Protein AF-A0A1H8AVQ8-F1 (afdb_monomer)

pLDDT: mean 81.11, std 14.1, range [36.28, 97.19]

Foldseek 3Di:
DAAAQEEEQEDPVCVVVVVLLVVLQVVDPSYDYDYDPVDDDPDDDPVVRLVVSLLRHQEYEYAADPRCLVDPVSLVSVVVNVVLVHQYEYEHEPPHDCVSPDPVNVVHHYQYDYPVCSVVSSNVVNVVSVVVCPDPCSVVSVVSSVVVVVVVVCVPPPVVVVCVVVVVVVVVVVVVVVCQLPDQDKDKDWPPDCVVVLVVVLVVQLQFQEKEWEAECVFPVLLQDPVNLVSLLVSLQSQQVDLHEYEYEYEAAALLSCLQCLQVLVSNCNSQVPPLSYFYKYFYLVLVVVVLVVLDPDPVSVVVSQKIKMWTWHQDPVRDIWIWIWIGHNTMIMIHTDDCPDPVRVSVVSSVVVSVVCSVPADAQRADQNSRMHTHDPVCLVPLVSVLVSSCSRCVVVVQFQKKKKKKWFFPQPDPLLVVLVVVVQVVVVVCDPPQAPWPDKDKDAWDPDFDADPVPRHTDDPPTTTGMIIIIIHRDPVRVVSCVPDPVNVVSVLVSLCSRPVVLVVLVVVLVPQDPPDPCNVVSNVVSVVVSCVVCVVTIDMDIDGPDPNSSVSSPDRHRDNPHPPD

Radius of gyration: 38.29 Å; Cα contacts (8 Å, |Δi|>4): 819; chains: 1; bounding box: 83×85×100 Å

Mean predicted aligned error: 18.32 Å

Structure (mmCIF, N/CA/C/O backbone):
data_AF-A0A1H8AVQ8-F1
#
_entry.id   AF-A0A1H8AVQ8-F1
#
loop_
_atom_site.group_PDB
_atom_site.id
_atom_site.type_symbol
_atom_site.label_atom_id
_atom_site.label_alt_id
_atom_site.label_comp_id
_atom_site.label_asym_id
_atom_site.label_entity_id
_atom_site.label_seq_id
_atom_site.pdbx_PDB_ins_code
_atom_site.Cartn_x
_atom_site.Cartn_y
_atom_site.Cartn_z
_atom_site.occupancy
_atom_site.B_iso_or_equiv
_atom_site.auth_seq_id
_atom_site.auth_comp_id
_atom_site.auth_asym_id
_atom_site.auth_atom_id
_atom_site.pdbx_PDB_model_num
ATOM 1 N N . MET A 1 1 ? -10.605 -33.153 35.661 1.00 60.59 1 MET A N 1
ATOM 2 C CA . MET A 1 1 ? -11.319 -32.951 34.382 1.00 60.59 1 MET A CA 1
ATOM 3 C C . MET A 1 1 ? -12.686 -32.389 34.714 1.00 60.59 1 MET A C 1
ATOM 5 O O . MET A 1 1 ? -13.225 -32.768 35.746 1.00 60.59 1 MET A O 1
ATOM 9 N N . GLU A 1 2 ? -13.198 -31.457 33.913 1.00 75.38 2 GLU A N 1
ATOM 10 C CA . GLU A 1 2 ? -14.565 -30.947 34.087 1.00 75.38 2 GLU A CA 1
ATOM 11 C C . GLU A 1 2 ? -15.567 -32.093 33.867 1.00 75.38 2 GLU A C 1
ATOM 13 O O . GLU A 1 2 ? -15.387 -32.893 32.946 1.00 75.38 2 GLU A O 1
ATOM 18 N N . LYS A 1 3 ? -16.579 -32.213 34.737 1.00 89.25 3 LYS A N 1
ATOM 19 C CA . LYS A 1 3 ? -17.610 -33.251 34.609 1.00 89.25 3 LYS A CA 1
ATOM 20 C C . LYS A 1 3 ? -18.518 -32.962 33.415 1.00 89.25 3 LYS A C 1
ATOM 22 O O . LYS A 1 3 ? -18.821 -31.813 33.097 1.00 89.25 3 LYS A O 1
ATOM 27 N N . VAL A 1 4 ? -19.011 -34.013 32.769 1.00 90.44 4 VAL A N 1
ATOM 28 C CA . VAL A 1 4 ? -20.008 -33.911 31.705 1.00 90.44 4 VAL A CA 1
ATOM 29 C C . VAL A 1 4 ? -21.377 -33.667 32.335 1.00 90.44 4 VAL A C 1
ATOM 31 O O . VAL A 1 4 ? -22.051 -34.594 32.771 1.00 90.44 4 VAL A O 1
ATOM 34 N N . GLY A 1 5 ? -21.795 -32.405 32.362 1.00 92.31 5 GLY A N 1
ATOM 35 C CA . GLY A 1 5 ? -23.162 -32.014 32.697 1.00 92.31 5 GLY A CA 1
ATOM 36 C C . GLY A 1 5 ? -24.214 -32.591 31.737 1.00 92.31 5 GLY A C 1
ATOM 37 O O . GLY A 1 5 ? -24.118 -32.400 30.521 1.00 92.31 5 GLY A O 1
ATOM 38 N N . VAL A 1 6 ? -25.238 -33.248 32.277 1.00 94.19 6 VAL A N 1
ATOM 39 C CA . VAL A 1 6 ? -26.345 -33.888 31.555 1.00 94.19 6 VAL A CA 1
ATOM 40 C C . VAL A 1 6 ? -27.672 -33.408 32.135 1.00 94.19 6 VAL A C 1
ATOM 42 O O . VAL A 1 6 ? -27.946 -33.625 33.311 1.00 94.19 6 VAL A O 1
ATOM 45 N N . PHE A 1 7 ? -28.513 -32.780 31.317 1.00 94.00 7 PHE A N 1
ATOM 46 C CA . PHE A 1 7 ? -29.867 -32.385 31.713 1.00 94.00 7 PHE A CA 1
ATOM 47 C C . PHE A 1 7 ? -30.898 -33.419 31.247 1.00 94.00 7 PHE A C 1
ATOM 49 O O . PHE A 1 7 ? -30.869 -33.850 30.092 1.00 94.00 7 PHE A O 1
ATOM 56 N N . LEU A 1 8 ? -31.806 -33.818 32.139 1.00 93.69 8 LEU A N 1
ATOM 57 C CA . LEU A 1 8 ? -32.904 -34.736 31.830 1.00 93.69 8 LEU A CA 1
ATOM 58 C C . LEU A 1 8 ? -34.196 -33.948 31.590 1.00 93.69 8 LEU A C 1
ATOM 60 O O . LEU A 1 8 ? -34.751 -33.380 32.528 1.00 93.69 8 LEU A O 1
ATOM 64 N N . SER A 1 9 ? -34.695 -33.973 30.352 1.00 91.06 9 SER A N 1
ATOM 65 C CA . SER A 1 9 ? -36.022 -33.461 29.996 1.00 91.06 9 SER A CA 1
ATOM 66 C C . SER A 1 9 ? -37.028 -34.612 30.003 1.00 91.06 9 SER A C 1
ATOM 68 O O . SER A 1 9 ? -36.887 -35.584 29.254 1.00 91.06 9 SER A O 1
ATOM 70 N N . TYR A 1 10 ? -38.031 -34.529 30.876 1.00 90.81 10 TYR A N 1
ATOM 71 C CA . TYR A 1 10 ? -38.985 -35.607 31.139 1.00 90.81 10 TYR A CA 1
ATOM 72 C C . TYR A 1 10 ? -40.355 -35.044 31.539 1.00 90.81 10 TYR A C 1
ATOM 74 O O . TYR A 1 10 ? -40.446 -33.950 32.086 1.00 90.81 10 TYR A O 1
ATOM 82 N N . SER A 1 11 ? -41.425 -35.805 31.294 1.00 87.25 11 SER A N 1
ATOM 83 C CA . SER A 1 11 ? -42.739 -35.513 31.881 1.00 87.25 11 SER A CA 1
ATOM 84 C C . SER A 1 11 ? -42.797 -36.057 33.308 1.00 87.25 11 SER A C 1
ATOM 86 O O . SER A 1 11 ? -42.296 -37.153 33.561 1.00 87.25 11 SER A O 1
ATOM 88 N N . HIS A 1 12 ? -43.459 -35.359 34.239 1.00 84.94 12 HIS A N 1
ATOM 89 C CA . HIS A 1 12 ? -43.639 -35.842 35.617 1.00 84.94 12 HIS A CA 1
ATOM 90 C C . HIS A 1 12 ? -44.288 -37.233 35.693 1.00 84.94 12 HIS A C 1
ATOM 92 O O . HIS A 1 12 ? -43.999 -37.990 36.618 1.00 84.94 12 HIS A O 1
ATOM 98 N N . ALA A 1 13 ? -45.099 -37.609 34.698 1.00 85.94 13 ALA A N 1
ATOM 99 C CA . ALA A 1 13 ? -45.673 -38.951 34.588 1.00 85.94 13 ALA A CA 1
ATOM 100 C C . ALA A 1 13 ? -44.613 -40.060 34.409 1.00 85.94 13 ALA A C 1
ATOM 102 O O . ALA A 1 13 ? -44.893 -41.228 34.654 1.00 85.94 13 ALA A O 1
ATOM 103 N N . ASN A 1 14 ? -43.386 -39.711 34.012 1.00 89.19 14 ASN A N 1
ATOM 104 C CA . ASN A 1 14 ? -42.272 -40.634 33.789 1.00 89.19 14 ASN A CA 1
ATOM 105 C C . ASN A 1 14 ? -41.179 -40.512 34.865 1.00 89.19 14 ASN A C 1
ATOM 107 O O . ASN A 1 14 ? -40.010 -40.800 34.604 1.00 89.19 14 ASN A O 1
ATOM 111 N N . LYS A 1 15 ? -41.557 -40.095 36.080 1.00 89.31 15 LYS A N 1
ATOM 112 C CA . LYS A 1 15 ? -40.662 -39.953 37.236 1.00 89.31 15 LYS A CA 1
ATOM 113 C C . LYS A 1 15 ? -39.837 -41.215 37.523 1.00 89.31 15 LYS A C 1
ATOM 115 O O . LYS A 1 15 ? -38.628 -41.125 37.702 1.00 89.31 15 LYS A O 1
ATOM 120 N N . GLU A 1 16 ? -40.473 -42.383 37.499 1.00 91.62 16 GLU A N 1
ATOM 121 C CA . GLU A 1 16 ? -39.798 -43.666 37.745 1.00 91.62 16 GLU A CA 1
ATOM 122 C C . GLU A 1 16 ? -38.699 -43.939 36.710 1.00 91.62 16 GLU A C 1
ATOM 124 O O . GLU A 1 16 ? -37.575 -44.293 37.058 1.00 91.62 16 GLU A O 1
ATOM 129 N N . LEU A 1 17 ? -38.988 -43.690 35.428 1.00 92.56 17 LEU A N 1
ATOM 130 C CA . LEU A 1 17 ? -38.021 -43.879 34.348 1.00 92.56 17 LEU A CA 1
ATOM 131 C C . LEU A 1 17 ? -36.854 -42.888 34.442 1.00 92.56 17 LEU A C 1
ATOM 133 O O . LEU A 1 17 ? -35.708 -43.247 34.179 1.00 92.56 17 LEU A O 1
ATOM 137 N N . ARG A 1 18 ? -37.129 -41.646 34.848 1.00 93.69 18 ARG A N 1
ATOM 138 C CA . ARG A 1 18 ? -36.085 -40.667 35.163 1.00 93.69 18 ARG A CA 1
ATOM 139 C C . ARG A 1 18 ? -35.172 -41.185 36.276 1.00 93.69 18 ARG A C 1
ATOM 141 O O . ARG A 1 18 ? -33.957 -41.103 36.122 1.00 93.69 18 ARG A O 1
ATOM 148 N N . ASP A 1 19 ? -35.725 -41.715 37.363 1.00 93.81 19 ASP A N 1
ATOM 149 C CA . ASP A 1 19 ? -34.934 -42.212 38.499 1.00 93.81 19 ASP A CA 1
ATOM 150 C C . ASP A 1 19 ? -34.056 -43.406 38.109 1.00 93.81 19 ASP A C 1
ATOM 152 O O . ASP A 1 19 ? -32.886 -43.476 38.491 1.00 93.81 19 ASP A O 1
ATOM 156 N N . GLU A 1 20 ? -34.563 -44.298 37.257 1.00 95.50 20 GLU A N 1
ATOM 157 C CA . GLU A 1 20 ? -33.768 -45.377 36.664 1.00 95.50 20 GLU A CA 1
ATOM 158 C C . GLU A 1 20 ? -32.594 -44.846 35.825 1.00 95.50 20 GLU A C 1
ATOM 160 O O . GLU A 1 20 ? -31.466 -45.329 35.960 1.00 95.50 20 GLU A O 1
ATOM 165 N N . ILE A 1 21 ? -32.826 -43.821 34.996 1.00 95.69 21 ILE A N 1
ATOM 166 C CA . ILE A 1 21 ? -31.764 -43.161 34.223 1.00 95.69 21 ILE A CA 1
ATOM 167 C C . ILE A 1 21 ? -30.743 -42.508 35.158 1.00 95.69 21 ILE A C 1
ATOM 169 O O . ILE A 1 21 ? -29.543 -42.686 34.956 1.00 95.69 21 ILE A O 1
ATOM 173 N N . ILE A 1 22 ? -31.188 -41.794 36.196 1.00 94.69 22 ILE A N 1
ATOM 174 C CA . ILE A 1 22 ? -30.301 -41.152 37.176 1.00 94.69 22 ILE A CA 1
ATOM 175 C C . ILE A 1 22 ? -29.390 -42.188 37.830 1.00 94.69 22 ILE A C 1
ATOM 177 O O . ILE A 1 22 ? -28.183 -41.965 37.898 1.00 94.69 22 ILE A O 1
ATOM 181 N N . ASN A 1 23 ? -29.943 -43.316 38.275 1.00 94.50 23 ASN A N 1
ATOM 182 C CA . ASN A 1 23 ? -29.181 -44.386 38.918 1.00 94.50 23 ASN A CA 1
ATOM 183 C C . ASN A 1 23 ? -28.095 -44.946 37.994 1.00 94.50 23 ASN A C 1
ATOM 185 O O . ASN A 1 23 ? -26.960 -45.153 38.419 1.00 94.50 23 ASN A O 1
ATOM 189 N N . ILE A 1 24 ? -28.419 -45.141 36.715 1.00 94.94 24 ILE A N 1
ATOM 190 C CA . ILE A 1 24 ? -27.461 -45.635 35.723 1.00 94.94 24 ILE A CA 1
ATOM 191 C C . ILE A 1 24 ? -26.384 -44.593 35.420 1.00 94.94 24 ILE A C 1
ATOM 193 O O . ILE A 1 24 ? -25.202 -44.928 35.404 1.00 94.94 24 ILE A O 1
ATOM 197 N N . LEU A 1 25 ? -26.755 -43.331 35.208 1.00 94.44 25 LEU A N 1
ATOM 198 C CA . LEU A 1 25 ? -25.794 -42.268 34.902 1.00 94.44 25 LEU A CA 1
ATOM 199 C C . LEU A 1 25 ? -24.881 -41.944 36.086 1.00 94.44 25 LEU A C 1
ATOM 201 O O . LEU A 1 25 ? -23.714 -41.630 35.883 1.00 94.44 25 LEU A O 1
ATOM 205 N N . SER A 1 26 ? -25.392 -42.085 37.309 1.00 92.69 26 SER A N 1
ATOM 206 C CA . SER A 1 26 ? -24.645 -41.845 38.547 1.00 92.69 26 SER A CA 1
ATOM 207 C C . SER A 1 26 ? -23.600 -42.928 38.840 1.00 92.69 26 SER A C 1
ATOM 209 O O . SER A 1 26 ? -22.787 -42.748 39.737 1.00 92.69 26 SER A O 1
ATOM 211 N N . SER A 1 27 ? -23.591 -44.040 38.090 1.00 91.56 27 SER A N 1
ATOM 212 C CA . SER A 1 27 ? -22.503 -45.030 38.142 1.00 91.56 27 SER A CA 1
ATOM 213 C C . SER A 1 27 ? -21.194 -44.534 37.506 1.00 91.56 27 SER A C 1
ATOM 215 O O . SER A 1 27 ? -20.165 -45.196 37.631 1.00 91.56 27 SER A O 1
ATOM 217 N N . ASP A 1 28 ? -21.219 -43.382 36.825 1.00 90.88 28 ASP A N 1
ATOM 218 C CA . ASP A 1 28 ? -20.053 -42.731 36.231 1.00 90.88 28 ASP A CA 1
ATOM 219 C C . ASP A 1 28 ? -19.735 -41.409 36.947 1.00 90.88 28 ASP A C 1
ATOM 221 O O . ASP A 1 28 ? -20.437 -40.412 36.776 1.00 90.88 28 ASP A O 1
ATOM 225 N N . ASP A 1 29 ? -18.631 -41.375 37.700 1.00 90.06 29 ASP A N 1
ATOM 226 C CA . ASP A 1 29 ? -18.204 -40.203 38.483 1.00 90.06 29 ASP A CA 1
ATOM 227 C C . ASP A 1 29 ? -17.941 -38.943 37.636 1.00 90.06 29 ASP A C 1
ATOM 229 O O . ASP A 1 29 ? -17.930 -37.822 38.168 1.00 90.06 29 ASP A O 1
ATOM 233 N N . ASN A 1 30 ? -17.743 -39.110 36.321 1.00 91.19 30 ASN A N 1
ATOM 234 C CA . ASN A 1 30 ? -17.516 -38.016 35.379 1.00 91.19 30 ASN A CA 1
ATOM 235 C C . ASN A 1 30 ? -18.806 -37.392 34.837 1.00 91.19 30 ASN A C 1
ATOM 237 O O . ASN A 1 30 ? -18.713 -36.438 34.066 1.00 91.19 30 ASN A O 1
ATOM 241 N N . ILE A 1 31 ? -19.988 -37.897 35.199 1.00 93.25 31 ILE A N 1
ATOM 242 C CA . ILE A 1 31 ? -21.275 -37.342 34.769 1.00 93.25 31 ILE A CA 1
ATOM 243 C C . ILE A 1 31 ? -21.902 -36.558 35.925 1.00 93.25 31 ILE A C 1
ATOM 245 O O . ILE A 1 31 ? -21.998 -37.034 37.054 1.00 93.25 31 ILE A O 1
ATOM 249 N N . GLU A 1 32 ? -22.347 -35.339 35.638 1.00 93.19 32 GLU A N 1
ATOM 250 C CA . GLU A 1 32 ? -23.130 -34.522 36.565 1.00 93.19 32 GLU A CA 1
ATOM 251 C C . GLU A 1 32 ? -24.549 -34.372 36.019 1.00 93.19 32 GLU A C 1
ATOM 253 O O . GLU A 1 32 ? -24.724 -34.055 34.846 1.00 93.19 32 GLU A O 1
ATOM 258 N N . ILE A 1 33 ? -25.569 -34.638 36.836 1.00 92.88 33 ILE A N 1
ATOM 259 C CA . ILE A 1 33 ? -26.952 -34.777 36.359 1.00 92.88 33 ILE A CA 1
ATOM 260 C C . ILE A 1 33 ? -27.817 -33.638 36.897 1.00 92.88 33 ILE A C 1
ATOM 262 O O . ILE A 1 33 ? -27.906 -33.439 38.110 1.00 92.88 33 ILE A O 1
ATOM 266 N N . TYR A 1 34 ? -28.518 -32.957 35.993 1.00 91.44 34 TYR A N 1
ATOM 267 C CA . TYR A 1 34 ? -29.458 -31.877 36.283 1.00 91.44 34 TYR A CA 1
ATOM 268 C C . TYR A 1 34 ? -30.891 -32.304 35.940 1.00 91.44 34 TYR A C 1
ATOM 270 O O . TYR A 1 34 ? -31.150 -32.833 34.858 1.00 91.44 34 TYR A O 1
ATOM 278 N N . TYR A 1 35 ? -31.825 -32.076 36.863 1.00 88.88 35 TYR A N 1
ATOM 279 C CA . TYR A 1 35 ? -33.261 -32.312 36.690 1.00 88.88 35 TYR A CA 1
ATOM 280 C C . TYR A 1 35 ? -34.056 -31.505 37.725 1.00 88.88 35 TYR A C 1
ATOM 282 O O . TYR A 1 35 ? -33.521 -31.114 38.764 1.00 88.88 35 TYR A O 1
ATOM 290 N N . ASP A 1 36 ? -35.342 -31.291 37.445 1.00 76.50 36 ASP A N 1
ATOM 291 C CA . ASP A 1 36 ? -36.184 -30.316 38.148 1.00 76.50 36 ASP A CA 1
ATOM 292 C C . ASP A 1 36 ? -36.292 -30.544 39.675 1.00 76.50 36 ASP A C 1
ATOM 294 O O . ASP A 1 36 ? -36.119 -29.611 40.448 1.00 76.50 36 ASP A O 1
ATOM 298 N N . GLU A 1 37 ? -36.443 -31.783 40.161 1.00 68.62 37 GLU A N 1
ATOM 299 C CA . GLU A 1 37 ? -36.724 -32.054 41.589 1.00 68.62 37 GLU A CA 1
ATOM 300 C C . GLU A 1 37 ? -35.600 -31.712 42.585 1.00 68.62 37 GLU A C 1
ATOM 302 O O . GLU A 1 37 ? -35.887 -31.522 43.767 1.00 68.62 37 GLU A O 1
ATOM 307 N N . LYS A 1 38 ? -34.333 -31.609 42.163 1.00 53.53 38 LYS A N 1
ATOM 308 C CA . LYS A 1 38 ? -33.217 -31.384 43.103 1.00 53.53 38 LYS A CA 1
ATOM 309 C C . LYS A 1 38 ? -33.086 -29.933 43.596 1.00 53.53 38 LYS A C 1
ATOM 311 O O . LYS A 1 38 ? -32.315 -29.708 44.520 1.00 53.53 38 LYS A O 1
ATOM 316 N N . ASN A 1 39 ? -33.819 -28.966 43.022 1.00 47.44 39 ASN A N 1
ATOM 317 C CA . ASN A 1 39 ? -33.591 -27.524 43.244 1.00 47.44 39 ASN A CA 1
ATOM 318 C C . ASN A 1 39 ? -34.872 -26.655 43.32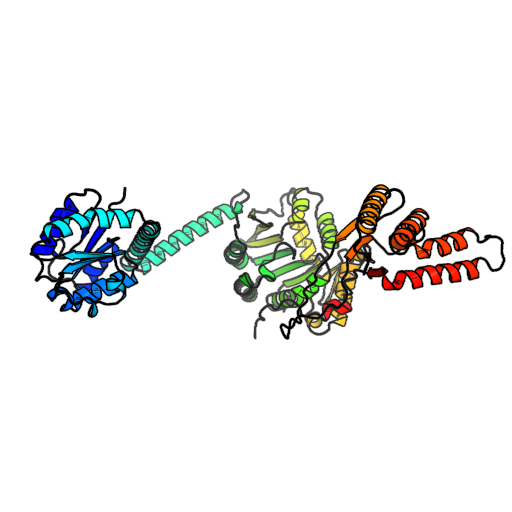2 1.00 47.44 39 ASN A C 1
ATOM 320 O O . ASN A 1 39 ? -34.836 -25.452 43.042 1.00 47.44 39 ASN A O 1
ATOM 324 N N . ILE A 1 40 ? -36.021 -27.218 43.714 1.00 42.97 40 ILE A N 1
ATOM 325 C CA . ILE A 1 40 ? -37.283 -26.458 43.793 1.00 42.97 40 ILE A CA 1
ATOM 326 C C . ILE A 1 40 ? -37.495 -25.871 45.195 1.00 42.97 40 ILE A C 1
ATOM 328 O O . ILE A 1 40 ? -38.074 -26.507 46.068 1.00 42.97 40 ILE A O 1
ATOM 332 N N . LEU A 1 41 ? -37.114 -24.606 45.391 1.00 41.97 41 LEU A N 1
ATOM 333 C CA . LEU A 1 41 ? -37.765 -23.753 46.397 1.00 41.97 41 LEU A CA 1
ATOM 334 C C . LEU A 1 41 ? -39.104 -23.244 45.830 1.00 41.97 41 LEU A C 1
ATOM 336 O O . LEU A 1 41 ? -39.182 -22.876 44.654 1.00 41.97 41 LEU A O 1
ATOM 340 N N . ILE A 1 42 ? -40.164 -23.239 46.635 1.00 41.75 42 ILE A N 1
ATOM 341 C CA . ILE A 1 42 ? -41.512 -22.797 46.238 1.00 41.75 42 ILE A CA 1
ATOM 342 C C . ILE A 1 42 ? -41.471 -21.292 45.890 1.00 41.75 42 ILE A C 1
ATOM 344 O O . ILE A 1 42 ? -41.030 -20.501 46.717 1.00 41.75 42 ILE A O 1
ATOM 348 N N . GLY A 1 43 ? -41.913 -20.898 44.681 1.00 43.41 43 GLY A N 1
ATOM 349 C CA . GLY A 1 43 ? -42.139 -19.483 44.310 1.00 43.41 43 GLY A CA 1
ATOM 350 C C . GLY A 1 43 ? -41.402 -18.901 43.085 1.00 43.41 43 GLY A C 1
ATOM 351 O O . GLY A 1 43 ? -41.601 -17.725 42.803 1.00 43.41 43 GLY A O 1
ATOM 352 N N . TYR A 1 44 ? -40.588 -19.662 42.337 1.00 43.25 44 TYR A N 1
ATOM 353 C CA . TYR A 1 44 ? -39.860 -19.145 41.153 1.00 43.25 44 TYR A CA 1
ATOM 354 C C . TYR A 1 44 ? -40.442 -19.613 39.800 1.00 43.25 44 TYR A C 1
ATOM 356 O O . TYR A 1 44 ? -40.950 -20.733 39.722 1.00 43.25 44 TYR A O 1
ATOM 364 N N . PRO A 1 45 ? -40.298 -18.822 38.712 1.00 56.84 45 PRO A N 1
ATOM 365 C CA . PRO A 1 45 ? -40.739 -19.199 37.365 1.00 56.84 45 PRO A CA 1
ATOM 366 C C . PRO A 1 45 ? -39.969 -20.407 36.802 1.00 56.84 45 PRO A C 1
ATOM 368 O O . PRO A 1 45 ? -38.738 -20.390 36.726 1.00 56.84 45 PRO A O 1
ATOM 371 N N . ILE A 1 46 ? -40.700 -21.426 36.336 1.00 55.50 46 ILE A N 1
ATOM 372 C CA . ILE A 1 46 ? -40.177 -22.691 35.776 1.00 55.50 46 ILE A CA 1
ATOM 373 C C . ILE A 1 46 ? -39.161 -22.451 34.635 1.00 55.50 46 ILE A C 1
ATOM 375 O O . ILE A 1 46 ? -38.108 -23.089 34.584 1.00 55.50 46 ILE A O 1
ATOM 379 N N . HIS A 1 47 ? -39.398 -21.453 33.775 1.00 61.00 47 HIS A N 1
ATOM 380 C CA . HIS A 1 47 ? -38.544 -21.159 32.615 1.00 61.00 47 HIS A CA 1
ATOM 381 C C . HIS A 1 47 ? -37.115 -20.710 32.958 1.00 61.00 47 HIS A C 1
ATOM 383 O O . HIS A 1 47 ? -36.190 -21.018 32.203 1.00 61.00 47 HIS A O 1
ATOM 389 N N . ILE A 1 48 ? -36.911 -19.994 34.071 1.00 65.69 48 ILE A N 1
ATOM 390 C CA . ILE A 1 48 ? -35.573 -19.518 34.468 1.00 65.69 48 ILE A CA 1
ATOM 391 C C . ILE A 1 48 ? -34.715 -20.712 34.903 1.00 65.69 48 ILE A C 1
ATOM 393 O O . ILE A 1 48 ? -33.557 -20.822 34.515 1.00 65.69 48 ILE A O 1
ATOM 397 N N . ARG A 1 49 ? -35.309 -21.669 35.622 1.00 70.44 49 ARG A N 1
ATOM 398 C CA . ARG A 1 49 ? -34.612 -22.845 36.167 1.00 70.44 49 ARG A CA 1
ATOM 399 C C . ARG A 1 49 ? -34.182 -23.833 35.098 1.00 70.44 49 ARG A C 1
ATOM 401 O O . ARG A 1 49 ? -33.043 -24.291 35.100 1.00 70.44 49 ARG A O 1
ATOM 408 N N . ILE A 1 50 ? -35.079 -24.119 34.159 1.00 75.38 50 ILE A N 1
ATOM 409 C CA . ILE A 1 50 ? -34.765 -24.920 32.973 1.00 75.38 50 ILE A CA 1
ATOM 410 C C . ILE A 1 50 ? -33.633 -24.251 32.191 1.00 75.38 50 ILE A C 1
ATOM 412 O O . ILE A 1 50 ? -32.715 -24.928 31.741 1.00 75.38 50 ILE A O 1
ATOM 416 N N . SER A 1 51 ? -33.651 -22.919 32.069 1.00 77.62 51 SER A N 1
ATOM 417 C CA . SER A 1 51 ? -32.564 -22.181 31.425 1.00 77.62 51 SER A CA 1
ATOM 418 C C . SER A 1 51 ? -31.229 -22.380 32.148 1.00 77.62 51 SER A C 1
ATOM 420 O O . SER A 1 51 ? -30.248 -22.721 31.493 1.00 77.62 51 SER A O 1
ATOM 422 N N . THR A 1 52 ? -31.196 -22.272 33.481 1.00 79.69 52 THR A N 1
ATOM 423 C CA . THR A 1 52 ? -29.991 -22.532 34.288 1.00 79.69 52 THR A CA 1
ATOM 424 C C . THR A 1 52 ? -29.475 -23.964 34.108 1.00 79.69 52 THR A C 1
ATOM 426 O O . THR A 1 52 ? -28.286 -24.167 33.872 1.00 79.69 52 THR A O 1
ATOM 429 N N . MET A 1 53 ? -30.357 -24.968 34.147 1.00 85.69 53 MET A N 1
ATOM 430 C CA . MET A 1 53 ? -29.979 -26.377 33.954 1.00 85.69 53 MET A CA 1
ATOM 431 C C . MET A 1 53 ? -29.496 -26.666 32.522 1.00 85.69 53 MET A C 1
ATOM 433 O O . MET A 1 53 ? -28.551 -27.431 32.313 1.00 85.69 53 MET A O 1
ATOM 437 N N . LEU A 1 54 ? -30.094 -26.021 31.517 1.00 85.00 54 LEU A N 1
ATOM 438 C CA . LEU A 1 54 ? -29.627 -26.077 30.131 1.00 85.00 54 LEU A CA 1
ATOM 439 C C . LEU A 1 54 ? -28.272 -25.381 29.952 1.00 85.00 54 LEU A C 1
ATOM 441 O O . LEU A 1 54 ? -27.461 -25.843 29.152 1.00 85.00 54 LEU A O 1
ATOM 445 N N . ASN A 1 55 ? -28.001 -24.301 30.684 1.00 82.00 55 ASN A N 1
ATOM 446 C CA . ASN A 1 55 ? -26.711 -23.616 30.640 1.00 82.00 55 ASN A CA 1
ATOM 447 C C . ASN A 1 55 ? -25.607 -24.486 31.264 1.00 82.00 55 ASN A C 1
ATOM 449 O O . ASN A 1 55 ? -24.579 -24.687 30.619 1.00 82.00 55 ASN A O 1
ATOM 453 N N . ALA A 1 56 ? -25.869 -25.104 32.421 1.00 83.69 56 ALA A N 1
ATOM 454 C CA . ALA A 1 56 ? -24.919 -25.970 33.127 1.00 83.69 56 ALA A CA 1
ATOM 455 C C . ALA A 1 56 ? -24.622 -27.310 32.418 1.00 83.69 56 ALA A C 1
ATOM 457 O O . ALA A 1 56 ? -23.570 -27.919 32.630 1.00 83.69 56 ALA A O 1
ATOM 458 N N . SER A 1 57 ? -25.533 -27.785 31.564 1.00 90.25 57 SER A N 1
ATOM 459 C CA . SER A 1 57 ? -25.397 -29.062 30.855 1.00 90.25 57 SER A CA 1
ATOM 460 C C . SER A 1 57 ? -24.692 -28.936 29.501 1.00 90.25 57 SER A C 1
ATOM 462 O O . SER A 1 57 ? -24.791 -27.931 28.801 1.00 90.25 57 SER A O 1
ATOM 464 N N . HIS A 1 58 ? -23.998 -29.995 29.091 1.00 90.25 58 HIS A N 1
ATOM 465 C CA . HIS A 1 58 ? -23.419 -30.148 27.751 1.00 90.25 58 HIS A CA 1
ATOM 466 C C . HIS A 1 58 ? -24.315 -31.003 26.846 1.00 90.25 58 HIS A C 1
ATOM 468 O O . HIS A 1 58 ? -24.366 -30.808 25.629 1.00 90.25 58 HIS A O 1
ATOM 474 N N . ILE A 1 59 ? -25.014 -31.964 27.455 1.00 92.81 59 ILE A N 1
ATOM 475 C CA . ILE A 1 59 ? -25.884 -32.931 26.790 1.00 92.81 59 ILE A CA 1
ATOM 476 C C . ILE A 1 59 ? -27.277 -32.844 27.412 1.00 92.81 59 ILE A C 1
ATOM 478 O O . ILE A 1 59 ? -27.411 -32.717 28.628 1.00 92.81 59 ILE A O 1
ATOM 482 N N . VAL A 1 60 ? -28.309 -32.959 26.582 1.00 93.44 60 VAL A N 1
ATOM 483 C CA . VAL A 1 60 ? -29.701 -33.062 27.022 1.00 93.44 60 VAL A CA 1
ATOM 484 C C . VAL A 1 60 ? -30.273 -34.404 26.587 1.00 93.44 60 VAL A C 1
ATOM 486 O O . VAL A 1 60 ? -30.183 -34.781 25.415 1.00 93.44 60 VAL A O 1
ATOM 489 N N . ILE A 1 61 ? -30.868 -35.124 27.536 1.00 94.62 61 ILE A N 1
ATOM 490 C CA . ILE A 1 61 ? -31.556 -36.391 27.295 1.00 94.62 61 ILE A CA 1
ATOM 491 C C . ILE A 1 61 ? -33.060 -36.136 27.338 1.00 94.62 61 ILE A C 1
ATOM 493 O O . ILE A 1 61 ? -33.585 -35.744 28.378 1.00 94.62 61 ILE A O 1
ATOM 497 N N . ALA A 1 62 ? -33.752 -36.380 26.225 1.00 91.75 62 ALA A N 1
ATOM 498 C CA . ALA A 1 62 ? -35.213 -36.423 26.194 1.00 91.75 62 ALA A CA 1
ATOM 499 C C . ALA A 1 62 ? -35.697 -37.834 26.517 1.00 91.75 62 ALA A C 1
ATOM 501 O O . ALA A 1 62 ? -35.355 -38.780 25.803 1.00 91.75 62 ALA A O 1
ATOM 502 N N . ILE A 1 63 ? -36.532 -37.965 27.547 1.00 92.69 63 ILE A N 1
ATOM 503 C CA . ILE A 1 63 ? -37.277 -39.194 27.834 1.00 92.69 63 ILE A CA 1
ATOM 504 C C . ILE A 1 63 ? -38.565 -39.161 27.002 1.00 92.69 63 ILE A C 1
ATOM 506 O O . ILE A 1 63 ? -39.620 -38.743 27.472 1.00 92.69 63 ILE A O 1
ATOM 510 N N . ALA A 1 64 ? -38.459 -39.541 25.728 1.00 89.56 64 ALA A N 1
ATOM 511 C CA . ALA A 1 64 ? -39.513 -39.366 24.732 1.00 89.56 64 ALA A CA 1
ATOM 512 C C . ALA A 1 64 ? -40.582 -40.473 24.817 1.00 89.56 64 ALA A C 1
ATOM 514 O O . ALA A 1 64 ? -40.540 -41.484 24.106 1.00 89.56 64 ALA A O 1
ATOM 515 N N . THR A 1 65 ? -41.561 -40.254 25.690 1.00 90.75 65 THR A N 1
ATOM 516 C CA . THR A 1 65 ? -42.791 -41.047 25.852 1.00 90.75 65 THR A CA 1
ATOM 517 C C . THR A 1 65 ? -43.991 -40.338 25.216 1.00 90.75 65 THR A C 1
ATOM 519 O O . THR A 1 65 ? -43.889 -39.202 24.738 1.00 90.75 65 THR A O 1
ATOM 522 N N . LYS A 1 66 ? -45.166 -40.979 25.232 1.00 88.44 66 LYS A N 1
ATOM 523 C CA . LYS A 1 66 ? -46.422 -40.344 24.807 1.00 88.44 66 LYS A CA 1
ATOM 524 C C . LYS A 1 66 ? -46.762 -39.127 25.677 1.00 88.44 66 LYS A C 1
ATOM 526 O O . LYS A 1 66 ? -47.240 -38.120 25.158 1.00 88.44 66 LYS A O 1
ATOM 531 N N . GLU A 1 67 ? -46.487 -39.204 26.975 1.00 87.19 67 GLU A N 1
ATOM 532 C CA . GLU A 1 67 ? -46.737 -38.135 27.943 1.00 87.19 67 GLU A CA 1
ATOM 533 C C . GLU A 1 67 ? -45.767 -36.967 27.750 1.00 87.19 67 GLU A C 1
ATOM 535 O O . GLU A 1 67 ? -46.184 -35.814 27.823 1.00 87.19 67 GLU A O 1
ATOM 540 N N . TRP A 1 68 ? -44.495 -37.252 27.449 1.00 87.25 68 TRP A N 1
ATOM 541 C CA . TRP A 1 68 ? -43.514 -36.227 27.083 1.00 87.25 68 TRP A CA 1
ATOM 542 C C . TRP A 1 68 ? -43.926 -35.510 25.801 1.00 87.25 68 TRP A C 1
ATOM 544 O O . TRP A 1 68 ? -44.006 -34.287 25.771 1.00 87.25 68 TRP A O 1
ATOM 554 N N . LEU A 1 69 ? -44.306 -36.266 24.763 1.00 81.56 69 LEU A N 1
ATOM 555 C CA . LEU A 1 69 ? -44.835 -35.676 23.538 1.00 81.56 69 LEU A CA 1
ATOM 556 C C . LEU A 1 69 ? -46.043 -34.781 23.815 1.00 81.56 69 LEU A C 1
ATOM 558 O O . LEU A 1 69 ? -46.191 -33.784 23.127 1.00 81.56 69 LEU A O 1
ATOM 562 N N . GLY A 1 70 ? -46.905 -35.113 24.774 1.00 75.56 70 GLY A N 1
ATOM 563 C CA . GLY A 1 70 ? -48.084 -34.316 25.122 1.00 75.56 70 GLY A CA 1
ATOM 564 C C . GLY A 1 70 ? -47.797 -33.020 25.889 1.00 75.56 70 GLY A C 1
ATOM 565 O O . GLY A 1 70 ? -48.683 -32.171 25.944 1.00 75.56 70 GLY A O 1
ATOM 566 N N . SER A 1 71 ? -46.599 -32.847 26.457 1.00 78.75 71 SER A N 1
ATOM 567 C CA . SER A 1 71 ? -46.246 -31.673 27.266 1.00 78.75 71 SER A CA 1
ATOM 568 C C . SER A 1 71 ? -45.662 -30.551 26.410 1.00 78.75 71 SER A C 1
ATOM 570 O O . SER A 1 71 ? -44.683 -30.726 25.685 1.00 78.75 71 SER A O 1
ATOM 572 N N . THR A 1 72 ? -46.258 -29.366 26.511 1.00 70.81 72 THR A N 1
ATOM 573 C CA . THR A 1 72 ? -45.783 -28.157 25.823 1.00 70.81 72 THR A CA 1
ATOM 574 C C . THR A 1 72 ? -44.449 -27.693 26.402 1.00 70.81 72 THR A C 1
ATOM 576 O O . THR A 1 72 ? -43.550 -27.302 25.664 1.00 70.81 72 THR A O 1
ATOM 579 N N . GLU A 1 73 ? -44.302 -27.817 27.719 1.00 70.94 73 GLU A N 1
ATOM 580 C CA . GLU A 1 73 ? -43.139 -27.401 28.492 1.00 70.94 73 GLU A CA 1
ATOM 581 C C . GLU A 1 73 ? -41.901 -28.154 28.016 1.00 70.94 73 GLU A C 1
ATOM 583 O O . GLU A 1 73 ? -40.953 -27.533 27.549 1.00 70.94 73 GLU A O 1
ATOM 588 N N . THR A 1 74 ? -41.946 -29.488 28.019 1.00 76.38 74 THR A N 1
ATOM 589 C CA . THR A 1 74 ? -40.815 -30.335 27.603 1.00 76.38 74 THR A CA 1
ATOM 590 C C . THR A 1 74 ? -40.374 -30.099 26.151 1.00 76.38 74 THR A C 1
ATOM 592 O O . THR A 1 74 ? -39.178 -30.123 25.844 1.00 76.38 74 THR A O 1
ATOM 595 N N . ARG A 1 75 ? -41.313 -29.785 25.247 1.00 69.62 75 ARG A N 1
ATOM 596 C CA . ARG A 1 75 ? -41.005 -29.392 23.860 1.00 69.62 75 ARG A CA 1
ATOM 597 C C . ARG A 1 75 ? -40.274 -28.049 23.788 1.00 69.62 75 ARG A C 1
ATOM 599 O O . ARG A 1 75 ? -39.355 -27.902 22.975 1.00 69.62 75 ARG A O 1
ATOM 606 N N . GLU A 1 76 ? -40.654 -27.078 24.616 1.00 71.31 76 GLU A N 1
ATOM 607 C CA . GLU A 1 76 ? -39.951 -25.795 24.710 1.00 71.31 76 GLU A CA 1
ATOM 608 C C . GLU A 1 76 ? -38.529 -25.966 25.254 1.00 71.31 76 GLU A C 1
ATOM 610 O O . GLU A 1 76 ? -37.598 -25.379 24.698 1.00 71.31 76 GLU A O 1
ATOM 615 N N . GLU A 1 77 ? -38.325 -26.803 26.281 1.00 78.88 77 GLU A N 1
ATOM 616 C CA . GLU A 1 77 ? -36.983 -27.084 26.823 1.00 78.88 77 GLU A CA 1
ATOM 617 C C . GLU A 1 77 ? -36.046 -27.590 25.728 1.00 78.88 77 GLU A C 1
ATOM 619 O O . GLU A 1 77 ? -34.902 -27.146 25.604 1.00 78.88 77 GLU A O 1
ATOM 624 N N . PHE A 1 78 ? -36.549 -28.507 24.905 1.00 77.50 78 PHE A N 1
ATOM 625 C CA . PHE A 1 78 ? -35.758 -29.177 23.888 1.00 77.50 78 PHE A CA 1
ATOM 626 C C . PHE A 1 78 ? -35.499 -28.295 22.665 1.00 77.50 78 PHE A C 1
ATOM 628 O O . PHE A 1 78 ? -34.410 -28.327 22.091 1.00 77.50 78 PHE A O 1
ATOM 635 N N . THR A 1 79 ? -36.465 -27.448 22.305 1.00 76.19 79 THR A N 1
ATOM 636 C CA . THR A 1 79 ? -36.270 -26.408 21.284 1.00 76.19 79 THR A CA 1
ATOM 637 C C . THR A 1 79 ? -35.162 -25.450 21.715 1.00 76.19 79 THR A C 1
ATOM 639 O O . THR A 1 79 ? -34.203 -25.242 20.973 1.00 76.19 79 THR A O 1
ATOM 642 N N . ARG A 1 80 ? -35.197 -24.983 22.969 1.00 78.06 80 ARG A N 1
ATOM 643 C CA . ARG A 1 80 ? -34.143 -24.128 23.535 1.00 78.06 80 ARG A CA 1
ATOM 644 C C . ARG A 1 80 ? -32.796 -24.845 23.645 1.00 78.06 80 ARG A C 1
ATOM 646 O O . ARG A 1 80 ? -31.752 -24.227 23.445 1.00 78.06 80 ARG A O 1
ATOM 653 N N . ALA A 1 81 ? -32.784 -26.142 23.955 1.00 83.56 81 ALA A N 1
ATOM 654 C CA . ALA A 1 81 ? -31.562 -26.949 23.950 1.00 83.56 81 ALA A CA 1
ATOM 655 C C . ALA A 1 81 ? -30.928 -27.005 22.549 1.00 83.56 81 ALA A C 1
ATOM 657 O O . ALA A 1 81 ? -29.713 -26.848 22.409 1.00 83.56 81 ALA A O 1
ATOM 658 N N . HIS A 1 82 ? -31.750 -27.168 21.510 1.00 81.69 82 HIS A N 1
ATOM 659 C CA . HIS A 1 82 ? -31.303 -27.175 20.121 1.00 81.69 82 HIS A CA 1
ATOM 660 C C . HIS A 1 82 ? -30.812 -25.804 19.638 1.00 81.69 82 HIS A C 1
ATOM 662 O O . HIS A 1 82 ? -29.763 -25.721 18.995 1.00 81.69 82 HIS A O 1
ATOM 668 N N . GLU A 1 83 ? -31.514 -24.721 19.977 1.00 77.19 83 GLU A N 1
ATOM 669 C CA . GLU A 1 83 ? -31.072 -23.344 19.707 1.00 77.19 83 GLU A CA 1
ATOM 670 C C . GLU A 1 83 ? -29.702 -23.068 20.336 1.00 77.19 83 GLU A C 1
ATOM 672 O O . GLU A 1 83 ? -28.820 -22.491 19.700 1.00 77.19 83 GLU A O 1
ATOM 677 N N . ARG A 1 84 ? -29.483 -23.590 21.549 1.00 77.81 84 ARG A N 1
ATOM 678 C CA . ARG A 1 84 ? -28.202 -23.563 22.273 1.00 77.81 84 ARG A CA 1
ATOM 679 C C . ARG A 1 84 ? -27.166 -24.559 21.759 1.00 77.81 84 ARG A C 1
ATOM 681 O O . ARG A 1 84 ? -26.103 -24.687 22.359 1.00 77.81 84 ARG A O 1
ATOM 688 N N . LYS A 1 85 ? -27.471 -25.265 20.669 1.00 83.00 85 LYS A N 1
ATOM 689 C CA . LYS A 1 85 ? -26.611 -26.260 20.020 1.00 83.00 85 LYS A CA 1
ATOM 690 C C . LYS A 1 85 ? -26.161 -27.387 20.949 1.00 83.00 85 LYS A C 1
ATOM 692 O O . LYS A 1 85 ? -25.146 -28.007 20.657 1.00 83.00 85 LYS A O 1
ATOM 697 N N . LYS A 1 86 ? -26.898 -27.682 22.025 1.00 86.62 86 LYS A N 1
ATOM 698 C CA . LYS A 1 86 ? -26.563 -28.774 22.949 1.00 86.62 86 LYS A CA 1
ATOM 699 C C . LYS A 1 86 ? -26.595 -30.112 22.215 1.00 86.62 86 LYS A C 1
ATOM 701 O O . LYS A 1 86 ? -27.359 -30.291 21.265 1.00 86.62 86 LYS A O 1
ATOM 706 N N . HIS A 1 87 ? -25.792 -31.069 22.669 1.00 90.12 87 HIS A N 1
ATOM 707 C CA . HIS A 1 87 ? -25.897 -32.430 22.155 1.00 90.12 87 HIS A CA 1
ATOM 708 C C . HIS A 1 87 ? -27.169 -33.087 22.682 1.00 90.12 87 HIS A C 1
ATOM 710 O O . HIS A 1 87 ? -27.447 -33.051 23.879 1.00 90.12 87 HIS A O 1
ATOM 716 N N . LEU A 1 88 ? -27.932 -33.698 21.782 1.00 90.75 88 LEU A N 1
ATOM 717 C CA . LEU A 1 88 ? -29.232 -34.273 22.094 1.00 90.75 88 LEU A CA 1
ATOM 718 C C . LEU A 1 88 ? -29.151 -35.798 22.045 1.00 90.75 88 LEU A C 1
ATOM 720 O O . LEU A 1 88 ? -28.607 -36.379 21.101 1.00 90.75 88 LEU A O 1
ATOM 724 N N . VAL A 1 89 ? -29.713 -36.441 23.064 1.00 93.75 89 VAL A N 1
ATOM 725 C CA . VAL A 1 89 ? -29.935 -37.887 23.105 1.00 93.75 89 VAL A CA 1
ATOM 726 C C . VAL A 1 89 ? -31.422 -38.122 23.326 1.00 93.75 89 VAL A C 1
ATOM 728 O O . VAL A 1 89 ? -32.001 -37.644 24.296 1.00 93.75 89 VAL A O 1
ATOM 731 N N . CYS A 1 90 ? -32.053 -38.858 22.422 1.00 92.62 90 CYS A N 1
ATOM 732 C CA . CYS A 1 90 ? -33.463 -39.202 22.526 1.00 92.62 90 CYS A CA 1
ATOM 733 C C . CYS A 1 90 ? -33.590 -40.625 23.079 1.00 92.62 90 CYS A C 1
ATOM 735 O O . CYS A 1 90 ? -33.299 -41.591 22.373 1.00 92.62 90 CYS A O 1
ATOM 737 N N . PHE A 1 91 ? -34.020 -40.757 24.332 1.00 94.69 91 PHE A N 1
ATOM 738 C CA . PHE A 1 91 ? -34.341 -42.034 24.964 1.00 94.69 91 PHE A CA 1
ATOM 739 C C . PHE A 1 91 ? -35.843 -42.299 24.808 1.00 94.69 91 PHE A C 1
ATOM 741 O O . PHE A 1 91 ? -36.654 -41.784 25.575 1.00 94.69 91 PHE A O 1
ATOM 748 N N . ALA A 1 92 ? -36.220 -43.018 23.750 1.00 92.69 92 ALA A N 1
ATOM 749 C CA . ALA A 1 92 ? -37.601 -43.095 23.273 1.00 92.69 92 ALA A CA 1
ATOM 750 C C . ALA A 1 92 ? -38.248 -44.461 23.518 1.00 92.69 92 ALA A C 1
ATOM 752 O O . ALA A 1 92 ? -37.651 -45.498 23.221 1.00 92.69 92 ALA A O 1
ATOM 753 N N . ASP A 1 93 ? -39.498 -44.447 23.975 1.00 91.69 93 ASP A N 1
ATOM 754 C CA . ASP A 1 93 ? -40.343 -45.643 23.998 1.00 91.69 93 ASP A CA 1
ATOM 755 C C . ASP A 1 93 ? -40.654 -46.075 22.552 1.00 91.69 93 ASP A C 1
ATOM 757 O O . ASP A 1 93 ? -40.932 -45.240 21.688 1.00 91.69 93 ASP A O 1
ATOM 761 N N . GLU A 1 94 ? -40.588 -47.372 22.256 1.00 91.25 94 GLU A N 1
ATOM 762 C CA . GLU A 1 94 ? -40.903 -47.919 20.929 1.00 91.25 94 GLU A CA 1
ATOM 763 C C . GLU A 1 94 ? -42.339 -47.610 20.472 1.00 91.25 94 GLU A C 1
ATOM 765 O O . GLU A 1 94 ? -42.586 -47.513 19.269 1.00 91.25 94 GLU A O 1
ATOM 770 N N . SER A 1 95 ? -43.268 -47.412 21.411 1.00 87.56 95 SER A N 1
ATOM 771 C CA . SER A 1 95 ? -44.653 -47.005 21.144 1.00 87.56 95 SER A CA 1
ATOM 772 C C . SER A 1 95 ? -44.802 -45.514 20.794 1.00 87.56 95 SER A C 1
ATOM 774 O O . SER A 1 95 ? -45.859 -45.093 20.314 1.00 87.56 95 SER A O 1
ATOM 776 N N . THR A 1 96 ? -43.755 -44.702 20.979 1.00 85.25 96 THR A N 1
ATOM 777 C CA . THR A 1 96 ? -43.757 -43.270 20.659 1.00 85.25 96 THR A CA 1
ATOM 778 C C . THR A 1 96 ? -43.690 -43.050 19.144 1.00 85.25 96 THR A C 1
ATOM 780 O O . THR A 1 96 ? -42.735 -43.445 18.470 1.00 85.25 96 THR A O 1
ATOM 783 N N . ASN A 1 97 ? -44.679 -42.342 18.584 1.00 83.38 97 ASN A N 1
ATOM 784 C CA . ASN A 1 97 ? -44.674 -41.964 17.168 1.00 83.38 97 ASN A CA 1
ATOM 785 C C . ASN A 1 97 ? -43.599 -40.900 16.886 1.00 83.38 97 ASN A C 1
ATOM 787 O O . ASN A 1 97 ? -43.837 -39.703 17.046 1.00 83.38 97 ASN A O 1
ATOM 791 N N . LEU A 1 98 ? -42.431 -41.322 16.398 1.00 73.19 98 LEU A N 1
ATOM 792 C CA . LEU A 1 98 ? -41.339 -40.400 16.072 1.00 73.19 98 LEU A CA 1
ATOM 793 C C . LEU A 1 98 ? -41.664 -39.415 14.947 1.00 73.19 98 LEU A C 1
ATOM 795 O O . LEU A 1 98 ? -41.012 -38.380 14.850 1.00 73.19 98 LEU A O 1
ATOM 799 N N . GLY A 1 99 ? -42.654 -39.706 14.098 1.00 74.31 99 GLY A N 1
ATOM 800 C CA . GLY A 1 99 ? -43.115 -38.759 13.083 1.00 74.31 99 GLY A CA 1
ATOM 801 C C . GLY A 1 99 ? -43.629 -37.455 13.697 1.00 74.31 99 GLY A C 1
ATOM 802 O O . GLY A 1 99 ? -43.522 -36.410 13.061 1.00 74.31 99 GLY A O 1
ATOM 803 N N . ALA A 1 100 ? -44.107 -37.513 14.945 1.00 75.94 100 ALA A N 1
ATOM 804 C CA . ALA A 1 100 ? -44.574 -36.366 15.717 1.00 75.94 100 ALA A CA 1
ATOM 805 C C . ALA A 1 100 ? -43.449 -35.593 16.434 1.00 75.94 100 ALA A C 1
ATOM 807 O O . ALA A 1 100 ? -43.717 -34.544 17.017 1.00 75.94 100 ALA A O 1
ATOM 808 N N . LEU A 1 101 ? -42.202 -36.081 16.407 1.00 75.94 101 LEU A N 1
ATOM 809 C CA . LEU A 1 101 ? -41.066 -35.352 16.968 1.00 75.94 101 LEU A CA 1
ATOM 810 C C . LEU A 1 101 ? -40.566 -34.273 15.993 1.00 75.94 101 LEU A C 1
ATOM 812 O O . LEU A 1 101 ? -40.476 -34.533 14.786 1.00 75.94 101 LEU A O 1
ATOM 816 N N . PRO A 1 102 ? -40.155 -33.095 16.499 1.00 73.31 102 PRO A N 1
ATOM 817 C CA . PRO A 1 102 ? -39.416 -32.116 15.714 1.00 73.31 102 PRO A CA 1
ATOM 818 C C . PRO A 1 102 ? -38.193 -32.738 15.032 1.00 73.31 102 PRO A C 1
ATOM 820 O O . PRO A 1 102 ? -37.518 -33.603 15.596 1.00 73.31 102 PRO A O 1
ATOM 823 N N . GLN A 1 103 ? -37.889 -32.278 13.815 1.00 77.69 103 GLN A N 1
ATOM 824 C CA . GLN A 1 103 ? -36.870 -32.890 12.957 1.00 77.69 103 GLN A CA 1
ATOM 825 C C . GLN A 1 103 ? -35.506 -33.030 13.645 1.00 77.69 103 GLN A C 1
ATOM 827 O O . GLN A 1 103 ? -34.928 -34.109 13.624 1.00 77.69 103 GLN A O 1
ATOM 832 N N . PHE A 1 104 ? -35.057 -31.998 14.356 1.00 75.75 104 PHE A N 1
ATOM 833 C CA . PHE A 1 104 ? -33.772 -32.007 15.055 1.00 75.75 104 PHE A CA 1
ATOM 834 C C . PHE A 1 104 ? -33.673 -33.043 16.194 1.00 75.75 104 PHE A C 1
ATOM 836 O O . PHE A 1 104 ? -32.569 -33.427 16.569 1.00 75.75 104 PHE A O 1
ATOM 843 N N . ILE A 1 105 ? -34.802 -33.510 16.745 1.00 77.19 105 ILE A N 1
ATOM 844 C CA . ILE A 1 105 ? -34.833 -34.617 17.718 1.00 77.19 105 ILE A CA 1
ATOM 845 C C . ILE A 1 105 ? -34.723 -35.956 16.996 1.00 77.19 105 ILE A C 1
ATOM 847 O O . ILE A 1 105 ? -34.064 -36.875 17.477 1.00 77.19 105 ILE A O 1
ATOM 851 N N . ARG A 1 106 ? -35.357 -36.075 15.824 1.00 79.75 106 ARG A N 1
ATOM 852 C CA . ARG A 1 106 ? -35.273 -37.288 14.999 1.00 79.75 106 ARG A CA 1
ATOM 853 C C . ARG A 1 106 ? -33.844 -37.526 14.520 1.00 79.75 106 ARG A C 1
ATOM 855 O O . ARG A 1 106 ? -33.409 -38.673 14.512 1.00 79.75 106 ARG A O 1
ATOM 862 N N . ASP A 1 107 ? -33.135 -36.447 14.206 1.00 80.81 107 ASP A N 1
ATOM 863 C CA . ASP A 1 107 ? -31.742 -36.469 13.754 1.00 80.81 107 ASP A CA 1
ATOM 864 C C . ASP A 1 107 ? -30.743 -36.671 14.914 1.00 80.81 107 ASP A C 1
ATOM 866 O O . ASP A 1 107 ? -29.567 -36.962 14.690 1.00 80.81 107 ASP A O 1
ATOM 870 N N . ALA A 1 108 ? -31.197 -36.535 16.166 1.00 84.81 108 ALA A N 1
ATOM 871 C CA . ALA A 1 108 ? -30.384 -36.770 17.353 1.00 84.81 108 ALA A CA 1
ATOM 872 C C . ALA A 1 108 ? -30.102 -38.266 17.575 1.00 84.81 108 ALA A C 1
ATOM 874 O O . ALA A 1 108 ? -30.772 -39.149 17.035 1.00 84.81 108 ALA A O 1
ATOM 875 N N . ARG A 1 109 ? -29.122 -38.582 18.432 1.00 89.12 109 ARG A N 1
ATOM 876 C CA . ARG A 1 109 ? -28.799 -39.978 18.757 1.00 89.12 109 ARG A CA 1
ATOM 877 C C . ARG A 1 109 ? -29.974 -40.626 19.490 1.00 89.12 109 ARG A C 1
ATOM 879 O O . ARG A 1 109 ? -30.305 -40.220 20.602 1.00 89.12 109 ARG A O 1
ATOM 886 N N . GLN A 1 110 ? -30.568 -41.655 18.891 1.00 92.19 110 GLN A N 1
ATOM 887 C CA . GLN A 1 110 ? -31.720 -42.353 19.460 1.00 92.19 110 GLN A CA 1
ATOM 888 C C . GLN A 1 110 ? -31.305 -43.625 20.200 1.00 92.19 110 GLN A C 1
ATOM 890 O O . GLN A 1 110 ? -30.543 -44.445 19.686 1.00 92.19 110 GLN A O 1
ATOM 895 N N . ILE A 1 111 ? -31.861 -43.818 21.390 1.00 93.94 111 ILE A N 1
ATOM 896 C CA . ILE A 1 111 ? -31.823 -45.072 22.136 1.00 93.94 111 ILE A CA 1
ATOM 897 C C . ILE A 1 111 ? -33.275 -45.457 22.378 1.00 93.94 111 ILE A C 1
ATOM 899 O O . ILE A 1 111 ? -33.992 -44.758 23.088 1.00 93.94 111 ILE A O 1
ATOM 903 N N . ARG A 1 112 ? -33.721 -46.543 21.746 1.00 93.31 112 ARG A N 1
ATOM 904 C CA . ARG A 1 112 ? -35.100 -47.012 21.882 1.00 93.31 112 ARG A CA 1
ATOM 905 C C . ARG A 1 112 ? -35.226 -48.103 22.926 1.00 93.31 112 ARG A C 1
ATOM 907 O O . ARG A 1 112 ? -34.297 -48.900 23.089 1.00 93.31 112 ARG A O 1
ATOM 914 N N . PHE A 1 113 ? -36.371 -48.138 23.594 1.00 94.12 113 PHE A N 1
ATOM 915 C CA . PHE A 1 113 ? -36.699 -49.179 24.554 1.00 94.12 113 PHE A CA 1
ATOM 916 C C . PHE A 1 113 ? -38.144 -49.664 24.408 1.00 94.12 113 PHE A C 1
ATOM 918 O O . PHE A 1 113 ? -39.062 -48.885 24.171 1.00 94.12 113 PHE A O 1
ATOM 925 N N . SER A 1 114 ? -38.335 -50.963 24.615 1.00 92.75 114 SER A N 1
ATOM 926 C CA . SER A 1 114 ? -39.622 -51.587 24.931 1.00 92.75 114 SER A CA 1
ATOM 927 C C . SER A 1 114 ? -39.627 -52.021 26.400 1.00 92.75 114 SER A C 1
ATOM 929 O O . SER A 1 114 ? -38.549 -52.226 26.970 1.00 92.75 114 SER A O 1
ATOM 931 N N . PRO A 1 115 ? -40.801 -52.235 27.025 1.00 88.31 115 PRO A N 1
ATOM 932 C CA . PRO A 1 115 ? -40.886 -52.680 28.419 1.00 88.31 115 PRO A CA 1
ATOM 933 C C . PRO A 1 115 ? -40.007 -53.904 28.736 1.00 88.31 115 PRO A C 1
ATOM 935 O O . PRO A 1 115 ? -39.337 -53.929 29.766 1.00 88.31 115 PRO A O 1
ATOM 938 N N . ASN A 1 116 ? -39.914 -54.863 27.807 1.00 90.44 116 ASN A N 1
ATOM 939 C CA . ASN A 1 116 ? -39.122 -56.092 27.966 1.00 90.44 116 ASN A CA 1
ATOM 940 C C . ASN A 1 116 ? -37.603 -55.890 27.803 1.00 90.44 116 ASN A C 1
ATOM 942 O O . ASN A 1 116 ? -36.821 -56.710 28.276 1.00 90.44 116 ASN A O 1
ATOM 946 N N . HIS A 1 117 ? -37.169 -54.808 27.148 1.00 91.81 117 HIS A N 1
ATOM 947 C CA . HIS A 1 117 ? -35.755 -54.533 26.848 1.00 91.81 117 HIS A CA 1
ATOM 948 C C . HIS A 1 117 ? -35.241 -53.238 27.494 1.00 91.81 117 HIS A C 1
ATOM 950 O O . HIS A 1 117 ? -34.133 -52.786 27.194 1.00 91.81 117 HIS A O 1
ATOM 956 N N . LYS A 1 118 ? -36.017 -52.649 28.413 1.00 92.94 118 LYS A N 1
ATOM 957 C CA . LYS A 1 118 ? -35.711 -51.378 29.081 1.00 92.94 118 LYS A CA 1
ATOM 958 C C . LYS A 1 118 ? -34.318 -51.360 29.713 1.00 92.94 118 LYS A C 1
ATOM 960 O O . LYS A 1 118 ? -33.548 -50.434 29.474 1.00 92.94 118 LYS A O 1
ATOM 965 N N . GLN A 1 119 ? -33.944 -52.424 30.426 1.00 92.81 119 GLN A N 1
ATOM 966 C CA . GLN A 1 119 ? -32.647 -52.506 31.104 1.00 92.81 119 GLN A CA 1
ATOM 967 C C . GLN A 1 119 ? -31.458 -52.487 30.131 1.00 92.81 119 GLN A C 1
ATOM 969 O O . GLN A 1 119 ? -30.451 -51.829 30.386 1.00 92.81 119 GLN A O 1
ATOM 974 N N . GLN A 1 120 ? -31.583 -53.167 28.987 1.00 91.94 120 GLN A N 1
ATOM 975 C CA . GLN A 1 120 ? -30.543 -53.164 27.954 1.00 91.94 120 GLN A CA 1
ATOM 976 C C . GLN A 1 120 ? -30.405 -51.784 27.304 1.00 91.94 120 GLN A C 1
ATOM 978 O O . GLN A 1 120 ? -29.300 -51.364 26.968 1.00 91.94 120 GLN A O 1
ATOM 983 N N . ALA A 1 121 ? -31.517 -51.069 27.117 1.00 93.06 121 ALA A N 1
ATOM 984 C CA . ALA A 1 121 ? -31.501 -49.709 26.592 1.00 93.06 121 ALA A CA 1
ATOM 985 C C . ALA A 1 121 ? -30.858 -48.726 27.582 1.00 93.06 121 ALA A C 1
ATOM 987 O O . ALA A 1 121 ? -30.016 -47.925 27.177 1.00 93.06 121 ALA A O 1
ATOM 988 N N . LEU A 1 122 ? -31.181 -48.831 28.875 1.00 93.19 122 LEU A N 1
ATOM 989 C CA . LEU A 1 122 ? -30.578 -48.015 29.932 1.00 93.19 122 LEU A CA 1
ATOM 990 C C . LEU A 1 122 ? -29.049 -48.157 29.964 1.00 93.19 122 LEU A C 1
ATOM 992 O O . LEU A 1 122 ? -28.333 -47.158 29.987 1.00 93.19 122 LEU A O 1
ATOM 996 N N . GLN A 1 123 ? -28.529 -49.383 29.855 1.00 92.50 123 GLN A N 1
ATOM 997 C CA . GLN A 1 123 ? -27.082 -49.643 29.820 1.00 92.50 123 GLN A CA 1
ATOM 998 C C . GLN A 1 123 ? -26.358 -48.979 28.632 1.00 92.50 123 GLN A C 1
ATOM 1000 O O . GLN A 1 123 ? -25.148 -48.762 28.693 1.00 92.50 123 GLN A O 1
ATOM 1005 N N . LYS A 1 124 ? -27.071 -48.608 27.558 1.00 94.81 124 LYS A N 1
ATOM 1006 C CA . LYS A 1 124 ? -26.491 -47.909 26.396 1.00 94.81 124 LYS A CA 1
ATOM 1007 C C . LYS A 1 124 ? -26.299 -46.406 26.620 1.00 94.81 124 LYS A C 1
ATOM 1009 O O . LYS A 1 124 ? -25.583 -45.784 25.834 1.00 94.81 124 LYS A O 1
ATOM 1014 N N . LEU A 1 125 ? -26.890 -45.817 27.664 1.00 93.31 125 LEU A N 1
ATOM 1015 C CA . LEU A 1 125 ? -26.840 -44.370 27.911 1.00 93.31 125 LEU A CA 1
ATOM 1016 C C . LEU A 1 125 ? -25.433 -43.873 28.261 1.00 93.31 125 LEU A C 1
ATOM 1018 O O . LEU A 1 125 ? -24.954 -42.927 27.637 1.00 93.31 125 LEU A O 1
ATOM 1022 N N . VAL A 1 126 ? -24.739 -44.533 29.193 1.00 93.06 126 VAL A N 1
ATOM 1023 C CA . VAL A 1 126 ? -23.383 -44.126 29.613 1.00 93.06 126 VAL A CA 1
ATOM 1024 C C . VAL A 1 126 ? -22.386 -44.179 28.440 1.00 93.06 126 VAL A C 1
ATOM 1026 O O . VAL A 1 126 ? -21.735 -43.164 28.170 1.00 93.06 126 VAL A O 1
ATOM 1029 N N . PRO A 1 127 ? -22.299 -45.274 27.651 1.00 91.12 127 PRO A N 1
ATOM 1030 C CA . PRO A 1 127 ? -21.472 -45.292 26.443 1.00 91.12 127 PRO A CA 1
ATOM 1031 C C . PRO A 1 127 ? -21.870 -44.226 25.416 1.00 91.12 127 PRO A C 1
ATOM 1033 O O . PRO A 1 127 ? -21.010 -43.684 24.719 1.00 91.12 127 PRO A O 1
ATOM 1036 N N . ALA A 1 128 ? -23.166 -43.914 25.299 1.00 90.75 128 ALA A N 1
ATOM 1037 C CA . ALA A 1 128 ? -23.631 -42.908 24.357 1.00 90.75 128 ALA A CA 1
ATOM 1038 C C . ALA A 1 128 ? -23.163 -41.495 24.725 1.00 90.75 128 ALA A C 1
ATOM 1040 O O . ALA A 1 128 ? -22.701 -40.766 23.846 1.00 90.75 128 ALA A O 1
ATOM 1041 N N . ILE A 1 129 ? -23.223 -41.150 26.012 1.00 91.75 129 ILE A N 1
ATOM 1042 C CA . ILE A 1 129 ? -22.750 -39.876 26.565 1.00 91.75 129 ILE A CA 1
ATOM 1043 C C . ILE A 1 129 ? -21.234 -39.745 26.410 1.00 91.75 129 ILE A C 1
ATOM 1045 O O . ILE A 1 129 ? -20.763 -38.746 25.870 1.00 91.75 129 ILE A O 1
ATOM 1049 N N . ARG A 1 130 ? -20.472 -40.786 26.776 1.00 87.12 130 ARG A N 1
ATOM 1050 C CA . ARG A 1 130 ? -19.008 -40.807 26.607 1.00 87.12 130 ARG A CA 1
ATOM 1051 C C . ARG A 1 130 ? -18.586 -40.660 25.146 1.00 87.12 130 ARG A C 1
ATOM 1053 O O . ARG A 1 130 ? -17.630 -39.958 24.835 1.00 87.12 130 ARG A O 1
ATOM 1060 N N . GLY A 1 131 ? -19.311 -41.303 24.231 1.00 84.75 131 GLY A N 1
ATOM 1061 C CA . GLY A 1 131 ? -19.053 -41.165 22.798 1.00 84.75 131 GLY A CA 1
ATOM 1062 C C . GLY A 1 131 ? -19.227 -39.726 22.306 1.00 84.75 131 GLY A C 1
ATOM 1063 O O . GLY A 1 131 ? -18.448 -39.271 21.477 1.00 84.75 131 GLY A O 1
ATOM 1064 N N . LEU A 1 132 ? -20.209 -38.994 22.844 1.00 83.94 132 LEU A N 1
ATOM 1065 C CA . LEU A 1 132 ? -20.431 -37.585 22.509 1.00 83.94 132 LEU A CA 1
ATOM 1066 C C . LEU A 1 132 ? -19.360 -36.672 23.118 1.00 83.94 132 LEU A C 1
ATOM 1068 O O . LEU A 1 132 ? -18.908 -35.752 22.437 1.00 83.94 132 LEU A O 1
ATOM 1072 N N . SER A 1 133 ? -18.888 -36.958 24.337 1.00 77.25 133 SER A N 1
ATOM 1073 C CA . SER A 1 133 ? -17.841 -36.161 24.998 1.00 77.25 133 SER A CA 1
ATOM 1074 C C . SER A 1 133 ? -16.463 -36.241 24.332 1.00 77.25 133 SER A C 1
ATOM 1076 O O . SER A 1 133 ? -15.600 -35.413 24.602 1.00 77.25 133 SER A O 1
ATOM 1078 N N . LEU A 1 134 ? -16.242 -37.228 23.460 1.00 74.31 134 LEU A N 1
ATOM 1079 C CA . LEU A 1 134 ? -14.989 -37.414 22.717 1.00 74.31 134 LEU A CA 1
ATOM 1080 C C . LEU A 1 134 ? -15.000 -36.753 21.328 1.00 74.31 134 LEU A C 1
ATOM 1082 O O . LEU A 1 134 ? -14.008 -36.818 20.602 1.00 74.31 134 LEU A O 1
ATOM 1086 N N . THR A 1 135 ? -16.111 -36.131 20.926 1.00 72.31 135 THR A N 1
ATOM 1087 C CA . THR A 1 135 ? -16.217 -35.467 19.620 1.00 72.31 135 THR A CA 1
ATOM 1088 C C . THR A 1 135 ? -15.531 -34.097 19.628 1.00 72.31 135 THR A C 1
ATOM 1090 O O . THR A 1 135 ? -15.505 -33.407 20.646 1.00 72.31 135 THR A O 1
ATOM 1093 N N . LYS A 1 136 ? -15.007 -33.653 18.474 1.00 63.66 136 LYS A N 1
ATOM 1094 C CA . LYS A 1 136 ? -14.443 -32.293 18.324 1.00 63.66 136 LYS A CA 1
ATOM 1095 C C . LYS A 1 136 ? -15.469 -31.197 18.648 1.00 63.66 136 LYS A C 1
ATOM 1097 O O . LYS A 1 136 ? -15.097 -30.138 19.147 1.00 63.66 136 LYS A O 1
ATOM 1102 N N . ASP A 1 137 ? -16.751 -31.477 18.425 1.00 65.06 137 ASP A N 1
ATOM 1103 C CA . ASP A 1 137 ? -17.855 -30.566 18.733 1.00 65.06 137 ASP A CA 1
ATOM 1104 C C . ASP A 1 137 ? -18.083 -30.384 20.241 1.00 65.06 137 ASP A C 1
ATOM 1106 O O . ASP A 1 137 ? -18.603 -29.349 20.660 1.00 65.06 137 ASP A O 1
ATOM 1110 N N . PHE A 1 138 ? -17.615 -31.313 21.081 1.00 66.56 138 PHE A N 1
ATOM 1111 C CA . PHE A 1 138 ? -17.741 -31.203 22.533 1.00 66.56 138 PHE A CA 1
ATOM 1112 C C . PHE A 1 138 ? -16.886 -30.068 23.119 1.00 66.56 138 PHE A C 1
ATOM 1114 O O . PHE A 1 138 ? -17.351 -29.325 23.981 1.00 66.56 138 PHE A O 1
ATOM 1121 N N . ALA A 1 139 ? -15.675 -29.846 22.595 1.00 61.50 139 ALA A N 1
ATOM 1122 C CA . ALA A 1 139 ? -14.846 -28.701 22.991 1.00 61.50 139 ALA A CA 1
ATOM 1123 C C . ALA A 1 139 ? -15.546 -27.363 22.690 1.00 61.50 139 ALA A C 1
ATOM 1125 O O . ALA A 1 139 ? -15.476 -26.414 23.473 1.00 61.50 139 ALA A O 1
ATOM 1126 N N . LYS A 1 140 ? -16.299 -27.311 21.584 1.00 63.09 140 LYS A N 1
ATOM 1127 C CA . LYS A 1 140 ? -17.130 -26.162 21.214 1.00 63.09 140 LYS A CA 1
ATOM 1128 C C . LYS A 1 140 ? -18.275 -25.943 22.213 1.00 63.09 140 LYS A C 1
ATOM 1130 O O . LYS A 1 140 ? -18.573 -24.799 22.538 1.00 63.09 140 LYS A O 1
ATOM 1135 N N . GLN A 1 141 ? -18.876 -27.012 22.745 1.00 64.81 141 GLN A N 1
ATOM 1136 C CA . GLN A 1 141 ? -19.914 -26.921 23.785 1.00 64.81 141 GLN A CA 1
ATOM 1137 C C . GLN A 1 141 ? -19.390 -26.358 25.105 1.00 64.81 141 GLN A C 1
ATOM 1139 O O . GLN A 1 141 ? -20.070 -25.539 25.717 1.00 64.81 141 GLN A O 1
ATOM 1144 N N . ILE A 1 142 ? -18.185 -26.754 25.521 1.00 65.94 142 ILE A N 1
ATOM 1145 C CA . ILE A 1 142 ? -17.540 -26.204 26.724 1.00 65.94 142 ILE A CA 1
ATOM 1146 C C . ILE A 1 142 ? -17.313 -24.695 26.551 1.00 65.94 142 ILE A C 1
ATOM 1148 O O . ILE A 1 142 ? -17.624 -23.910 27.443 1.00 65.94 142 ILE A O 1
ATOM 1152 N N . MET A 1 143 ? -16.847 -24.268 25.373 1.00 59.16 143 MET A N 1
ATOM 1153 C CA . MET A 1 143 ? -16.676 -22.846 25.057 1.00 59.16 143 MET A CA 1
ATOM 1154 C C . MET A 1 143 ? -18.010 -22.086 25.057 1.00 59.16 143 MET A C 1
ATOM 1156 O O . MET A 1 143 ? -18.085 -20.999 25.624 1.00 59.16 143 MET A O 1
ATOM 1160 N N . TYR A 1 144 ? -19.076 -22.656 24.481 1.00 63.75 144 TYR A N 1
ATOM 1161 C CA . TYR A 1 144 ? -20.411 -22.043 24.506 1.00 63.75 144 TYR A CA 1
ATOM 1162 C C . TYR A 1 144 ? -20.998 -21.946 25.914 1.00 63.75 144 TYR A C 1
ATOM 1164 O O . TYR A 1 144 ? -21.640 -20.946 26.226 1.00 63.75 144 TYR A O 1
ATOM 1172 N N . LYS A 1 145 ? -20.775 -22.957 26.760 1.00 63.97 145 LYS A N 1
ATOM 1173 C CA . LYS A 1 145 ? -21.154 -22.924 28.174 1.00 63.97 145 LYS A CA 1
ATOM 1174 C C . LYS A 1 145 ? -20.448 -21.773 28.893 1.00 63.97 145 LYS A C 1
ATOM 1176 O O . LYS A 1 145 ? -21.131 -20.954 29.487 1.00 63.97 145 LYS A O 1
ATOM 1181 N N . ARG A 1 146 ? -19.127 -21.637 28.743 1.00 62.66 146 ARG A N 1
ATOM 1182 C CA . ARG A 1 146 ? -18.368 -20.533 29.360 1.00 62.66 146 ARG A CA 1
ATOM 1183 C C . ARG A 1 146 ? -18.814 -19.154 28.880 1.00 62.66 146 ARG A C 1
ATOM 1185 O O . ARG A 1 146 ? -18.956 -18.246 29.684 1.00 62.66 146 ARG A O 1
ATOM 1192 N N . LEU A 1 147 ? -19.061 -18.993 27.580 1.00 57.34 147 LEU A N 1
ATOM 1193 C CA . LEU A 1 147 ? -19.589 -17.744 27.015 1.00 57.34 147 LEU A CA 1
ATOM 1194 C C . LEU A 1 147 ? -20.954 -17.375 27.609 1.00 57.34 147 LEU A C 1
ATOM 1196 O O . LEU A 1 147 ? -21.187 -16.212 27.912 1.00 57.34 147 LEU A O 1
ATOM 1200 N N . ARG A 1 148 ? -21.826 -18.369 27.805 1.00 62.78 148 ARG A N 1
ATOM 1201 C CA . ARG A 1 148 ? -23.135 -18.206 28.450 1.00 62.78 148 ARG A CA 1
ATOM 1202 C C . ARG A 1 148 ? -23.028 -17.922 29.943 1.00 62.78 148 ARG A C 1
ATOM 1204 O O . ARG A 1 148 ? -23.798 -17.123 30.438 1.00 62.78 148 ARG A O 1
ATOM 1211 N N . GLU A 1 149 ? -22.105 -18.560 30.656 1.00 59.41 149 GLU A N 1
ATOM 1212 C CA . GLU A 1 149 ? -21.851 -18.269 32.074 1.00 59.41 149 GLU A CA 1
ATOM 1213 C C . GLU A 1 149 ? -21.374 -16.825 32.248 1.00 59.41 149 GLU A C 1
ATOM 1215 O O . GLU A 1 149 ? -21.858 -16.131 33.132 1.00 59.41 149 GLU A O 1
ATOM 1220 N N . ILE A 1 150 ? -20.515 -16.342 31.344 1.00 56.53 150 ILE A N 1
ATOM 1221 C CA . ILE A 1 150 ? -20.123 -14.931 31.288 1.00 56.53 150 ILE A CA 1
ATOM 1222 C C . ILE A 1 150 ? -21.345 -14.049 30.995 1.00 56.53 150 ILE A C 1
ATOM 1224 O O . ILE A 1 150 ? -21.545 -13.060 31.686 1.00 56.53 150 ILE A O 1
ATOM 1228 N N . GLU A 1 151 ? -22.177 -14.398 30.009 1.00 54.50 151 GLU A N 1
ATOM 1229 C CA . GLU A 1 151 ? -23.401 -13.657 29.653 1.00 54.50 151 GLU A CA 1
ATOM 1230 C C . GLU A 1 151 ? -24.417 -13.598 30.812 1.00 54.50 151 GLU A C 1
ATOM 1232 O O . GLU A 1 151 ? -24.933 -12.528 31.124 1.00 54.50 151 GLU A O 1
ATOM 1237 N N . ASP A 1 152 ? -24.651 -14.711 31.506 1.00 55.59 152 ASP A N 1
ATOM 1238 C CA . ASP A 1 152 ? -25.530 -14.785 32.675 1.00 55.59 152 ASP A CA 1
ATOM 1239 C C . ASP A 1 152 ? -24.930 -14.003 33.864 1.00 55.59 152 ASP A C 1
ATOM 1241 O O . ASP A 1 152 ? -25.662 -13.334 34.594 1.00 55.59 152 ASP A O 1
ATOM 1245 N N . GLU A 1 153 ? -23.605 -14.033 34.064 1.00 52.09 153 GLU A N 1
ATOM 1246 C CA . GLU A 1 153 ? -22.915 -13.191 35.055 1.00 52.09 153 GLU A CA 1
ATOM 1247 C C . GLU A 1 153 ? -23.033 -11.695 34.720 1.00 52.09 153 GLU A C 1
ATOM 1249 O O . GLU A 1 153 ? -23.199 -10.877 35.631 1.00 52.09 153 GLU A O 1
ATOM 1254 N N . VAL A 1 154 ? -22.990 -11.341 33.431 1.00 48.81 154 VAL A N 1
ATOM 1255 C CA . VAL A 1 154 ? -23.216 -9.981 32.910 1.00 48.81 154 VAL A CA 1
ATOM 1256 C C . VAL A 1 154 ? -24.661 -9.533 33.148 1.00 48.81 154 VAL A C 1
ATOM 1258 O O . VAL A 1 154 ? -24.891 -8.368 33.463 1.00 48.81 154 VAL A O 1
ATOM 1261 N N . GLU A 1 155 ? -25.634 -10.434 33.000 1.00 51.22 155 GLU A N 1
ATOM 1262 C CA . GLU A 1 155 ? -27.062 -10.130 33.140 1.00 51.22 155 GLU A CA 1
ATOM 1263 C C . GLU A 1 155 ? -27.510 -10.082 34.616 1.00 51.22 155 GLU A C 1
ATOM 1265 O O . GLU A 1 155 ? -28.364 -9.273 34.983 1.00 51.22 155 GLU A O 1
ATOM 1270 N N . GLN A 1 156 ? -26.909 -10.903 35.487 1.00 54.97 156 GLN A N 1
ATOM 1271 C CA . GLN A 1 156 ? -27.239 -10.976 36.918 1.00 54.97 156 GLN A CA 1
ATOM 1272 C C . GLN A 1 156 ? -26.513 -9.935 37.780 1.00 54.97 156 GLN A C 1
ATOM 1274 O O . GLN A 1 156 ? -27.038 -9.524 38.819 1.00 54.97 156 GLN A O 1
ATOM 1279 N N . ARG A 1 157 ? -25.314 -9.484 37.389 1.00 47.78 157 ARG A N 1
ATOM 1280 C CA . ARG A 1 157 ? -24.658 -8.346 38.046 1.00 47.78 157 ARG A CA 1
ATOM 1281 C C . ARG A 1 157 ? -25.218 -7.073 37.439 1.00 47.78 157 ARG A C 1
ATOM 1283 O O . ARG A 1 157 ? -25.123 -6.893 36.236 1.00 47.78 157 ARG A O 1
ATOM 1290 N N . ASN A 1 158 ? -25.784 -6.207 38.287 1.00 51.41 158 ASN A N 1
ATOM 1291 C CA . ASN A 1 158 ? -26.337 -4.896 37.933 1.00 51.41 158 ASN A CA 1
ATOM 1292 C C . ASN A 1 158 ? -25.619 -4.323 36.687 1.00 51.41 158 ASN A C 1
ATOM 1294 O O . ASN A 1 158 ? -24.427 -4.021 36.799 1.00 51.41 158 ASN A O 1
ATOM 1298 N N . PRO A 1 159 ? -26.272 -4.238 35.509 1.00 55.41 159 PRO A N 1
ATOM 1299 C CA . PRO A 1 159 ? -25.606 -3.928 34.242 1.00 55.41 159 PRO A CA 1
ATOM 1300 C C . PRO A 1 159 ? -24.802 -2.629 34.290 1.00 55.41 159 PRO A C 1
ATOM 1302 O O . PRO A 1 159 ? -23.830 -2.471 33.559 1.00 55.41 159 PRO A O 1
ATOM 1305 N N . GLU A 1 160 ? -25.175 -1.709 35.180 1.00 51.59 160 GLU A N 1
ATOM 1306 C CA . GLU A 1 160 ? -24.415 -0.499 35.479 1.00 51.59 160 GLU A CA 1
ATOM 1307 C C . GLU A 1 160 ? -23.101 -0.780 36.208 1.00 51.59 160 GLU A C 1
ATOM 1309 O O . GLU A 1 160 ? -22.097 -0.201 35.828 1.00 51.59 160 GLU A O 1
ATOM 1314 N N . PHE A 1 161 ? -23.070 -1.690 37.186 1.00 50.91 161 PHE A N 1
ATOM 1315 C CA . PHE A 1 161 ? -21.858 -2.103 37.903 1.00 50.91 161 PHE A CA 1
ATOM 1316 C C . PHE A 1 161 ? -20.920 -2.924 37.017 1.00 50.91 161 PHE A C 1
ATOM 1318 O O . PHE A 1 161 ? -19.712 -2.755 37.102 1.00 50.91 161 PHE A O 1
ATOM 1325 N N . TYR A 1 162 ? -21.447 -3.777 36.131 1.00 46.12 162 TYR A N 1
ATOM 1326 C CA . TYR A 1 162 ? -20.614 -4.478 35.152 1.00 46.12 162 TYR A CA 1
ATOM 1327 C C . TYR A 1 162 ? -20.134 -3.543 34.042 1.00 46.12 162 TYR A C 1
ATOM 1329 O O . TYR A 1 162 ? -18.974 -3.625 33.680 1.00 46.12 162 TYR A O 1
ATOM 1337 N N . ARG A 1 163 ? -20.947 -2.597 33.548 1.00 50.12 163 ARG A N 1
ATOM 1338 C CA . ARG A 1 163 ? -20.458 -1.532 32.651 1.00 50.12 163 ARG A CA 1
ATOM 1339 C C . ARG A 1 163 ? -19.447 -0.630 33.341 1.00 50.12 163 ARG A C 1
ATOM 1341 O O . ARG A 1 163 ? -18.503 -0.235 32.682 1.00 50.12 163 ARG A O 1
ATOM 1348 N N . LEU A 1 164 ? -19.620 -0.330 34.629 1.00 48.38 164 LEU A N 1
ATOM 1349 C CA . LEU A 1 164 ? -18.640 0.387 35.442 1.00 48.38 164 LEU A CA 1
ATOM 1350 C C . LEU A 1 164 ? -17.379 -0.439 35.636 1.00 48.38 164 LEU A C 1
ATOM 1352 O O . LEU A 1 164 ? -16.320 0.138 35.532 1.00 48.38 164 LEU A O 1
ATOM 1356 N N . ASN A 1 165 ? -17.459 -1.751 35.854 1.00 49.31 165 ASN A N 1
ATOM 1357 C CA . ASN A 1 165 ? -16.278 -2.600 36.007 1.00 49.31 165 ASN A CA 1
ATOM 1358 C C . ASN A 1 165 ? -15.589 -2.881 34.678 1.00 49.31 165 ASN A C 1
ATOM 1360 O O . ASN A 1 165 ? -14.387 -2.775 34.630 1.00 49.31 165 ASN A O 1
ATOM 1364 N N . LEU A 1 166 ? -16.303 -3.132 33.582 1.00 48.06 166 LEU A N 1
ATOM 1365 C CA . LEU A 1 166 ? -15.717 -3.173 32.241 1.00 48.06 166 LEU A CA 1
ATOM 1366 C C . LEU A 1 166 ? -15.134 -1.818 31.873 1.00 48.06 166 LEU A C 1
ATOM 1368 O O . LEU A 1 166 ? -14.054 -1.770 31.311 1.00 48.06 166 LEU A O 1
ATOM 1372 N N . ALA A 1 167 ? -15.827 -0.717 32.173 1.00 47.22 167 ALA A N 1
ATOM 1373 C CA . ALA A 1 167 ? -15.278 0.613 31.973 1.00 47.22 167 ALA A CA 1
ATOM 1374 C C . ALA A 1 167 ? -14.072 0.833 32.879 1.00 47.22 167 ALA A C 1
ATOM 1376 O O . ALA A 1 167 ? -13.119 1.400 32.392 1.00 47.22 167 ALA A O 1
ATOM 1377 N N . ASN A 1 168 ? -14.068 0.367 34.127 1.00 48.28 168 ASN A N 1
ATOM 1378 C CA . ASN A 1 168 ? -12.952 0.501 35.060 1.00 48.28 168 ASN A CA 1
ATOM 1379 C C . ASN A 1 168 ? -11.781 -0.382 34.646 1.00 48.28 168 ASN A C 1
ATOM 1381 O O . ASN A 1 168 ? -10.689 0.135 34.603 1.00 48.28 168 ASN A O 1
ATOM 1385 N N . ASP A 1 169 ? -11.988 -1.636 34.255 1.00 49.72 169 ASP A N 1
ATOM 1386 C CA . ASP A 1 169 ? -10.973 -2.551 33.727 1.00 49.72 169 ASP A CA 1
ATOM 1387 C C . ASP A 1 169 ? -10.423 -2.015 32.403 1.00 49.72 169 ASP A C 1
ATOM 1389 O O . ASP A 1 169 ? -9.225 -2.063 32.151 1.00 49.72 169 ASP A O 1
ATOM 1393 N N . HIS A 1 170 ? -11.282 -1.455 31.546 1.00 48.81 170 HIS A N 1
ATOM 1394 C CA . HIS A 1 170 ? -10.860 -0.813 30.306 1.00 48.81 170 HIS A CA 1
ATOM 1395 C C . HIS A 1 170 ? -10.148 0.512 30.581 1.00 48.81 170 HIS A C 1
ATOM 1397 O O . HIS A 1 170 ? -9.166 0.808 29.920 1.00 48.81 170 HIS A O 1
ATOM 1403 N N . ILE A 1 171 ? -10.585 1.291 31.570 1.00 50.03 171 ILE A N 1
ATOM 1404 C CA . ILE A 1 171 ? -9.919 2.506 32.044 1.00 50.03 171 ILE A CA 1
ATOM 1405 C C . ILE A 1 171 ? -8.584 2.133 32.683 1.00 50.03 171 ILE A C 1
ATOM 1407 O O . ILE A 1 171 ? -7.609 2.801 32.400 1.00 50.03 171 ILE A O 1
ATOM 1411 N N . GLU A 1 172 ? -8.491 1.076 33.483 1.00 50.19 172 GLU A N 1
ATOM 1412 C CA . GLU A 1 172 ? -7.274 0.589 34.130 1.00 50.19 172 GLU A CA 1
ATOM 1413 C C . GLU A 1 172 ? -6.297 0.058 33.089 1.00 50.19 172 GLU A C 1
ATOM 1415 O O . GLU A 1 172 ? -5.143 0.471 33.103 1.00 50.19 172 GLU A O 1
ATOM 1420 N N . HIS A 1 173 ? -6.757 -0.740 32.123 1.00 54.06 173 HIS A N 1
ATOM 1421 C CA . HIS A 1 173 ? -5.947 -1.162 30.983 1.00 54.06 173 HIS A CA 1
ATOM 1422 C C . HIS A 1 173 ? -5.500 0.019 30.124 1.00 54.06 173 HIS A C 1
ATOM 1424 O O . HIS A 1 173 ? -4.333 0.083 29.754 1.00 54.06 173 HIS A O 1
ATOM 1430 N N . VAL A 1 174 ? -6.382 0.979 29.834 1.00 55.22 174 VAL A N 1
ATOM 1431 C CA . VAL A 1 174 ? -6.024 2.201 29.101 1.00 55.22 174 VAL A CA 1
ATOM 1432 C C . VAL A 1 174 ? -5.058 3.051 29.922 1.00 55.22 174 VAL A C 1
ATOM 1434 O O . VAL A 1 174 ? -4.137 3.617 29.351 1.00 55.22 174 VAL A O 1
ATOM 1437 N N . LEU A 1 175 ? -5.209 3.136 31.244 1.00 54.72 175 LEU A N 1
ATOM 1438 C CA . LEU A 1 175 ? -4.314 3.865 32.143 1.00 54.72 175 LEU A CA 1
ATOM 1439 C C . LEU A 1 175 ? -2.956 3.174 32.251 1.00 54.72 175 LEU A C 1
ATOM 1441 O O . LEU A 1 175 ? -1.943 3.861 32.305 1.00 54.72 175 LEU A O 1
ATOM 1445 N N . GLU A 1 176 ? -2.912 1.846 32.275 1.00 58.03 176 GLU A N 1
ATOM 1446 C CA . GLU A 1 176 ? -1.685 1.052 32.268 1.00 58.03 176 GLU A CA 1
ATOM 1447 C C . GLU A 1 176 ? -0.977 1.154 30.914 1.00 58.03 176 GLU A C 1
ATOM 1449 O O . GLU A 1 176 ? 0.210 1.458 30.868 1.00 58.03 176 GLU A O 1
ATOM 1454 N N . GLU A 1 177 ? -1.704 1.016 29.804 1.00 61.06 177 GLU A N 1
ATOM 1455 C CA . GLU A 1 177 ? -1.188 1.233 28.448 1.00 61.06 177 GLU A CA 1
ATOM 1456 C C . GLU A 1 177 ? -0.699 2.680 28.278 1.00 61.06 177 GLU A C 1
ATOM 1458 O O . GLU A 1 177 ? 0.406 2.898 27.794 1.00 61.06 177 GLU A O 1
ATOM 1463 N N . THR A 1 178 ? -1.441 3.671 28.780 1.00 59.97 178 THR A N 1
ATOM 1464 C CA . THR A 1 178 ? -1.034 5.086 28.782 1.00 59.97 178 THR A CA 1
ATOM 1465 C C . THR A 1 178 ? 0.204 5.310 29.647 1.00 59.97 178 THR A C 1
ATOM 1467 O O . THR A 1 178 ? 1.116 6.008 29.219 1.00 59.97 178 THR A O 1
ATOM 1470 N N . LYS A 1 179 ? 0.292 4.703 30.836 1.00 61.78 179 LYS A N 1
ATOM 1471 C CA . LYS A 1 179 ? 1.502 4.751 31.676 1.00 61.78 179 LYS A CA 1
ATOM 1472 C C . LYS A 1 179 ? 2.699 4.116 30.977 1.00 61.78 179 LYS A C 1
ATOM 1474 O O . LYS A 1 179 ? 3.793 4.653 31.080 1.00 61.78 179 LYS A O 1
ATOM 1479 N N . ASN A 1 180 ? 2.495 3.019 30.255 1.00 63.62 180 ASN A N 1
ATOM 1480 C CA . ASN A 1 180 ? 3.549 2.354 29.494 1.00 63.62 180 ASN A CA 1
ATOM 1481 C C . ASN A 1 180 ? 3.993 3.193 28.284 1.00 63.62 180 ASN A C 1
ATOM 1483 O O . ASN A 1 180 ? 5.184 3.261 28.008 1.00 63.62 180 ASN A O 1
ATOM 1487 N N . ILE A 1 181 ? 3.063 3.878 27.609 1.00 61.44 181 ILE A N 1
ATOM 1488 C CA . ILE A 1 181 ? 3.347 4.817 26.510 1.00 61.44 181 ILE A CA 1
ATOM 1489 C C . ILE A 1 181 ? 4.080 6.072 27.008 1.00 61.44 181 ILE A C 1
ATOM 1491 O O . ILE A 1 181 ? 4.964 6.577 26.319 1.00 61.44 181 ILE A O 1
ATOM 1495 N N . LEU A 1 182 ? 3.694 6.597 28.175 1.00 59.19 182 LEU A N 1
ATOM 1496 C CA . LEU A 1 182 ? 4.249 7.821 28.765 1.00 59.19 182 LEU A CA 1
ATOM 1497 C C . LEU A 1 182 ? 5.490 7.583 29.641 1.00 59.19 182 LEU A C 1
ATOM 1499 O O . LEU A 1 182 ? 6.113 8.552 30.069 1.00 59.19 182 LEU A O 1
ATOM 1503 N N . GLY A 1 183 ? 5.827 6.330 29.951 1.00 59.47 183 GLY A N 1
ATOM 1504 C CA . GLY A 1 183 ? 7.005 5.982 30.744 1.00 59.47 183 GLY A CA 1
ATOM 1505 C C . GLY A 1 183 ? 8.312 6.238 29.990 1.00 59.47 183 GLY A C 1
ATOM 1506 O O . GLY A 1 183 ? 8.329 6.313 28.768 1.00 59.47 183 GLY A O 1
ATOM 1507 N N . ASP A 1 184 ? 9.436 6.315 30.707 1.00 52.31 184 ASP A N 1
ATOM 1508 C CA . ASP A 1 184 ? 10.752 6.682 30.143 1.00 52.31 184 ASP A CA 1
ATOM 1509 C C . ASP A 1 184 ? 11.349 5.654 29.144 1.00 52.31 184 ASP A C 1
ATOM 1511 O O . ASP A 1 184 ? 12.481 5.813 28.684 1.00 52.31 184 ASP A O 1
ATOM 1515 N N . GLY A 1 185 ? 10.621 4.583 28.804 1.00 54.53 185 GLY A N 1
ATOM 1516 C CA . GLY A 1 185 ? 11.069 3.497 27.926 1.00 54.53 185 GLY A CA 1
ATOM 1517 C C . GLY A 1 185 ? 10.261 3.377 26.623 1.00 54.53 185 GLY A C 1
ATOM 1518 O O . GLY A 1 185 ? 9.126 3.838 26.551 1.00 54.53 185 GLY A O 1
ATOM 1519 N N . PRO A 1 186 ? 10.819 2.741 25.574 1.00 61.06 186 PRO A N 1
ATOM 1520 C CA . PRO A 1 186 ? 10.079 2.451 24.350 1.00 61.06 186 PRO A CA 1
ATOM 1521 C C . PRO A 1 186 ? 8.986 1.407 24.613 1.00 61.06 186 PRO A C 1
ATOM 1523 O O . PRO A 1 186 ? 9.254 0.336 25.158 1.00 61.06 186 PRO A O 1
ATOM 1526 N N . TYR A 1 187 ? 7.766 1.703 24.175 1.00 68.81 187 TYR A N 1
ATOM 1527 C CA . TYR A 1 187 ? 6.623 0.800 24.249 1.00 68.81 187 TYR A CA 1
ATOM 1528 C C . TYR A 1 187 ? 6.330 0.215 22.866 1.00 68.81 187 TYR A C 1
ATOM 1530 O O . TYR A 1 187 ? 6.233 0.957 21.890 1.00 68.81 187 TYR A O 1
ATOM 1538 N N . SER A 1 188 ? 6.191 -1.108 22.761 1.00 64.94 188 SER A N 1
ATOM 1539 C CA . SER A 1 188 ? 5.921 -1.801 21.496 1.00 64.94 188 SER A CA 1
ATOM 1540 C C . SER A 1 188 ? 4.743 -2.758 21.620 1.00 64.94 188 SER A C 1
ATOM 1542 O O . SER A 1 188 ? 4.648 -3.503 22.595 1.00 64.94 188 SER A O 1
ATOM 1544 N N . ILE A 1 189 ? 3.892 -2.784 20.599 1.00 63.50 189 ILE A N 1
ATOM 1545 C CA . ILE A 1 189 ? 2.760 -3.701 20.472 1.00 63.50 189 ILE A CA 1
ATOM 1546 C C . ILE A 1 189 ? 2.911 -4.475 19.165 1.00 63.50 189 ILE A C 1
ATOM 1548 O O . ILE A 1 189 ? 2.986 -3.859 18.102 1.00 63.50 189 ILE A O 1
ATOM 1552 N N . ASP A 1 190 ? 2.873 -5.807 19.236 1.00 56.56 190 ASP A N 1
ATOM 1553 C CA . ASP A 1 190 ? 2.710 -6.646 18.045 1.00 56.56 190 ASP A CA 1
ATOM 1554 C C . ASP A 1 190 ? 1.338 -6.383 17.422 1.00 56.56 190 ASP A C 1
ATOM 1556 O O . ASP A 1 190 ? 0.289 -6.701 17.998 1.00 56.56 190 ASP A O 1
ATOM 1560 N N . ILE A 1 191 ? 1.336 -5.793 16.229 1.00 55.31 191 ILE A N 1
ATOM 1561 C CA . ILE A 1 191 ? 0.124 -5.609 15.448 1.00 55.31 191 ILE A CA 1
ATOM 1562 C C . ILE A 1 191 ? 0.022 -6.798 14.497 1.00 55.31 191 ILE A C 1
ATOM 1564 O O . ILE A 1 191 ? 0.356 -6.715 13.324 1.00 55.31 191 ILE A O 1
ATOM 1568 N N . GLY A 1 192 ? -0.513 -7.920 14.976 1.00 43.34 192 GLY A N 1
ATOM 1569 C CA . GLY A 1 192 ? -0.763 -9.087 14.120 1.00 43.34 192 GLY A CA 1
ATOM 1570 C C . GLY A 1 192 ? -1.798 -8.869 12.997 1.00 43.34 192 GLY A C 1
ATOM 1571 O O . GLY A 1 192 ? -2.160 -9.837 12.341 1.00 43.34 192 GLY A O 1
ATOM 1572 N N . ASN A 1 193 ? -2.332 -7.649 12.816 1.00 52.69 193 ASN A N 1
ATOM 1573 C CA . ASN A 1 193 ? -3.250 -7.217 11.751 1.00 52.69 193 ASN A CA 1
ATOM 1574 C C . ASN A 1 193 ? -3.378 -5.679 11.759 1.00 52.69 193 ASN A C 1
ATOM 1576 O O . ASN A 1 193 ? -3.739 -5.142 12.804 1.00 52.69 193 ASN A O 1
ATOM 1580 N N . GLU A 1 194 ? -3.235 -4.977 10.626 1.00 55.22 194 GLU A N 1
ATOM 1581 C CA . GLU A 1 194 ? -3.408 -3.505 10.485 1.00 55.22 194 GLU A CA 1
ATOM 1582 C C . GLU A 1 194 ? -4.686 -2.936 11.150 1.00 55.22 194 GLU A C 1
ATOM 1584 O O . GLU A 1 194 ? -4.728 -1.804 11.629 1.00 55.22 194 GLU A O 1
ATOM 1589 N N . ASN A 1 195 ? -5.721 -3.768 11.295 1.00 57.00 195 ASN A N 1
ATOM 1590 C CA . ASN A 1 195 ? -6.916 -3.507 12.102 1.00 57.00 195 ASN A CA 1
ATOM 1591 C C . ASN A 1 195 ? -6.640 -3.038 13.544 1.00 57.00 195 ASN A C 1
ATOM 1593 O O . ASN A 1 195 ? -7.437 -2.273 14.095 1.00 57.00 195 ASN A O 1
ATOM 1597 N N . GLY A 1 196 ? -5.577 -3.545 14.170 1.00 61.34 196 GLY A N 1
ATOM 1598 C CA . GLY A 1 196 ? -5.152 -3.182 15.520 1.00 61.34 196 GLY A CA 1
ATOM 1599 C C . GLY A 1 196 ? -4.506 -1.800 15.578 1.00 61.34 196 GLY A C 1
ATOM 1600 O O . GLY A 1 196 ? -4.687 -1.102 16.574 1.00 61.34 196 GLY A O 1
ATOM 1601 N N . TYR A 1 197 ? -3.838 -1.372 14.499 1.00 70.44 197 TYR A N 1
ATOM 1602 C CA . TYR A 1 197 ? -3.242 -0.039 14.406 1.00 70.44 197 TYR A CA 1
ATOM 1603 C C . TYR A 1 197 ? -4.320 1.039 14.464 1.00 70.44 197 TYR A C 1
ATOM 1605 O O . TYR A 1 197 ? -4.312 1.838 15.393 1.00 70.44 197 TYR A O 1
ATOM 1613 N N . LEU A 1 198 ? -5.286 1.035 13.534 1.00 72.88 198 LEU A N 1
ATOM 1614 C CA . LEU A 1 198 ? -6.299 2.096 13.468 1.00 72.88 198 LEU A CA 1
ATOM 1615 C C . LEU A 1 198 ? -7.091 2.208 14.776 1.00 72.88 198 LEU A C 1
ATOM 1617 O O . LEU A 1 198 ? -7.299 3.311 15.267 1.00 72.88 198 LEU A O 1
ATOM 1621 N N . LEU A 1 199 ? -7.470 1.085 15.393 1.00 70.19 199 LEU A N 1
ATOM 1622 C CA . LEU A 1 199 ? -8.206 1.099 16.664 1.00 70.19 199 LEU A CA 1
ATOM 1623 C C . LEU A 1 199 ? -7.417 1.758 17.804 1.00 70.19 199 LEU A C 1
ATOM 1625 O O . LEU A 1 199 ? -7.996 2.512 18.584 1.00 70.19 199 LEU A O 1
ATOM 1629 N N . LYS A 1 200 ? -6.108 1.505 17.892 1.00 70.19 200 LYS A N 1
ATOM 1630 C CA . LYS A 1 200 ? -5.250 2.065 18.946 1.00 70.19 200 LYS A CA 1
ATOM 1631 C C . LYS A 1 200 ? -4.796 3.492 18.637 1.00 70.19 200 LYS A C 1
ATOM 1633 O O . LYS A 1 200 ? -4.797 4.355 19.513 1.00 70.19 200 LYS A O 1
ATOM 1638 N N . ALA A 1 201 ? -4.449 3.756 17.380 1.00 72.88 201 ALA A N 1
ATOM 1639 C CA . ALA A 1 201 ? -4.008 5.059 16.909 1.00 72.88 201 ALA A CA 1
ATOM 1640 C C . ALA A 1 201 ? -5.118 6.110 17.022 1.00 72.88 201 ALA A C 1
ATOM 1642 O O . ALA A 1 201 ? -4.806 7.245 17.371 1.00 72.88 201 ALA A O 1
ATOM 1643 N N . ILE A 1 202 ? -6.396 5.755 16.793 1.00 73.88 202 ILE A N 1
ATOM 1644 C CA . ILE A 1 202 ? -7.527 6.692 16.939 1.00 73.88 202 ILE A CA 1
ATOM 1645 C C . ILE A 1 202 ? -7.469 7.390 18.299 1.00 73.88 202 ILE A C 1
ATOM 1647 O O . ILE A 1 202 ? -7.381 8.612 18.329 1.00 73.88 202 ILE A O 1
ATOM 1651 N N . SER A 1 203 ? -7.461 6.642 19.405 1.00 70.50 203 SER A N 1
ATOM 1652 C CA . SER A 1 203 ? -7.572 7.207 20.759 1.00 70.50 203 SER A CA 1
ATOM 1653 C C . SER A 1 203 ? -6.405 8.126 21.127 1.00 70.50 203 SER A C 1
ATOM 1655 O O . SER A 1 203 ? -6.608 9.170 21.744 1.00 70.50 203 SER A O 1
ATOM 1657 N N . ILE A 1 204 ? -5.188 7.755 20.724 1.00 72.56 204 ILE A N 1
ATOM 1658 C CA . ILE A 1 204 ? -3.964 8.497 21.051 1.00 72.56 204 ILE A CA 1
ATOM 1659 C C . ILE A 1 204 ? -3.847 9.753 20.181 1.00 72.56 204 ILE A C 1
ATOM 1661 O O . ILE A 1 204 ? -3.516 10.830 20.673 1.00 72.56 204 ILE A O 1
ATOM 1665 N N . PHE A 1 205 ? -4.166 9.650 18.891 1.00 79.69 205 PHE A N 1
ATOM 1666 C CA . PHE A 1 205 ? -4.079 10.776 17.964 1.00 79.69 205 PHE A CA 1
ATOM 1667 C C . PHE A 1 205 ? -5.238 11.762 18.182 1.00 79.69 205 PHE A C 1
ATOM 1669 O O . PHE A 1 205 ? -5.077 12.951 17.922 1.00 79.69 205 PHE A O 1
ATOM 1676 N N . GLU A 1 206 ? -6.393 11.309 18.694 1.00 75.75 206 GLU A N 1
ATOM 1677 C CA . GLU A 1 206 ? -7.552 12.173 18.967 1.00 75.75 206 GLU A CA 1
ATOM 1678 C C . GLU A 1 206 ? -7.279 13.252 20.019 1.00 75.75 206 GLU A C 1
ATOM 1680 O O . GLU A 1 206 ? -7.989 14.259 20.051 1.00 75.75 206 GLU A O 1
ATOM 1685 N N . SER A 1 207 ? -6.347 13.009 20.938 1.00 76.00 207 SER A N 1
ATOM 1686 C CA . SER A 1 207 ? -6.055 13.881 22.081 1.00 76.00 207 SER A CA 1
ATOM 1687 C C . SER A 1 207 ? -4.843 14.787 21.855 1.00 76.00 207 SER A C 1
ATOM 1689 O O . SER A 1 207 ? -4.573 15.647 22.692 1.00 76.00 207 SER A O 1
ATOM 1691 N N . ALA A 1 208 ? -4.134 14.631 20.734 1.00 83.75 208 ALA A N 1
ATOM 1692 C CA . ALA A 1 208 ? -2.997 15.472 20.388 1.00 83.75 208 ALA A CA 1
ATOM 1693 C C . ALA A 1 208 ? -3.448 16.894 20.015 1.00 83.75 208 ALA A C 1
ATOM 1695 O O . ALA A 1 208 ? -4.458 17.084 19.343 1.00 83.75 208 ALA A O 1
ATOM 1696 N N . SER A 1 209 ? -2.665 17.897 20.405 1.00 86.50 209 SER A N 1
ATOM 1697 C CA . SER A 1 209 ? -2.820 19.291 19.976 1.00 86.50 209 SER A CA 1
ATOM 1698 C C . SER A 1 209 ? -2.313 19.495 18.548 1.00 86.50 209 SER A C 1
ATOM 1700 O O . SER A 1 209 ? -2.927 20.217 17.759 1.00 86.50 209 SER A O 1
ATOM 1702 N N . ASN A 1 210 ? -1.194 18.849 18.206 1.00 90.44 210 ASN A N 1
ATOM 1703 C CA . ASN A 1 210 ? -0.597 18.895 16.875 1.00 90.44 210 ASN A CA 1
ATOM 1704 C C . ASN A 1 210 ? -0.118 17.505 16.447 1.00 90.44 210 ASN A C 1
ATOM 1706 O O . ASN A 1 210 ? 0.360 16.729 17.275 1.00 90.44 210 ASN A O 1
ATOM 1710 N N . ILE A 1 211 ? -0.193 17.224 15.147 1.00 91.94 211 ILE A N 1
ATOM 1711 C CA . ILE A 1 211 ? 0.256 15.966 14.545 1.00 91.94 211 ILE A CA 1
ATOM 1712 C C . ILE A 1 211 ? 1.150 16.286 13.346 1.00 91.94 211 ILE A C 1
ATOM 1714 O O . ILE A 1 211 ? 0.698 16.907 12.384 1.00 91.94 211 ILE A O 1
ATOM 1718 N N . TYR A 1 212 ? 2.399 15.823 13.386 1.00 93.19 212 TYR A N 1
ATOM 1719 C CA . TYR A 1 212 ? 3.343 15.888 12.266 1.00 93.19 212 TYR A CA 1
ATOM 1720 C C . TYR A 1 212 ? 3.621 14.464 11.801 1.00 93.19 212 TYR A C 1
ATOM 1722 O O . TYR A 1 212 ? 4.286 13.716 12.512 1.00 93.19 212 TYR A O 1
ATOM 1730 N N . ALA A 1 213 ? 3.070 14.060 10.661 1.00 92.81 213 ALA A N 1
ATOM 1731 C CA . ALA A 1 213 ? 3.060 12.662 10.237 1.00 92.81 213 ALA A CA 1
ATOM 1732 C C . ALA A 1 213 ? 3.697 12.449 8.863 1.00 92.81 213 ALA A C 1
ATOM 1734 O O . ALA A 1 213 ? 3.635 13.317 7.994 1.00 92.81 213 ALA A O 1
ATOM 1735 N N . VAL A 1 214 ? 4.245 11.256 8.664 1.00 93.31 214 VAL A N 1
ATOM 1736 C CA . VAL A 1 214 ? 4.641 10.710 7.368 1.00 93.31 214 VAL A CA 1
ATOM 1737 C C . VAL A 1 214 ? 3.777 9.488 7.069 1.00 93.31 214 VAL A C 1
ATOM 1739 O O . VAL A 1 214 ? 3.409 8.739 7.973 1.00 93.31 214 VAL A O 1
ATOM 1742 N N . SER A 1 215 ? 3.395 9.317 5.808 1.00 93.44 215 SER A N 1
ATOM 1743 C CA . SER A 1 215 ? 2.688 8.130 5.325 1.00 93.44 215 SER A CA 1
ATOM 1744 C C . SER A 1 215 ? 3.334 7.626 4.038 1.00 93.44 215 SER A C 1
ATOM 1746 O O . SER A 1 215 ? 3.174 8.218 2.971 1.00 93.44 215 SER A O 1
ATOM 1748 N N . LEU A 1 216 ? 4.078 6.538 4.165 1.00 90.06 216 LEU A N 1
ATOM 1749 C CA . LEU A 1 216 ? 4.662 5.724 3.117 1.00 90.06 216 LEU A CA 1
ATOM 1750 C C . LEU A 1 216 ? 3.571 4.797 2.581 1.00 90.06 216 LEU A C 1
ATOM 1752 O O . LEU A 1 216 ? 3.022 3.955 3.291 1.00 90.06 216 LEU A O 1
ATOM 1756 N N . THR A 1 217 ? 3.264 4.936 1.296 1.00 85.31 217 THR A N 1
ATOM 1757 C CA . THR A 1 217 ? 2.221 4.137 0.623 1.00 85.31 217 THR A CA 1
ATOM 1758 C C . THR A 1 217 ? 2.442 2.625 0.688 1.00 85.31 217 THR A C 1
ATOM 1760 O O . THR A 1 217 ? 1.481 1.871 0.651 1.00 85.31 217 THR A O 1
ATOM 1763 N N . GLY A 1 218 ? 3.689 2.165 0.830 1.00 76.75 218 GLY A N 1
ATOM 1764 C CA . GLY A 1 218 ? 4.007 0.740 0.981 1.00 76.75 218 GLY A CA 1
ATOM 1765 C C . GLY A 1 218 ? 3.804 0.163 2.388 1.00 76.75 218 GLY A C 1
ATOM 1766 O O . GLY A 1 218 ? 4.009 -1.034 2.553 1.00 76.75 218 GLY A O 1
ATOM 1767 N N . ILE A 1 219 ? 3.457 0.991 3.381 1.00 79.81 219 ILE A N 1
ATOM 1768 C CA . ILE A 1 219 ? 3.317 0.595 4.794 1.00 79.81 219 ILE A CA 1
ATOM 1769 C C . ILE A 1 219 ? 1.914 0.921 5.300 1.00 79.81 219 ILE A C 1
ATOM 1771 O O . ILE A 1 219 ? 1.241 0.056 5.851 1.00 79.81 219 ILE A O 1
ATOM 1775 N N . SER A 1 220 ? 1.423 2.140 5.056 1.00 78.75 220 SER A N 1
ATOM 1776 C CA . SER A 1 220 ? 0.047 2.527 5.386 1.00 78.75 220 SER A CA 1
ATOM 1777 C C . SER A 1 220 ? -0.959 1.952 4.372 1.00 78.75 220 SER A C 1
ATOM 1779 O O . SER A 1 220 ? -1.720 2.704 3.752 1.00 78.75 220 SER A O 1
ATOM 1781 N N . THR A 1 221 ? -0.982 0.627 4.197 1.00 81.31 221 THR A N 1
ATOM 1782 C CA . THR A 1 221 ? -1.883 -0.043 3.235 1.00 81.31 221 THR A CA 1
ATOM 1783 C C . THR A 1 221 ? -3.339 -0.082 3.716 1.00 81.31 221 THR A C 1
ATOM 1785 O O . THR A 1 221 ? -4.288 -0.307 2.973 1.00 81.31 221 THR A O 1
ATOM 1788 N N . PHE A 1 222 ? -3.575 0.298 4.972 1.00 83.62 222 PHE A N 1
ATOM 1789 C CA . PHE A 1 222 ? -4.925 0.509 5.484 1.00 83.62 222 PHE A CA 1
ATOM 1790 C C . PHE A 1 222 ? -5.665 1.698 4.843 1.00 83.62 222 PHE A C 1
ATOM 1792 O O . PHE A 1 222 ? -6.869 1.841 5.064 1.00 83.62 222 PHE A O 1
ATOM 1799 N N . TRP A 1 223 ? -4.979 2.573 4.093 1.00 86.56 223 TRP A N 1
ATOM 1800 C CA . TRP A 1 223 ? -5.642 3.641 3.337 1.00 86.56 223 TRP A CA 1
ATOM 1801 C C . TRP A 1 223 ? -6.298 3.139 2.052 1.00 86.56 223 TRP A C 1
ATOM 1803 O O . TRP A 1 223 ? -7.320 3.696 1.652 1.00 86.56 223 TRP A O 1
ATOM 1813 N N . ASP A 1 224 ? -5.719 2.129 1.407 1.00 84.12 224 ASP A N 1
ATOM 1814 C CA . ASP A 1 224 ? -6.151 1.624 0.107 1.00 84.12 224 ASP A CA 1
ATOM 1815 C C . ASP A 1 224 ? -6.751 0.205 0.147 1.00 84.12 224 ASP A C 1
ATOM 1817 O O . ASP A 1 224 ? -7.425 -0.204 -0.805 1.00 84.12 224 ASP A O 1
ATOM 1821 N N . ASP A 1 225 ? -6.626 -0.517 1.265 1.00 83.31 225 ASP A N 1
ATOM 1822 C CA . ASP A 1 225 ? -7.348 -1.768 1.502 1.00 83.31 225 ASP A CA 1
ATOM 1823 C C . ASP A 1 225 ? -8.821 -1.517 1.893 1.00 83.31 225 ASP A C 1
ATOM 1825 O O . ASP A 1 225 ? -9.159 -1.013 2.972 1.00 83.31 225 ASP A O 1
ATOM 1829 N N . ARG A 1 226 ? -9.735 -1.979 1.029 1.00 81.00 226 ARG A N 1
ATOM 1830 C CA . ARG A 1 226 ? -11.196 -1.935 1.237 1.00 81.00 226 ARG A CA 1
ATOM 1831 C C . ARG A 1 226 ? -11.654 -2.578 2.543 1.00 81.00 226 ARG A C 1
ATOM 1833 O O . ARG A 1 226 ? -12.700 -2.210 3.069 1.00 81.00 226 ARG A O 1
ATOM 1840 N N . LYS A 1 227 ? -10.904 -3.541 3.082 1.00 80.88 227 LYS A N 1
ATOM 1841 C CA . LYS A 1 227 ? -11.209 -4.173 4.371 1.00 80.88 227 LYS A CA 1
ATOM 1842 C C . LYS A 1 227 ? -11.174 -3.171 5.531 1.00 80.88 227 LYS A C 1
ATOM 1844 O O . LYS A 1 227 ? -11.858 -3.390 6.534 1.00 80.88 227 LYS A O 1
ATOM 1849 N N . TYR A 1 228 ? -10.385 -2.103 5.413 1.00 82.88 228 TYR A N 1
ATOM 1850 C CA . TYR A 1 228 ? -10.163 -1.117 6.472 1.00 82.88 228 TYR A CA 1
ATOM 1851 C C . TYR A 1 228 ? -10.768 0.259 6.173 1.00 82.88 228 TYR A C 1
ATOM 1853 O O . TYR A 1 228 ? -10.727 1.128 7.046 1.00 82.88 228 TYR A O 1
ATOM 1861 N N . GLU A 1 229 ? -11.395 0.436 5.007 1.00 84.94 229 GLU A N 1
ATOM 1862 C CA . GLU A 1 229 ? -11.976 1.700 4.535 1.00 84.94 229 GLU A CA 1
ATOM 1863 C C . GLU A 1 229 ? -12.862 2.382 5.594 1.00 84.94 229 GLU A C 1
ATOM 1865 O O . GLU A 1 229 ? -12.622 3.535 5.955 1.00 84.94 229 GLU A O 1
ATOM 1870 N N . ASP A 1 230 ? -13.815 1.658 6.193 1.00 84.00 230 ASP A N 1
ATOM 1871 C CA . ASP A 1 230 ? -14.704 2.204 7.231 1.00 84.00 230 ASP A CA 1
ATOM 1872 C C . ASP A 1 230 ? -13.935 2.773 8.432 1.00 84.00 230 ASP A C 1
ATOM 1874 O O . ASP A 1 230 ? -14.283 3.825 8.978 1.00 84.00 230 ASP A O 1
ATOM 1878 N N . LYS A 1 231 ? -12.866 2.090 8.854 1.00 83.56 231 LYS A N 1
ATOM 1879 C CA . LYS A 1 231 ? -12.040 2.512 9.992 1.00 83.56 231 LYS A CA 1
ATOM 1880 C C . LYS A 1 231 ? -11.143 3.686 9.627 1.00 83.56 231 LYS A C 1
ATOM 1882 O O . LYS A 1 231 ? -11.001 4.599 10.438 1.00 83.56 231 LYS A O 1
ATOM 1887 N N . ALA A 1 232 ? -10.578 3.692 8.422 1.00 87.94 232 ALA A N 1
ATOM 1888 C CA . ALA A 1 232 ? -9.795 4.808 7.905 1.00 87.94 232 ALA A CA 1
ATOM 1889 C C . ALA A 1 232 ? -10.654 6.084 7.816 1.00 87.94 232 ALA A C 1
ATOM 1891 O O . ALA A 1 232 ? -10.236 7.160 8.252 1.00 87.94 232 ALA A O 1
ATOM 1892 N N . ILE A 1 233 ? -11.904 5.955 7.361 1.00 87.06 233 ILE A N 1
ATOM 1893 C CA . ILE A 1 233 ? -12.883 7.049 7.330 1.00 87.06 233 ILE A CA 1
ATOM 1894 C C . ILE A 1 233 ? -13.245 7.512 8.742 1.00 87.06 233 ILE A C 1
ATOM 1896 O O . ILE A 1 233 ? -13.310 8.716 8.995 1.00 87.06 233 ILE A O 1
ATOM 1900 N N . GLN A 1 234 ? -13.479 6.592 9.682 1.00 85.44 234 GLN A N 1
ATOM 1901 C CA . GLN A 1 234 ? -13.736 6.957 11.079 1.00 85.44 234 GLN A CA 1
ATOM 1902 C C . GLN A 1 234 ? -12.552 7.709 11.695 1.00 85.44 234 GLN A C 1
ATOM 1904 O O . GLN A 1 234 ? -12.760 8.745 12.327 1.00 85.44 234 GLN A O 1
ATOM 1909 N N . TYR A 1 235 ? -11.322 7.244 11.464 1.00 86.50 235 TYR A N 1
ATOM 1910 C CA . TYR A 1 235 ? -10.104 7.929 11.893 1.00 86.50 235 TYR A CA 1
ATOM 1911 C C . TYR A 1 235 ? -10.032 9.353 11.321 1.00 86.50 235 TYR A C 1
ATOM 1913 O O . TYR A 1 235 ? -9.821 10.309 12.068 1.00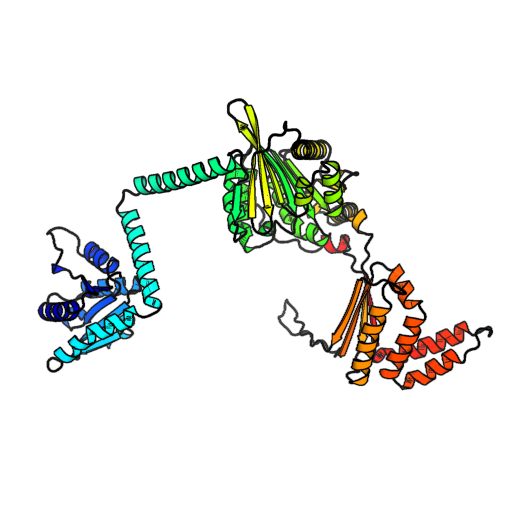 86.50 235 TYR A O 1
ATOM 1921 N N . LEU A 1 236 ? -10.315 9.530 10.028 1.00 88.38 236 LEU A N 1
ATOM 1922 C CA . LEU A 1 236 ? -10.348 10.850 9.393 1.00 88.38 236 LEU A CA 1
ATOM 1923 C C . LEU A 1 236 ? -11.448 11.766 9.944 1.00 88.38 236 LEU A C 1
ATOM 1925 O O . LEU A 1 236 ? -11.196 12.940 10.210 1.00 88.38 236 LEU A O 1
ATOM 1929 N N . LYS A 1 237 ? -12.655 11.238 10.176 1.00 86.50 237 LYS A N 1
ATOM 1930 C CA . LYS A 1 237 ? -13.774 11.984 10.788 1.00 86.50 237 LYS A CA 1
ATOM 1931 C C . LYS A 1 237 ? -13.426 12.493 12.185 1.00 86.50 237 LYS A C 1
ATOM 1933 O O . LYS A 1 237 ? -13.849 13.572 12.595 1.00 86.50 237 LYS A O 1
ATOM 1938 N N . LYS A 1 238 ? -12.656 11.717 12.945 1.00 82.62 238 LYS A N 1
ATOM 1939 C CA . LYS A 1 238 ? -12.188 12.135 14.269 1.00 82.62 238 LYS A CA 1
ATOM 1940 C C . LYS A 1 238 ? -11.176 13.276 14.191 1.00 82.62 238 LYS A C 1
ATOM 1942 O O . LYS A 1 238 ? -11.198 14.152 15.052 1.00 82.62 238 LYS A O 1
ATOM 1947 N N . GLN A 1 239 ? -10.361 13.304 13.141 1.00 83.56 239 GLN A N 1
ATOM 1948 C CA . GLN A 1 239 ? -9.420 14.393 12.881 1.00 83.56 239 GLN A CA 1
ATOM 1949 C C . GLN A 1 239 ? -10.114 15.680 12.416 1.00 83.56 239 GLN A C 1
ATOM 1951 O O . GLN A 1 239 ? -9.684 16.762 12.805 1.00 83.56 239 GLN A O 1
ATOM 1956 N N . SER A 1 240 ? -11.216 15.586 11.664 1.00 80.94 240 SER A N 1
ATOM 1957 C CA . SER A 1 240 ? -11.934 16.769 11.161 1.00 80.94 240 SER A CA 1
ATOM 1958 C C . SER A 1 240 ? -12.704 17.549 12.228 1.00 80.94 240 SER A C 1
ATOM 1960 O O . SER A 1 240 ? -12.916 18.752 12.097 1.00 80.94 240 SER A O 1
ATOM 1962 N N . ASN A 1 241 ? -13.143 16.879 13.295 1.00 67.56 241 ASN A N 1
ATOM 1963 C CA . ASN A 1 241 ? -14.051 17.463 14.288 1.00 67.56 241 ASN A CA 1
ATOM 1964 C C . ASN A 1 241 ? -13.352 18.288 15.383 1.00 67.56 241 ASN A C 1
ATOM 1966 O O . ASN A 1 241 ? -14.024 18.797 16.282 1.00 67.56 241 ASN A O 1
ATOM 1970 N N . LYS A 1 242 ? -12.021 18.421 15.353 1.00 66.31 242 LYS A N 1
ATOM 1971 C CA . LYS A 1 242 ? -11.246 19.038 16.438 1.00 66.31 242 LYS A CA 1
ATOM 1972 C C . LYS A 1 242 ? -10.346 20.173 15.947 1.00 66.31 242 LYS A C 1
ATOM 1974 O O . LYS A 1 242 ? -9.961 20.234 14.787 1.00 66.31 242 LYS A O 1
ATOM 1979 N N . LYS A 1 243 ? -9.972 21.073 16.865 1.00 75.12 243 LYS A N 1
ATOM 1980 C CA . LYS A 1 243 ? -8.978 22.144 16.645 1.00 75.12 243 LYS A CA 1
ATOM 1981 C C . LYS A 1 243 ? -7.537 21.601 16.695 1.00 75.12 243 LYS A C 1
ATOM 1983 O O . LYS A 1 243 ? -6.708 22.152 17.410 1.00 75.12 243 LYS A O 1
ATOM 1988 N N . ILE A 1 244 ? -7.265 20.494 16.008 1.00 85.38 244 ILE A N 1
ATOM 1989 C CA . ILE A 1 244 ? -5.935 19.868 15.957 1.00 85.38 244 ILE A CA 1
ATOM 1990 C C . ILE A 1 244 ? -5.241 20.353 14.691 1.00 85.38 244 ILE A C 1
ATOM 1992 O O . ILE A 1 244 ? -5.848 20.304 13.620 1.00 85.38 244 ILE A O 1
ATOM 1996 N N . LYS A 1 245 ? -3.981 20.795 14.793 1.00 90.75 245 LYS A N 1
ATOM 1997 C CA . LYS A 1 245 ? -3.184 21.114 13.601 1.00 90.75 245 LYS A CA 1
ATOM 1998 C C . LYS A 1 245 ? -2.492 19.860 13.080 1.00 90.75 245 LYS A C 1
ATOM 2000 O O . LYS A 1 245 ? -1.708 19.249 13.805 1.00 90.75 245 LYS A O 1
ATOM 2005 N N . ILE A 1 246 ? -2.766 19.475 11.833 1.00 93.44 246 ILE A N 1
ATOM 2006 C CA . ILE A 1 246 ? -2.217 18.249 11.231 1.00 93.44 246 ILE A CA 1
ATOM 2007 C C . ILE A 1 246 ? -1.410 18.591 9.981 1.00 93.44 246 ILE A C 1
ATOM 2009 O O . ILE A 1 246 ? -1.948 19.120 9.013 1.00 93.44 246 ILE A O 1
ATOM 2013 N N . ILE A 1 247 ? -0.123 18.251 9.978 1.00 95.50 247 ILE A N 1
ATOM 2014 C CA . ILE A 1 247 ? 0.741 18.325 8.797 1.00 95.50 247 ILE A CA 1
ATOM 2015 C C . ILE A 1 247 ? 1.160 16.899 8.458 1.00 95.50 247 ILE A C 1
ATOM 2017 O O . ILE A 1 247 ? 1.846 16.254 9.252 1.00 95.50 247 ILE A O 1
ATOM 2021 N N . ARG A 1 248 ? 0.734 16.393 7.299 1.00 95.62 248 ARG A N 1
ATOM 2022 C CA . ARG A 1 248 ? 1.049 15.031 6.857 1.00 95.62 248 ARG A CA 1
ATOM 2023 C C . ARG A 1 248 ? 1.766 15.042 5.516 1.00 95.62 248 ARG A C 1
ATOM 2025 O O . ARG A 1 248 ? 1.244 15.598 4.555 1.00 95.62 248 ARG A O 1
ATOM 2032 N N . LEU A 1 249 ? 2.927 14.398 5.464 1.00 96.31 249 LEU A N 1
ATOM 2033 C CA . LEU A 1 249 ? 3.698 14.158 4.250 1.00 96.31 249 LEU A CA 1
ATOM 2034 C C . LEU A 1 249 ? 3.442 12.740 3.733 1.00 96.31 249 LEU A C 1
ATOM 2036 O O . LEU A 1 249 ? 3.793 11.763 4.389 1.00 96.31 249 LEU A O 1
ATOM 2040 N N . PHE A 1 250 ? 2.841 12.628 2.556 1.00 96.88 250 PHE A N 1
ATOM 2041 C CA . PHE A 1 250 ? 2.680 11.371 1.837 1.00 96.88 250 PHE A CA 1
ATOM 2042 C C . PHE A 1 250 ? 3.882 11.118 0.936 1.00 96.88 250 PHE A C 1
ATOM 2044 O O . PHE A 1 250 ? 4.320 12.008 0.206 1.00 96.88 250 PHE A O 1
ATOM 2051 N N . VAL A 1 251 ? 4.404 9.898 0.977 1.00 94.75 251 VAL A N 1
ATOM 2052 C CA . VAL A 1 251 ? 5.619 9.518 0.259 1.00 94.75 251 VAL A CA 1
ATOM 2053 C C . VAL A 1 251 ? 5.299 8.386 -0.712 1.00 94.75 251 VAL A C 1
ATOM 2055 O O . VAL A 1 251 ? 4.787 7.326 -0.331 1.00 94.75 251 VAL A O 1
ATOM 2058 N N . PHE A 1 252 ? 5.604 8.629 -1.984 1.00 93.19 252 PHE A N 1
ATOM 2059 C CA . PHE A 1 252 ? 5.230 7.767 -3.101 1.00 93.19 252 PHE A CA 1
ATOM 2060 C C . PHE A 1 252 ? 6.456 7.186 -3.796 1.00 93.19 252 PHE A C 1
ATOM 2062 O O . PHE A 1 252 ? 7.448 7.879 -4.013 1.00 93.19 252 PHE A O 1
ATOM 2069 N N . SER A 1 253 ? 6.389 5.913 -4.180 1.00 88.12 253 SER A N 1
ATOM 2070 C CA . SER A 1 253 ? 7.488 5.246 -4.890 1.00 88.12 253 SER A CA 1
ATOM 2071 C C . SER A 1 253 ? 7.426 5.448 -6.405 1.00 88.12 253 SER A C 1
ATOM 2073 O O . SER A 1 253 ? 8.442 5.281 -7.072 1.00 88.12 253 SER A O 1
ATOM 2075 N N . ASN A 1 254 ? 6.251 5.771 -6.956 1.00 87.31 254 ASN A N 1
ATOM 2076 C CA . ASN A 1 254 ? 6.035 5.971 -8.391 1.00 87.31 254 ASN A CA 1
ATOM 2077 C C . ASN A 1 254 ? 4.787 6.836 -8.671 1.00 87.31 254 ASN A C 1
ATOM 2079 O O . ASN A 1 254 ? 4.010 7.128 -7.756 1.00 87.31 254 ASN A O 1
ATOM 2083 N N . CYS A 1 255 ? 4.603 7.252 -9.927 1.00 88.56 255 CYS A N 1
ATOM 2084 C CA . CYS A 1 255 ? 3.511 8.120 -10.372 1.00 88.56 255 CYS A CA 1
ATOM 2085 C C . CYS A 1 255 ? 2.144 7.442 -10.222 1.00 88.56 255 CYS A C 1
ATOM 2087 O O . CYS A 1 255 ? 1.168 8.105 -9.858 1.00 88.56 255 CYS A O 1
ATOM 2089 N N . THR A 1 256 ? 2.073 6.134 -10.489 1.00 86.44 256 THR A N 1
ATOM 2090 C CA . THR A 1 256 ? 0.838 5.342 -10.375 1.00 86.44 256 THR A CA 1
ATOM 2091 C C . THR A 1 256 ? 0.255 5.430 -8.967 1.00 86.44 256 THR A C 1
ATOM 2093 O O . THR A 1 256 ? -0.904 5.813 -8.814 1.00 86.44 256 THR A O 1
ATOM 2096 N N . GLN A 1 257 ? 1.078 5.219 -7.935 1.00 90.00 257 GLN A N 1
ATOM 2097 C CA . GLN A 1 257 ? 0.651 5.293 -6.535 1.00 90.00 257 GLN A CA 1
ATOM 2098 C C . GLN A 1 257 ? 0.074 6.665 -6.160 1.00 90.00 257 GLN A C 1
ATOM 2100 O O . GLN A 1 257 ? -0.895 6.739 -5.406 1.00 90.00 257 GLN A O 1
ATOM 2105 N N . VAL A 1 258 ? 0.621 7.764 -6.698 1.00 92.62 258 VAL A N 1
ATOM 2106 C CA . VAL A 1 258 ? 0.077 9.111 -6.432 1.00 92.62 258 VAL A CA 1
ATOM 2107 C C . VAL A 1 258 ? -1.340 9.241 -6.975 1.00 92.62 258 VAL A C 1
ATOM 2109 O O . VAL A 1 258 ? -2.227 9.771 -6.303 1.00 92.62 258 VAL A O 1
ATOM 2112 N N . ASN A 1 259 ? -1.563 8.768 -8.204 1.00 91.62 259 ASN A N 1
ATOM 2113 C CA . ASN A 1 259 ? -2.882 8.816 -8.818 1.00 91.62 259 ASN A CA 1
ATOM 2114 C C . ASN A 1 259 ? -3.869 7.874 -8.123 1.00 91.62 259 ASN A C 1
ATOM 2116 O O . ASN A 1 259 ? -5.028 8.250 -7.941 1.00 91.62 259 ASN A O 1
ATOM 2120 N N . ASP A 1 260 ? -3.415 6.700 -7.695 1.00 91.00 260 ASP A N 1
ATOM 2121 C CA . ASP A 1 260 ? -4.214 5.763 -6.908 1.00 91.00 260 ASP A CA 1
ATOM 2122 C C . ASP A 1 260 ? -4.696 6.416 -5.608 1.00 91.00 260 ASP A C 1
ATOM 2124 O O . ASP A 1 260 ? -5.888 6.374 -5.293 1.00 91.00 260 ASP A O 1
ATOM 2128 N N . TYR A 1 261 ? -3.810 7.147 -4.928 1.00 94.00 261 TYR A N 1
ATOM 2129 C CA . TYR A 1 261 ? -4.105 7.844 -3.676 1.00 94.00 261 TYR A CA 1
ATOM 2130 C C . TYR A 1 261 ? -4.845 9.176 -3.837 1.00 94.00 261 TYR A C 1
ATOM 2132 O O . TYR A 1 261 ? -5.189 9.794 -2.829 1.00 94.00 261 TYR A O 1
ATOM 2140 N N . LYS A 1 262 ? -5.155 9.650 -5.051 1.00 93.31 262 LYS A N 1
ATOM 2141 C CA . LYS A 1 262 ? -5.731 10.999 -5.239 1.00 93.31 262 LYS A CA 1
ATOM 2142 C C . LYS A 1 262 ? -7.015 11.253 -4.440 1.00 93.31 262 LYS A C 1
ATOM 2144 O O . LYS A 1 262 ? -7.221 12.354 -3.936 1.00 93.31 262 LYS A O 1
ATOM 2149 N N . ASN A 1 263 ? -7.866 10.236 -4.284 1.00 92.69 263 ASN A N 1
ATOM 2150 C CA . ASN A 1 263 ? -9.099 10.349 -3.498 1.00 92.69 263 ASN A CA 1
ATOM 2151 C C . ASN A 1 263 ? -8.823 10.336 -1.986 1.00 92.69 263 ASN A C 1
ATOM 2153 O O . ASN A 1 263 ? -9.478 11.062 -1.241 1.00 92.69 263 ASN A O 1
ATOM 2157 N N . ILE A 1 264 ? -7.824 9.567 -1.543 1.00 93.62 264 ILE A N 1
ATOM 2158 C CA . ILE A 1 264 ? -7.351 9.528 -0.152 1.00 93.62 264 ILE A CA 1
ATOM 2159 C C . ILE A 1 264 ? -6.749 10.889 0.226 1.00 93.62 264 ILE A C 1
ATOM 2161 O O . ILE A 1 264 ? -7.147 11.492 1.223 1.00 93.62 264 ILE A O 1
ATOM 2165 N N . LEU A 1 265 ? -5.859 11.432 -0.611 1.00 95.25 265 LEU A N 1
ATOM 2166 C CA . LEU A 1 265 ? -5.264 12.763 -0.443 1.00 95.25 265 LEU A CA 1
ATOM 2167 C C . LEU A 1 265 ? -6.341 13.852 -0.378 1.00 95.25 265 LEU A C 1
ATOM 2169 O O . LEU A 1 265 ? -6.309 14.709 0.508 1.00 95.25 265 LEU A O 1
ATOM 2173 N N . GLN A 1 266 ? -7.349 13.772 -1.252 1.00 94.88 266 GLN A N 1
ATOM 2174 C CA . GLN A 1 266 ? -8.493 14.675 -1.208 1.00 94.88 266 GLN A CA 1
ATOM 2175 C C . GLN A 1 266 ? -9.294 14.540 0.094 1.00 94.88 266 GLN A C 1
ATOM 2177 O O . GLN A 1 266 ? -9.693 15.558 0.661 1.00 94.88 266 GLN A O 1
ATOM 2182 N N . ALA A 1 267 ? -9.522 13.324 0.594 1.00 93.12 267 ALA A N 1
ATOM 2183 C CA . ALA A 1 267 ? -10.222 13.101 1.858 1.00 93.12 267 ALA A CA 1
ATOM 2184 C C . ALA A 1 267 ? -9.446 13.681 3.052 1.00 93.12 267 ALA A C 1
ATOM 2186 O O . ALA A 1 267 ? -10.040 14.333 3.909 1.00 93.12 267 ALA A O 1
ATOM 2187 N N . HIS A 1 268 ? -8.119 13.534 3.078 1.00 94.00 268 HIS A N 1
ATOM 2188 C CA . HIS A 1 268 ? -7.260 14.187 4.069 1.00 94.00 268 HIS A CA 1
ATOM 2189 C C . HIS A 1 268 ? -7.313 15.712 3.977 1.00 94.00 268 HIS A C 1
ATOM 2191 O O . HIS A 1 268 ? -7.406 16.394 5.001 1.00 94.00 268 HIS A O 1
ATOM 2197 N N . HIS A 1 269 ? -7.302 16.256 2.758 1.00 93.62 269 HIS A N 1
ATOM 2198 C CA . HIS A 1 269 ? -7.426 17.692 2.557 1.00 93.62 269 HIS A CA 1
ATOM 2199 C C . HIS A 1 269 ? -8.765 18.204 3.096 1.00 93.62 269 HIS A C 1
ATOM 2201 O O . HIS A 1 269 ? -8.789 19.173 3.846 1.00 93.62 269 HIS A O 1
ATOM 2207 N N . VAL A 1 270 ? -9.868 17.522 2.787 1.00 91.69 270 VAL A N 1
ATOM 2208 C CA . VAL A 1 270 ? -11.197 17.857 3.322 1.00 91.69 270 VAL A CA 1
ATOM 2209 C C . VAL A 1 270 ? -11.233 17.759 4.849 1.00 91.69 270 VAL A C 1
ATOM 2211 O O . VAL A 1 270 ? -11.837 18.611 5.494 1.00 91.69 270 VAL A O 1
ATOM 2214 N N . ALA A 1 271 ? -10.588 16.745 5.430 1.00 90.06 271 ALA A N 1
ATOM 2215 C CA . ALA A 1 271 ? -10.612 16.520 6.870 1.00 90.06 271 ALA A CA 1
ATOM 2216 C C . ALA A 1 271 ? -9.840 17.593 7.655 1.00 90.06 271 ALA A C 1
ATOM 2218 O O . ALA A 1 271 ? -10.354 18.094 8.651 1.00 90.06 271 ALA A O 1
ATOM 2219 N N . TYR A 1 272 ? -8.620 17.943 7.236 1.00 90.62 272 TYR A N 1
ATOM 2220 C CA . TYR A 1 272 ? -7.758 18.866 7.996 1.00 90.62 272 TYR A CA 1
ATOM 2221 C C . TYR A 1 272 ? -6.864 19.779 7.147 1.00 90.62 272 TYR A C 1
ATOM 2223 O O . TYR A 1 272 ? -6.247 20.693 7.689 1.00 90.62 272 TYR A O 1
ATOM 2231 N N . GLY A 1 273 ? -6.749 19.543 5.839 1.00 84.81 273 GLY A N 1
ATOM 2232 C CA . GLY A 1 273 ? -5.954 20.396 4.950 1.00 84.81 273 GLY A CA 1
ATOM 2233 C C . GLY A 1 273 ? -6.651 21.704 4.567 1.00 84.81 273 GLY A C 1
ATOM 2234 O O . GLY A 1 273 ? -5.967 22.658 4.214 1.00 84.81 273 GLY A O 1
ATOM 2235 N N . ALA A 1 274 ? -7.983 21.755 4.647 1.00 83.25 274 ALA A N 1
ATOM 2236 C CA . ALA A 1 274 ? -8.788 22.945 4.404 1.00 83.25 274 ALA A CA 1
ATOM 2237 C C . ALA A 1 274 ? -8.691 23.964 5.562 1.00 83.25 274 ALA A C 1
ATOM 2239 O O . ALA A 1 274 ? -8.315 23.639 6.690 1.00 83.25 274 ALA A O 1
ATOM 2240 N N . ASP A 1 275 ? -9.055 25.219 5.285 1.00 76.88 275 ASP A N 1
ATOM 2241 C CA . ASP A 1 275 ? -9.128 26.324 6.260 1.00 76.88 275 ASP A CA 1
ATOM 2242 C C . ASP A 1 275 ? -7.825 26.639 7.025 1.00 76.88 275 ASP A C 1
ATOM 2244 O O . ASP A 1 275 ? -7.879 27.160 8.140 1.00 76.88 275 ASP A O 1
ATOM 2248 N N . ASN A 1 276 ? -6.651 26.315 6.467 1.00 70.06 276 ASN A N 1
ATOM 2249 C CA . ASN A 1 276 ? -5.342 26.493 7.121 1.00 70.06 276 ASN A CA 1
ATOM 2250 C C . ASN A 1 276 ? -5.233 25.796 8.495 1.00 70.06 276 ASN A C 1
ATOM 2252 O O . ASN A 1 276 ? -4.439 26.194 9.348 1.00 70.06 276 ASN A O 1
ATOM 2256 N N . LYS A 1 277 ? -6.024 24.738 8.719 1.00 80.31 277 LYS A N 1
ATOM 2257 C CA . LYS A 1 277 ? -5.941 23.890 9.921 1.00 80.31 277 LYS A CA 1
ATOM 2258 C C . LYS A 1 277 ? -4.789 22.889 9.840 1.00 80.31 277 LYS A C 1
ATOM 2260 O O . LYS A 1 277 ? -4.486 22.223 10.822 1.00 80.31 277 LYS A O 1
ATOM 2265 N N . GLY A 1 278 ? -4.129 22.784 8.694 1.00 91.06 278 GLY A N 1
ATOM 2266 C CA . GLY A 1 278 ? -3.111 21.785 8.445 1.00 91.06 278 GLY A CA 1
ATOM 2267 C C . GLY A 1 278 ? -2.629 21.794 7.002 1.00 91.06 278 GLY A C 1
ATOM 2268 O O . GLY A 1 278 ? -2.972 22.677 6.212 1.00 91.06 278 GLY A O 1
ATOM 2269 N N . ALA A 1 279 ? -1.847 20.778 6.651 1.00 94.94 279 ALA A N 1
ATOM 2270 C CA . ALA A 1 279 ? -1.382 20.569 5.290 1.00 94.94 279 ALA A CA 1
ATOM 2271 C C . ALA A 1 279 ? -1.308 19.086 4.937 1.00 94.94 279 ALA A C 1
ATOM 2273 O O . ALA A 1 279 ? -0.877 18.247 5.730 1.00 94.94 279 ALA A O 1
ATOM 2274 N N . VAL A 1 280 ? -1.703 18.799 3.700 1.00 96.56 280 VAL A N 1
ATOM 2275 C CA . VAL A 1 280 ? -1.447 17.530 3.023 1.00 96.56 280 VAL A CA 1
ATOM 2276 C C . VAL A 1 280 ? -0.328 17.802 2.032 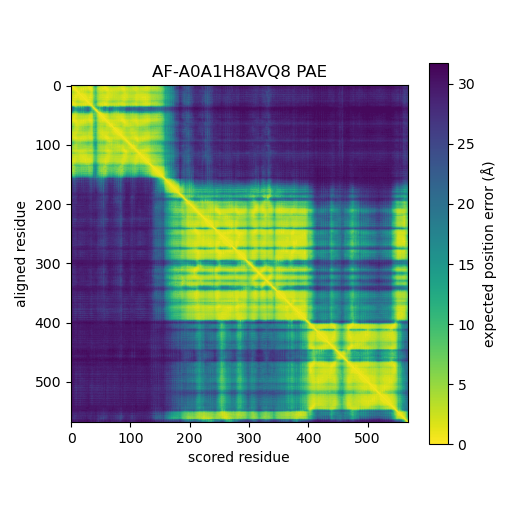1.00 96.56 280 VAL A C 1
ATOM 2278 O O . VAL A 1 280 ? -0.497 18.591 1.103 1.00 96.56 280 VAL A O 1
ATOM 2281 N N . LEU A 1 281 ? 0.826 17.206 2.285 1.00 97.19 281 LEU A N 1
ATOM 2282 C CA . LEU A 1 281 ? 2.039 17.347 1.494 1.00 97.19 281 LEU A CA 1
ATOM 2283 C C . LEU A 1 281 ? 2.325 16.020 0.791 1.00 97.19 281 LEU A C 1
ATOM 2285 O O . LEU A 1 281 ? 1.970 14.964 1.312 1.00 97.19 281 LEU A O 1
ATOM 2289 N N . MET A 1 282 ? 2.979 16.058 -0.364 1.00 96.88 282 MET A N 1
ATOM 2290 C CA . MET A 1 282 ? 3.384 14.861 -1.101 1.00 96.88 282 MET A CA 1
ATOM 2291 C C . MET A 1 282 ? 4.781 15.006 -1.704 1.00 96.88 282 MET A C 1
ATOM 2293 O O . MET A 1 282 ? 5.151 16.099 -2.133 1.00 96.88 282 MET A O 1
ATOM 2297 N N . CYS A 1 283 ? 5.550 13.918 -1.732 1.00 95.38 283 CYS A N 1
ATOM 2298 C CA . CYS A 1 283 ? 6.853 13.844 -2.397 1.00 95.38 283 CYS A CA 1
ATOM 2299 C C . CYS A 1 283 ? 7.171 12.419 -2.889 1.00 95.38 283 CYS A C 1
ATOM 2301 O O . CYS A 1 283 ? 6.442 11.468 -2.582 1.00 95.38 283 CYS A O 1
ATOM 2303 N N . SER A 1 284 ? 8.258 12.259 -3.655 1.00 92.69 284 SER A N 1
ATOM 2304 C CA . SER A 1 284 ? 8.751 10.931 -4.032 1.00 92.69 284 SER A CA 1
ATOM 2305 C C . SER A 1 284 ? 9.607 10.326 -2.916 1.00 92.69 284 SER A C 1
ATOM 2307 O O . SER A 1 284 ? 10.148 11.040 -2.064 1.00 92.69 284 SER A O 1
ATOM 2309 N N . LYS A 1 285 ? 9.758 8.997 -2.913 1.00 89.94 285 LYS A N 1
ATOM 2310 C CA . LYS A 1 285 ? 10.623 8.292 -1.956 1.00 89.94 285 LYS A CA 1
ATOM 2311 C C . LYS A 1 285 ? 12.065 8.809 -2.018 1.00 89.94 285 LYS A C 1
ATOM 2313 O O . LYS A 1 285 ? 12.659 9.062 -0.976 1.00 89.94 285 LYS A O 1
ATOM 2318 N N . LYS A 1 286 ? 12.595 9.068 -3.217 1.00 87.06 286 LYS A N 1
ATOM 2319 C CA . LYS A 1 286 ? 13.955 9.595 -3.407 1.00 87.06 286 LYS A CA 1
ATOM 2320 C C . LYS A 1 286 ? 14.138 10.979 -2.781 1.00 87.06 286 LYS A C 1
ATOM 2322 O O . LYS A 1 286 ? 15.138 11.242 -2.114 1.00 87.06 286 LYS A O 1
ATOM 2327 N N . THR A 1 287 ? 13.172 11.878 -2.957 1.00 89.69 287 THR A N 1
ATOM 2328 C CA . THR A 1 287 ? 13.298 13.236 -2.407 1.00 89.69 287 THR A CA 1
ATOM 2329 C C . THR A 1 287 ? 12.997 13.279 -0.911 1.00 89.69 287 THR A C 1
ATOM 2331 O O . THR A 1 287 ? 13.592 14.076 -0.184 1.00 89.69 287 THR A O 1
ATOM 2334 N N . TYR A 1 288 ? 12.161 12.360 -0.420 1.00 91.00 288 TYR A N 1
ATOM 2335 C CA . TYR A 1 288 ? 12.011 12.089 1.006 1.00 91.00 288 TYR A CA 1
ATOM 2336 C C . TYR A 1 288 ? 13.320 11.600 1.644 1.00 91.00 288 TYR A C 1
ATOM 2338 O O . TYR A 1 288 ? 13.692 12.068 2.722 1.00 91.00 288 TYR A O 1
ATOM 2346 N N . GLU A 1 289 ? 14.064 10.722 0.963 1.00 87.62 289 GLU A N 1
ATOM 2347 C CA . GLU A 1 289 ? 15.360 10.236 1.444 1.00 87.62 289 GLU A CA 1
ATOM 2348 C C . GLU A 1 289 ? 16.362 11.380 1.648 1.00 87.62 289 GLU A C 1
ATOM 2350 O O . GLU A 1 289 ? 17.029 11.484 2.686 1.00 87.62 289 GLU A O 1
ATOM 2355 N N . LYS A 1 290 ? 16.399 12.302 0.681 1.00 87.38 290 LYS A N 1
ATOM 2356 C CA . LYS A 1 290 ? 17.170 13.547 0.757 1.00 87.38 290 LYS A CA 1
ATOM 2357 C C . LYS A 1 290 ? 16.694 14.444 1.906 1.00 87.38 290 LYS A C 1
ATOM 2359 O O . LYS A 1 290 ? 17.516 14.921 2.685 1.00 87.38 290 LYS A O 1
ATOM 2364 N N . PHE A 1 291 ? 15.380 14.630 2.048 1.00 88.12 291 PHE A N 1
ATOM 2365 C CA . PHE A 1 291 ? 14.774 15.426 3.119 1.00 88.12 291 PHE A CA 1
ATOM 2366 C C . PHE A 1 291 ? 15.171 14.936 4.517 1.00 88.12 291 PHE A C 1
ATOM 2368 O O . PHE A 1 291 ? 15.600 15.735 5.350 1.00 88.12 291 PHE A O 1
ATOM 2375 N N . LEU A 1 292 ? 15.097 13.628 4.779 1.00 86.00 292 LEU A N 1
ATOM 2376 C CA . LEU A 1 292 ? 15.509 13.069 6.070 1.00 86.00 292 LEU A CA 1
ATOM 2377 C C . LEU A 1 292 ? 17.022 13.165 6.304 1.00 86.00 292 LEU A C 1
ATOM 2379 O O . LEU A 1 292 ? 17.447 13.447 7.427 1.00 86.00 292 LEU A O 1
ATOM 2383 N N . SER A 1 293 ? 17.829 12.969 5.257 1.00 82.88 293 SER A N 1
ATOM 2384 C CA . SER A 1 293 ? 19.296 13.037 5.341 1.00 82.88 293 SER A CA 1
ATOM 2385 C C . SER A 1 293 ? 19.799 14.417 5.782 1.00 82.88 293 SER A C 1
ATOM 2387 O O . SER A 1 293 ? 20.786 14.515 6.519 1.00 82.88 293 SER A O 1
ATOM 2389 N N . ASP A 1 294 ? 19.098 15.481 5.385 1.00 81.56 294 ASP A N 1
ATOM 2390 C CA . ASP A 1 294 ? 19.389 16.856 5.808 1.00 81.56 294 ASP A CA 1
ATOM 2391 C C . ASP A 1 294 ? 18.996 17.127 7.269 1.00 81.56 294 ASP A C 1
ATOM 2393 O O . ASP A 1 294 ? 19.626 17.935 7.961 1.00 81.56 294 ASP A O 1
ATOM 2397 N N . ILE A 1 295 ? 17.961 16.446 7.767 1.00 80.69 295 ILE A N 1
ATOM 2398 C CA . ILE A 1 295 ? 17.443 16.635 9.125 1.00 80.69 295 ILE A CA 1
ATOM 2399 C C . ILE A 1 295 ? 18.418 16.060 10.159 1.00 80.69 295 ILE A C 1
ATOM 2401 O O . ILE A 1 295 ? 18.701 16.719 11.168 1.00 80.69 295 ILE A O 1
ATOM 2405 N N . THR A 1 296 ? 18.983 14.871 9.924 1.00 70.12 296 THR A N 1
ATOM 2406 C CA . THR A 1 296 ? 19.995 14.287 10.818 1.00 70.12 296 THR A CA 1
ATOM 2407 C C . THR A 1 296 ? 20.799 13.160 10.163 1.00 70.12 296 THR A C 1
ATOM 2409 O O . THR A 1 296 ? 20.295 12.392 9.355 1.00 70.12 296 THR A O 1
ATOM 2412 N N . ARG A 1 297 ? 22.064 13.016 10.583 1.00 62.91 297 ARG A N 1
ATOM 2413 C CA . ARG A 1 297 ? 22.954 11.897 10.211 1.00 62.91 297 ARG A CA 1
ATOM 2414 C C . ARG A 1 297 ? 22.891 10.722 11.195 1.00 62.91 297 ARG A C 1
ATOM 2416 O O . ARG A 1 297 ? 23.719 9.818 11.123 1.00 62.91 297 ARG A O 1
ATOM 2423 N N . SER A 1 298 ? 21.981 10.760 12.170 1.00 61.47 298 SER A N 1
ATOM 2424 C CA . SER A 1 298 ? 21.883 9.714 13.186 1.00 61.47 298 SER A CA 1
ATOM 2425 C C . SER A 1 298 ? 21.305 8.425 12.599 1.00 61.47 298 SER A C 1
ATOM 2427 O O . SER A 1 298 ? 20.313 8.436 11.876 1.00 61.47 298 SER A O 1
ATOM 2429 N N . GLN A 1 299 ? 21.890 7.287 12.979 1.00 56.44 299 GLN A N 1
ATOM 2430 C CA . GLN A 1 299 ? 21.427 5.943 12.601 1.00 56.44 299 GLN A CA 1
ATOM 2431 C C . GLN A 1 299 ? 19.951 5.685 12.965 1.00 56.44 299 GLN A C 1
ATOM 2433 O O . GLN A 1 299 ? 19.272 4.908 12.308 1.00 56.44 299 GLN A O 1
ATOM 2438 N N . LEU A 1 300 ? 19.433 6.406 13.964 1.00 58.16 300 LEU A N 1
ATOM 2439 C CA . LEU A 1 300 ? 18.031 6.392 14.392 1.00 58.16 300 LEU A CA 1
ATOM 2440 C C . LEU A 1 300 ? 17.046 6.841 13.294 1.00 58.16 300 LEU A C 1
ATOM 2442 O O . LEU A 1 300 ? 15.927 6.333 13.244 1.00 58.16 300 LEU A O 1
ATOM 2446 N N . PHE A 1 301 ? 17.467 7.756 12.413 1.00 62.62 301 PHE A N 1
ATOM 2447 C CA . PHE A 1 301 ? 16.658 8.260 11.297 1.00 62.62 301 PHE A CA 1
ATOM 2448 C C . PHE A 1 301 ? 16.820 7.445 10.012 1.00 62.62 301 PHE A C 1
ATOM 2450 O O . PHE A 1 301 ? 15.911 7.449 9.193 1.00 62.62 301 PHE A O 1
ATOM 2457 N N . PHE A 1 302 ? 17.905 6.677 9.862 1.00 57.00 302 PHE A N 1
ATOM 2458 C CA . PHE A 1 302 ? 18.006 5.690 8.778 1.00 57.00 302 PHE A CA 1
ATOM 2459 C C . PHE A 1 302 ? 16.925 4.608 8.898 1.00 57.00 302 PHE A C 1
ATOM 2461 O O . PHE A 1 302 ? 16.427 4.120 7.892 1.00 57.00 302 PHE A O 1
ATOM 2468 N N . ASN A 1 303 ? 16.486 4.300 10.120 1.00 65.19 303 ASN A N 1
ATOM 2469 C CA . ASN A 1 303 ? 15.373 3.379 10.344 1.00 65.19 303 ASN A CA 1
ATOM 2470 C C . ASN A 1 303 ? 14.001 3.985 9.977 1.00 65.19 303 ASN A C 1
ATOM 2472 O O . ASN A 1 303 ? 13.016 3.267 10.022 1.00 65.19 303 ASN A O 1
ATOM 2476 N N . LEU A 1 304 ? 13.894 5.293 9.692 1.00 66.38 304 LEU A N 1
ATOM 2477 C CA . LEU A 1 304 ? 12.624 5.943 9.316 1.00 66.38 304 LEU A CA 1
ATOM 2478 C C . LEU A 1 304 ? 12.339 5.882 7.807 1.00 66.38 304 LEU A C 1
ATOM 2480 O O . LEU A 1 304 ? 11.266 6.292 7.384 1.00 66.38 304 LEU A O 1
ATOM 2484 N N . PHE A 1 305 ? 13.269 5.379 6.984 1.00 67.75 305 PHE A N 1
ATOM 2485 C CA . PHE A 1 305 ? 13.017 5.203 5.546 1.00 67.75 305 PHE A CA 1
ATOM 2486 C C . PHE A 1 305 ? 11.959 4.143 5.244 1.00 67.75 305 PHE A C 1
ATOM 2488 O O . PHE A 1 305 ? 11.299 4.214 4.206 1.00 67.75 305 PHE A O 1
ATOM 2495 N N . ASP A 1 306 ? 11.812 3.186 6.157 1.00 74.38 306 ASP A N 1
ATOM 2496 C CA . ASP A 1 306 ? 10.947 2.022 6.008 1.00 74.38 306 ASP A CA 1
ATOM 2497 C C . ASP A 1 306 ? 9.923 1.920 7.149 1.00 74.38 306 ASP A C 1
ATOM 2499 O O . ASP A 1 306 ? 9.353 0.853 7.352 1.00 74.38 306 ASP A O 1
ATOM 2503 N N . ASP A 1 307 ? 9.672 3.026 7.862 1.00 81.62 307 ASP A N 1
ATOM 2504 C CA . ASP A 1 307 ? 8.657 3.116 8.912 1.00 81.62 307 ASP A CA 1
ATOM 2505 C C . ASP A 1 307 ? 7.735 4.309 8.648 1.00 81.62 307 ASP A C 1
ATOM 2507 O O . ASP A 1 307 ? 8.185 5.440 8.442 1.00 81.62 307 ASP A O 1
ATOM 2511 N N . ASP A 1 308 ? 6.432 4.087 8.769 1.00 83.94 308 ASP A N 1
ATOM 2512 C CA . ASP A 1 308 ? 5.496 5.183 8.961 1.00 83.94 308 ASP A CA 1
ATOM 2513 C C . ASP A 1 308 ? 5.682 5.778 10.344 1.00 83.94 308 ASP A C 1
ATOM 2515 O O . ASP A 1 308 ? 5.830 5.055 11.330 1.00 83.94 308 ASP A O 1
ATOM 2519 N N . PHE A 1 309 ? 5.623 7.101 10.466 1.00 87.00 309 PHE A N 1
ATOM 2520 C CA . PHE A 1 309 ? 5.713 7.708 11.785 1.00 87.00 309 PHE A CA 1
ATOM 2521 C C . PHE A 1 309 ? 4.922 8.999 11.928 1.00 87.00 309 PHE A C 1
ATOM 2523 O O . PHE A 1 309 ? 4.620 9.703 10.966 1.00 87.00 309 PHE A O 1
ATOM 2530 N N . GLY A 1 310 ? 4.594 9.322 13.174 1.00 88.62 310 GLY A N 1
ATOM 2531 C CA . GLY A 1 310 ? 3.969 10.569 13.572 1.00 88.62 310 GLY A CA 1
ATOM 2532 C C . GLY A 1 310 ? 4.569 11.094 14.865 1.00 88.62 310 GLY A C 1
ATOM 2533 O O . GLY A 1 310 ? 4.821 10.336 15.795 1.00 88.62 310 GLY A O 1
ATOM 2534 N N . ILE A 1 311 ? 4.774 12.403 14.932 1.00 89.75 311 ILE A N 1
ATOM 2535 C CA . ILE A 1 311 ? 5.117 13.110 16.160 1.00 89.75 311 ILE A CA 1
ATOM 2536 C C . ILE A 1 311 ? 3.867 13.834 16.639 1.00 89.75 311 ILE A C 1
ATOM 2538 O O . ILE A 1 311 ? 3.319 14.697 15.947 1.00 89.75 311 ILE A O 1
ATOM 2542 N N . LEU A 1 312 ? 3.419 13.451 17.825 1.00 89.12 312 LEU A N 1
ATOM 2543 C CA . LEU A 1 312 ? 2.218 13.941 18.480 1.00 89.12 312 LEU A CA 1
ATOM 2544 C C . LEU A 1 312 ? 2.634 14.918 19.570 1.00 89.12 312 LEU A C 1
ATOM 2546 O O . LEU A 1 312 ? 3.461 14.573 20.412 1.00 89.12 312 LEU A O 1
ATOM 2550 N N . SER A 1 313 ? 2.079 16.126 19.548 1.00 89.19 313 SER A N 1
ATOM 2551 C CA . SER A 1 313 ? 2.299 17.127 20.592 1.00 89.19 313 SER A CA 1
ATOM 2552 C C . SER A 1 313 ? 1.070 17.229 21.486 1.00 89.19 313 SER A C 1
ATOM 2554 O O . SER A 1 313 ? -0.055 17.329 20.995 1.00 89.19 313 SER A O 1
ATOM 2556 N N . TYR A 1 314 ? 1.295 17.216 22.795 1.00 83.75 314 TYR A N 1
ATOM 2557 C CA . TYR A 1 314 ? 0.279 17.352 23.832 1.00 83.75 314 TYR A CA 1
ATOM 2558 C C . TYR A 1 314 ? 0.622 18.551 24.696 1.00 83.75 314 TYR A C 1
ATOM 2560 O O . TYR A 1 314 ? 1.762 18.702 25.124 1.00 83.75 314 TYR A O 1
ATOM 2568 N N . ILE A 1 315 ? -0.364 19.403 24.956 1.00 78.56 315 ILE A N 1
ATOM 2569 C CA . ILE A 1 315 ? -0.193 20.566 25.826 1.00 78.56 315 ILE A CA 1
ATOM 2570 C C . ILE A 1 315 ? -0.855 20.231 27.157 1.00 78.56 315 ILE A C 1
ATOM 2572 O O . ILE A 1 315 ? -2.052 19.942 27.188 1.00 78.56 315 ILE A O 1
ATOM 2576 N N . ASP A 1 316 ? -0.078 20.238 28.237 1.00 73.06 316 ASP A N 1
ATOM 2577 C CA . ASP A 1 316 ? -0.605 19.992 29.577 1.00 73.06 316 ASP A CA 1
ATOM 2578 C C . ASP A 1 316 ? -1.280 21.237 30.186 1.00 73.06 316 ASP A C 1
ATOM 2580 O O . ASP A 1 316 ? -1.368 22.308 29.575 1.00 73.06 316 ASP A O 1
ATOM 2584 N N . VAL A 1 317 ? -1.789 21.086 31.413 1.00 71.06 317 VAL A N 1
ATOM 2585 C CA . VAL A 1 317 ? -2.484 22.154 32.152 1.00 71.06 317 VAL A CA 1
ATOM 2586 C C . VAL A 1 317 ? -1.565 23.355 32.422 1.00 71.06 317 VAL A C 1
ATOM 2588 O O . VAL A 1 317 ? -2.034 24.495 32.424 1.00 71.06 317 VAL A O 1
ATOM 2591 N N . ASP A 1 318 ? -0.259 23.116 32.552 1.00 73.94 318 ASP A N 1
ATOM 2592 C CA . ASP A 1 318 ? 0.773 24.135 32.765 1.00 73.94 318 ASP A CA 1
ATOM 2593 C C . ASP A 1 318 ? 1.282 24.746 31.444 1.00 73.94 318 ASP A C 1
ATOM 2595 O O . ASP A 1 318 ? 2.228 25.539 31.434 1.00 73.94 318 ASP A O 1
ATOM 2599 N N . LYS A 1 319 ? 0.633 24.420 30.316 1.00 77.19 319 LYS A N 1
ATOM 2600 C CA . LYS A 1 319 ? 1.005 24.815 28.948 1.00 77.19 319 LYS A CA 1
ATOM 2601 C C . LYS A 1 319 ? 2.376 24.305 28.502 1.00 77.19 319 LYS A C 1
ATOM 2603 O O . LYS A 1 319 ? 2.947 24.845 27.551 1.00 77.19 319 LYS A O 1
ATOM 2608 N N . LYS A 1 320 ? 2.912 23.274 29.151 1.00 75.69 320 LYS A N 1
ATOM 2609 C CA . LYS A 1 320 ? 4.124 22.597 28.702 1.00 75.69 320 LYS A CA 1
ATOM 2610 C C . LYS A 1 320 ? 3.762 21.606 27.600 1.00 75.69 320 LYS A C 1
ATOM 2612 O O . LYS A 1 320 ? 2.772 20.881 27.683 1.00 75.69 320 LYS A O 1
ATOM 2617 N N . GLU A 1 321 ? 4.571 21.609 26.548 1.00 79.50 321 GLU A N 1
ATOM 2618 C CA . GLU A 1 321 ? 4.396 20.723 25.404 1.00 79.50 321 GLU A CA 1
ATOM 2619 C C . GLU A 1 321 ? 5.199 19.433 25.611 1.00 79.50 321 GLU A C 1
ATOM 2621 O O . GLU A 1 321 ? 6.398 19.470 25.903 1.00 79.50 321 GLU A O 1
ATOM 2626 N N . HIS A 1 322 ? 4.526 18.297 25.462 1.00 80.25 322 HIS A N 1
ATOM 2627 C CA . HIS A 1 322 ? 5.098 16.956 25.535 1.00 80.25 322 HIS A CA 1
ATOM 2628 C C . HIS A 1 322 ? 4.960 16.287 24.177 1.00 80.25 322 HIS A C 1
ATOM 2630 O O . HIS A 1 322 ? 3.923 16.424 23.525 1.00 80.25 322 HIS A O 1
ATOM 2636 N N . PHE A 1 323 ? 5.992 15.561 23.751 1.00 83.25 323 PHE A N 1
ATOM 2637 C CA . PHE A 1 323 ? 6.014 14.930 22.437 1.00 83.25 323 PHE A CA 1
ATOM 2638 C C . PHE A 1 323 ? 6.079 13.416 22.554 1.00 83.25 323 PHE A C 1
ATOM 2640 O O . PHE A 1 323 ? 6.842 12.873 23.353 1.00 83.25 323 PHE A O 1
ATOM 2647 N N . ILE A 1 324 ? 5.302 12.743 21.713 1.00 82.38 324 ILE A N 1
ATOM 2648 C CA . ILE A 1 324 ? 5.327 11.292 21.551 1.00 82.38 324 ILE A CA 1
ATOM 2649 C C . ILE A 1 324 ? 5.602 10.991 20.082 1.00 82.38 324 ILE A C 1
ATOM 2651 O O . ILE A 1 324 ? 4.904 11.484 19.197 1.00 82.38 324 ILE A O 1
ATOM 2655 N N . GLU A 1 325 ? 6.615 10.176 19.821 1.00 84.94 325 GLU A N 1
ATOM 2656 C CA . GLU A 1 325 ? 6.862 9.562 18.521 1.00 84.94 325 GLU A CA 1
ATOM 2657 C C . GLU A 1 325 ? 6.089 8.242 18.458 1.00 84.94 325 GLU A C 1
ATOM 2659 O O . GLU A 1 325 ? 6.268 7.364 19.301 1.00 84.94 325 GLU A O 1
ATOM 2664 N N . ALA A 1 326 ? 5.223 8.117 17.459 1.00 85.75 326 ALA A N 1
ATOM 2665 C CA . ALA A 1 326 ? 4.495 6.908 17.114 1.00 85.75 326 ALA A CA 1
ATOM 2666 C C . ALA A 1 326 ? 5.055 6.369 15.794 1.00 85.75 326 ALA A C 1
ATOM 2668 O O . ALA A 1 326 ? 5.061 7.103 14.810 1.00 85.75 326 ALA A O 1
ATOM 2669 N N . ARG A 1 327 ? 5.510 5.114 15.752 1.00 84.94 327 ARG A N 1
ATOM 2670 C CA . ARG A 1 327 ? 6.065 4.467 14.550 1.00 84.94 327 ARG A CA 1
ATOM 2671 C C . ARG A 1 327 ? 5.315 3.192 14.230 1.00 84.94 327 ARG A C 1
ATOM 2673 O O . ARG A 1 327 ? 5.084 2.391 15.131 1.00 84.94 327 ARG A O 1
ATOM 2680 N N . LEU A 1 328 ? 4.992 3.001 12.966 1.00 80.19 328 LEU A N 1
ATOM 2681 C CA . LEU A 1 328 ? 4.378 1.810 12.414 1.00 80.19 328 LEU A CA 1
ATOM 2682 C C . LEU A 1 328 ? 5.341 1.213 11.382 1.00 80.19 328 LEU A C 1
ATOM 2684 O O . LEU A 1 328 ? 5.652 1.853 10.382 1.00 80.19 328 LEU A O 1
ATOM 2688 N N . ASP A 1 329 ? 5.791 -0.009 11.645 1.00 76.94 329 ASP A N 1
ATOM 2689 C CA . ASP A 1 329 ? 6.413 -0.864 10.633 1.00 76.94 329 ASP A CA 1
ATOM 2690 C C . ASP A 1 329 ? 5.406 -1.941 10.179 1.00 76.94 329 ASP A C 1
ATOM 2692 O O . ASP A 1 329 ? 4.260 -1.965 10.635 1.00 76.94 329 ASP A O 1
ATOM 2696 N N . ASN A 1 330 ? 5.818 -2.850 9.291 1.00 67.19 330 ASN A N 1
ATOM 2697 C CA . ASN A 1 330 ? 4.937 -3.899 8.755 1.00 67.19 330 ASN A CA 1
ATOM 2698 C C . ASN A 1 330 ? 4.323 -4.834 9.820 1.00 67.19 330 ASN A C 1
ATOM 2700 O O . ASN A 1 330 ? 3.371 -5.546 9.512 1.00 67.19 330 ASN A O 1
ATOM 2704 N N . ASN A 1 331 ? 4.866 -4.884 11.042 1.00 66.19 331 ASN A N 1
ATOM 2705 C CA . ASN A 1 331 ? 4.476 -5.854 12.070 1.00 66.19 331 ASN A CA 1
ATOM 2706 C C . ASN A 1 331 ? 4.195 -5.233 13.452 1.00 66.19 331 ASN A C 1
ATOM 2708 O O . ASN A 1 331 ? 3.487 -5.833 14.262 1.00 66.19 331 ASN A O 1
ATOM 2712 N N . VAL A 1 332 ? 4.749 -4.059 13.763 1.00 71.62 332 VAL A N 1
ATOM 2713 C CA . VAL A 1 332 ? 4.818 -3.534 15.132 1.00 71.62 332 VAL A CA 1
ATOM 2714 C C . VAL A 1 332 ? 4.433 -2.060 15.185 1.00 71.62 332 VAL A C 1
ATOM 2716 O O . VAL A 1 332 ? 4.906 -1.239 14.397 1.00 71.62 332 VAL A O 1
ATOM 2719 N N . PHE A 1 333 ? 3.629 -1.708 16.196 1.00 73.94 333 PHE A N 1
ATOM 2720 C CA . PHE A 1 333 ? 3.417 -0.316 16.591 1.00 73.94 333 PHE A CA 1
ATOM 2721 C C . PHE A 1 333 ? 4.336 0.037 17.744 1.00 73.94 333 PHE A C 1
ATOM 2723 O O . PHE A 1 333 ? 4.365 -0.684 18.743 1.00 73.94 333 PHE A O 1
ATOM 2730 N N . LYS A 1 334 ? 5.036 1.163 17.654 1.00 79.06 334 LYS A N 1
ATOM 2731 C CA . LYS A 1 334 ? 5.944 1.625 18.702 1.00 79.06 334 LYS A CA 1
ATOM 2732 C C . LYS A 1 334 ? 5.585 3.039 19.123 1.00 79.06 334 LYS A C 1
ATOM 2734 O O . LYS A 1 334 ? 5.341 3.893 18.276 1.00 79.06 334 LYS A O 1
ATOM 2739 N N . PHE A 1 335 ? 5.608 3.284 20.425 1.00 76.88 335 PHE A N 1
ATOM 2740 C CA . PHE A 1 335 ? 5.511 4.610 21.014 1.00 76.88 335 PHE A CA 1
ATOM 2741 C C . PHE A 1 335 ? 6.751 4.910 21.835 1.00 76.88 335 PHE A C 1
ATOM 2743 O O . PHE A 1 335 ? 7.293 4.038 22.518 1.00 76.88 335 PHE A O 1
ATOM 2750 N N . ARG A 1 336 ? 7.195 6.160 21.769 1.00 80.25 336 ARG A N 1
ATOM 2751 C CA . ARG A 1 336 ? 8.346 6.631 22.525 1.00 80.25 336 ARG A CA 1
ATOM 2752 C C . ARG A 1 336 ? 8.163 8.104 22.881 1.00 80.25 336 ARG A C 1
ATOM 2754 O O . ARG A 1 336 ? 7.963 8.909 21.967 1.00 80.25 336 ARG A O 1
ATOM 2761 N N . PRO A 1 337 ? 8.247 8.492 24.162 1.00 76.50 337 PRO A N 1
ATOM 2762 C CA . PRO A 1 337 ? 8.353 9.898 24.524 1.00 76.50 337 PRO A CA 1
ATOM 2763 C C . PRO A 1 337 ? 9.605 10.520 23.905 1.00 76.50 337 PRO A C 1
ATOM 2765 O O . PRO A 1 337 ? 10.652 9.876 23.819 1.00 76.50 337 PRO A O 1
ATOM 2768 N N . VAL A 1 338 ? 9.499 11.775 23.474 1.00 75.44 338 VAL A N 1
ATOM 2769 C CA . VAL A 1 338 ? 10.619 12.516 22.889 1.00 75.44 338 VAL A CA 1
ATOM 2770 C C . VAL A 1 338 ? 10.738 13.875 23.560 1.00 75.44 338 VAL A C 1
ATOM 2772 O O . VAL A 1 338 ? 9.774 14.627 23.696 1.00 75.44 338 VAL A O 1
ATOM 2775 N N . SER A 1 339 ? 11.950 14.215 23.959 1.00 74.12 339 SER A N 1
ATOM 2776 C CA . SER A 1 339 ? 12.344 15.518 24.459 1.00 74.12 339 SER A CA 1
ATOM 2777 C C . SER A 1 339 ? 13.033 16.308 23.349 1.00 74.12 339 SER A C 1
ATOM 2779 O O . SER A 1 339 ? 14.220 16.158 23.066 1.00 74.12 339 SER A O 1
ATOM 2781 N N . ILE A 1 340 ? 12.301 17.248 22.752 1.00 69.38 340 ILE A N 1
ATOM 2782 C CA . ILE A 1 340 ? 12.814 18.134 21.689 1.00 69.38 340 ILE A CA 1
ATOM 2783 C C . ILE A 1 340 ? 14.041 18.974 22.099 1.00 69.38 340 ILE A C 1
ATOM 2785 O O . ILE A 1 340 ? 14.734 19.502 21.231 1.00 69.38 340 ILE A O 1
ATOM 2789 N N . ASN A 1 341 ? 14.315 19.086 23.404 1.00 64.56 341 ASN A N 1
ATOM 2790 C CA . ASN A 1 341 ? 15.455 19.812 23.966 1.00 64.56 341 ASN A CA 1
ATOM 2791 C C . ASN A 1 341 ? 16.664 18.904 24.259 1.00 64.56 341 ASN A C 1
ATOM 2793 O O . ASN A 1 341 ? 17.711 19.399 24.678 1.00 64.56 341 ASN A O 1
ATOM 2797 N N . HIS A 1 342 ? 16.540 17.586 24.073 1.00 55.53 342 HIS A N 1
ATOM 2798 C CA . HIS A 1 342 ? 17.623 16.648 24.337 1.00 55.53 342 HIS A CA 1
ATOM 2799 C C . HIS A 1 342 ? 18.605 16.587 23.145 1.00 55.53 342 HIS A C 1
ATOM 2801 O O . HIS A 1 342 ? 18.173 16.410 22.002 1.00 55.53 342 HIS A O 1
ATOM 2807 N N . PRO A 1 343 ? 19.935 16.680 23.359 1.00 49.47 343 PRO A N 1
ATOM 2808 C CA . PRO A 1 343 ? 20.924 16.754 22.273 1.00 49.47 343 PRO A CA 1
ATOM 2809 C C . PRO A 1 343 ? 20.905 15.567 21.298 1.00 49.47 343 PRO A C 1
ATOM 2811 O O . PRO A 1 343 ? 21.191 15.729 20.114 1.00 49.47 343 PRO A O 1
ATOM 2814 N N . THR A 1 344 ? 20.553 14.373 21.781 1.00 54.75 344 THR A N 1
ATOM 2815 C CA . THR A 1 344 ? 20.471 13.146 20.965 1.00 54.75 344 THR A CA 1
ATOM 2816 C C .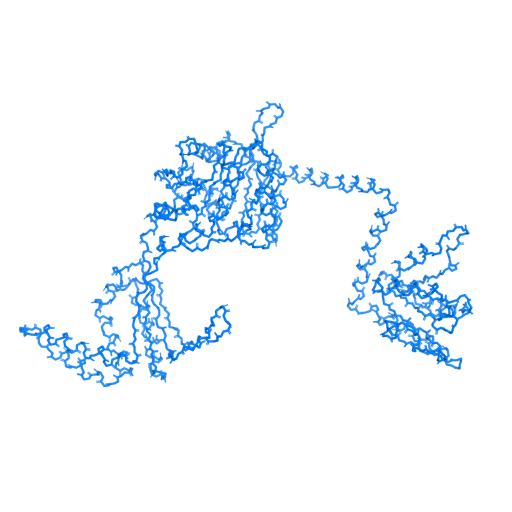 THR A 1 344 ? 19.183 13.043 20.144 1.00 54.75 344 THR A C 1
ATOM 2818 O O . THR A 1 344 ? 19.077 12.164 19.293 1.00 54.75 344 THR A O 1
ATOM 2821 N N . GLU A 1 345 ? 18.219 13.940 20.365 1.00 62.66 345 GLU A N 1
ATOM 2822 C CA . GLU A 1 345 ? 16.891 13.936 19.734 1.00 62.66 345 GLU A CA 1
ATOM 2823 C C . GLU A 1 345 ? 16.668 15.154 18.825 1.00 62.66 345 GLU A C 1
ATOM 2825 O O . GLU A 1 345 ? 15.561 15.405 18.348 1.00 62.66 345 GLU A O 1
ATOM 2830 N N . GLY A 1 346 ? 17.744 15.887 18.510 1.00 63.66 346 GLY A N 1
ATOM 2831 C CA . GLY A 1 346 ? 17.704 17.076 17.655 1.00 63.66 346 GLY A CA 1
ATOM 2832 C C . GLY A 1 346 ? 17.107 16.842 16.258 1.00 63.66 346 GLY A C 1
ATOM 2833 O O . GLY A 1 346 ? 16.630 17.793 15.643 1.00 63.66 346 GLY A O 1
ATOM 2834 N N . GLY A 1 347 ? 17.072 15.595 15.773 1.00 75.38 347 GLY A N 1
ATOM 2835 C CA . GLY A 1 347 ? 16.396 15.228 14.523 1.00 75.38 347 GLY A CA 1
ATOM 2836 C C . GLY A 1 347 ? 14.880 15.465 14.566 1.00 75.38 347 GLY A C 1
ATOM 2837 O O . GLY A 1 347 ? 14.326 16.014 13.619 1.00 75.38 347 GLY A O 1
ATOM 2838 N N . THR A 1 348 ? 14.213 15.150 15.680 1.00 79.62 348 THR A N 1
ATOM 2839 C CA . THR A 1 348 ? 12.757 15.325 15.846 1.00 79.62 348 THR A CA 1
ATOM 2840 C C . THR A 1 348 ? 12.370 16.804 15.810 1.00 79.62 348 THR A C 1
ATOM 2842 O O . THR A 1 348 ? 11.471 17.199 15.070 1.00 79.62 348 THR A O 1
ATOM 2845 N N . SER A 1 349 ? 13.096 17.649 16.549 1.00 82.44 349 SER A N 1
ATOM 2846 C CA . SER A 1 349 ? 12.869 19.102 16.562 1.00 82.44 349 SER A CA 1
ATOM 2847 C C . SER A 1 349 ? 13.085 19.734 15.178 1.00 82.44 349 SER A C 1
ATOM 2849 O O . SER A 1 349 ? 12.260 20.523 14.707 1.00 82.44 349 SER A O 1
ATOM 2851 N N . ARG A 1 350 ? 14.149 19.324 14.471 1.00 86.19 350 ARG A N 1
ATOM 2852 C CA . ARG A 1 350 ? 14.428 19.770 13.096 1.00 86.19 350 ARG A CA 1
ATOM 2853 C C . ARG A 1 350 ? 13.356 19.321 12.110 1.00 86.19 350 ARG A C 1
ATOM 2855 O O . ARG A 1 350 ? 12.938 20.132 11.293 1.00 86.19 350 ARG A O 1
ATOM 2862 N N . PHE A 1 351 ? 12.884 18.079 12.210 1.00 88.19 351 PHE A N 1
ATOM 2863 C CA . PHE A 1 351 ? 11.802 17.568 11.370 1.00 88.19 351 PHE A CA 1
ATOM 2864 C C . PHE A 1 351 ? 10.521 18.395 11.534 1.00 88.19 351 PHE A C 1
ATOM 2866 O O . PHE A 1 351 ? 9.976 18.878 10.542 1.00 88.19 351 PHE A O 1
ATOM 2873 N N . ILE A 1 352 ? 10.084 18.631 12.778 1.00 89.06 352 ILE A N 1
ATOM 2874 C CA . ILE A 1 352 ? 8.896 19.454 13.065 1.00 89.06 352 ILE A CA 1
ATOM 2875 C C . ILE A 1 352 ? 9.078 20.869 12.511 1.00 89.06 352 ILE A C 1
ATOM 2877 O O . ILE A 1 352 ? 8.188 21.389 11.839 1.00 89.06 352 ILE A O 1
ATOM 2881 N N . THR A 1 353 ? 10.231 21.486 12.780 1.00 90.31 353 THR A N 1
ATOM 2882 C CA . THR A 1 353 ? 10.542 22.847 12.318 1.00 90.31 353 THR A CA 1
ATOM 2883 C C . THR A 1 353 ? 10.483 22.927 10.797 1.00 90.31 353 THR A C 1
ATOM 2885 O O . THR A 1 353 ? 9.809 23.794 10.252 1.00 90.31 353 THR A O 1
ATOM 2888 N N . LYS A 1 354 ? 11.105 21.971 10.102 1.00 90.38 354 LYS A N 1
ATOM 2889 C CA . LYS A 1 354 ? 11.153 21.952 8.641 1.00 90.38 354 LYS A CA 1
ATOM 2890 C C . LYS A 1 354 ? 9.775 21.739 8.013 1.00 90.38 354 LYS A C 1
ATOM 2892 O O . LYS A 1 354 ? 9.445 22.419 7.047 1.00 90.38 354 LYS A O 1
ATOM 2897 N N . LEU A 1 355 ? 8.950 20.846 8.567 1.00 91.56 355 LEU A N 1
ATOM 2898 C CA . LEU A 1 355 ? 7.574 20.659 8.095 1.00 91.56 355 LEU A CA 1
ATOM 2899 C C . LEU A 1 355 ? 6.709 21.907 8.299 1.00 91.56 355 LEU A C 1
ATOM 2901 O O . LEU A 1 355 ? 5.936 22.248 7.406 1.00 91.56 355 LEU A O 1
ATOM 2905 N N . LYS A 1 356 ? 6.849 22.604 9.435 1.00 92.44 356 LYS A N 1
ATOM 2906 C CA . LYS A 1 356 ? 6.166 23.888 9.665 1.00 92.44 356 LYS A CA 1
ATOM 2907 C C . LYS A 1 356 ? 6.617 24.948 8.668 1.00 92.44 356 LYS A C 1
ATOM 2909 O O . LYS A 1 356 ? 5.776 25.593 8.061 1.00 92.44 356 LYS A O 1
ATOM 2914 N N . GLU A 1 357 ? 7.924 25.083 8.448 1.00 92.25 357 GLU A N 1
ATOM 2915 C CA . GLU A 1 357 ? 8.465 26.028 7.466 1.00 92.25 357 GLU A CA 1
ATOM 2916 C C . GLU A 1 357 ? 7.926 25.768 6.055 1.00 92.25 357 GLU A C 1
ATOM 2918 O O . GLU A 1 357 ? 7.636 26.718 5.329 1.00 92.25 357 GLU A O 1
ATOM 2923 N N . ILE A 1 358 ? 7.802 24.497 5.657 1.00 91.62 358 ILE A N 1
ATOM 2924 C CA . ILE A 1 358 ? 7.201 24.124 4.373 1.00 91.62 358 ILE A CA 1
ATOM 2925 C C . ILE A 1 358 ? 5.721 24.512 4.361 1.00 91.62 358 ILE A C 1
ATOM 2927 O O . ILE A 1 358 ? 5.281 25.174 3.431 1.00 91.62 358 ILE A O 1
ATOM 2931 N N . GLU A 1 359 ? 4.954 24.148 5.388 1.00 92.06 359 GLU A N 1
ATOM 2932 C CA . GLU A 1 359 ? 3.519 24.445 5.453 1.00 92.06 359 GLU A CA 1
ATOM 2933 C C . GLU A 1 359 ? 3.201 25.947 5.442 1.00 92.06 359 GLU A C 1
ATOM 2935 O O . GLU A 1 359 ? 2.251 26.358 4.775 1.00 92.06 359 GLU A O 1
ATOM 2940 N N . GLU A 1 360 ? 3.997 26.761 6.135 1.00 90.31 360 GLU A N 1
ATOM 2941 C CA . GLU A 1 360 ? 3.821 28.215 6.209 1.00 90.31 360 GLU A CA 1
ATOM 2942 C C . GLU A 1 360 ? 4.159 28.920 4.889 1.00 90.31 360 GLU A C 1
ATOM 2944 O O . GLU A 1 360 ? 3.539 29.929 4.552 1.00 90.31 360 GLU A O 1
ATOM 2949 N N . LYS A 1 361 ? 5.142 28.406 4.139 1.00 90.06 361 LYS A N 1
ATOM 2950 C CA . LYS A 1 361 ? 5.617 29.027 2.891 1.00 90.06 361 LYS A CA 1
ATOM 2951 C C . LYS A 1 361 ? 4.879 28.537 1.649 1.00 90.06 361 LYS A C 1
ATOM 2953 O O . LYS A 1 361 ? 4.825 29.265 0.663 1.00 90.06 361 LYS A O 1
ATOM 2958 N N . LEU A 1 362 ? 4.369 27.308 1.668 1.00 91.62 362 LEU A N 1
ATOM 2959 C CA . LEU A 1 362 ? 3.866 26.635 0.476 1.00 91.62 362 LEU A CA 1
ATOM 2960 C C . LEU A 1 362 ? 2.356 26.842 0.320 1.00 91.62 362 LEU A C 1
ATOM 2962 O O . LEU A 1 362 ? 1.570 26.366 1.145 1.00 91.62 362 LEU A O 1
ATOM 2966 N N . LEU A 1 363 ? 1.935 27.526 -0.748 1.00 91.81 363 LEU A N 1
ATOM 2967 C CA . LEU A 1 363 ? 0.517 27.654 -1.099 1.00 91.81 363 LEU A CA 1
ATOM 2968 C C . LEU A 1 363 ? -0.011 26.354 -1.724 1.00 91.81 363 LEU A C 1
ATOM 2970 O O . LEU A 1 363 ? 0.746 25.427 -2.015 1.00 91.81 363 LEU A O 1
ATOM 2974 N N . TYR A 1 364 ? -1.330 26.254 -1.901 1.00 92.75 364 TYR A N 1
ATOM 2975 C CA . TYR A 1 364 ? -1.929 25.093 -2.561 1.00 92.75 364 TYR A CA 1
ATOM 2976 C C . TYR A 1 364 ? -1.387 24.935 -3.978 1.00 92.75 364 TYR A C 1
ATOM 2978 O O . TYR A 1 364 ? -1.314 25.894 -4.741 1.00 92.75 364 TYR A O 1
ATOM 2986 N N . GLY A 1 365 ? -0.967 23.714 -4.296 1.00 90.31 365 GLY A N 1
ATOM 2987 C CA . GLY A 1 36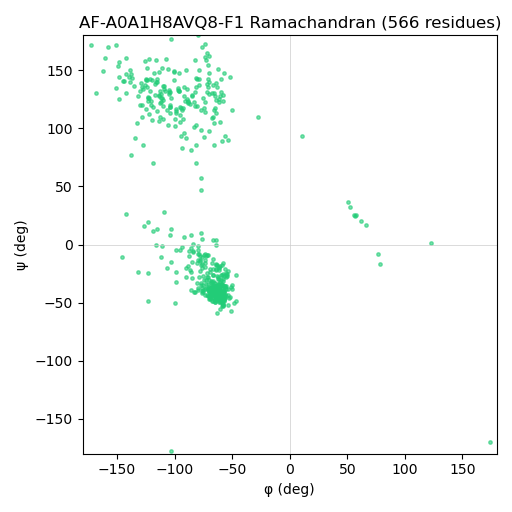5 ? -0.427 23.362 -5.598 1.00 90.31 365 GLY A CA 1
ATOM 2988 C C . GLY A 1 365 ? 1.006 23.826 -5.846 1.00 90.31 365 GLY A C 1
ATOM 2989 O O . GLY A 1 365 ? 1.612 23.396 -6.834 1.00 90.31 365 GLY A O 1
ATOM 2990 N N . ASP A 1 366 ? 1.578 24.639 -4.960 1.00 92.31 366 ASP A N 1
ATOM 2991 C CA . ASP A 1 366 ? 2.982 25.018 -5.032 1.00 92.31 366 ASP A CA 1
ATOM 2992 C C . ASP A 1 366 ? 3.887 23.852 -4.637 1.00 92.31 366 ASP A C 1
ATOM 2994 O O . ASP A 1 366 ? 3.487 22.893 -3.966 1.00 92.31 366 ASP A O 1
ATOM 2998 N N . PHE A 1 367 ? 5.134 23.945 -5.093 1.00 89.12 367 PHE A N 1
ATOM 2999 C CA . PHE A 1 367 ? 6.178 22.971 -4.824 1.00 89.12 367 PHE A CA 1
ATOM 3000 C C . PHE A 1 367 ? 7.392 23.659 -4.197 1.00 89.12 367 PHE A C 1
ATOM 3002 O O . PHE A 1 367 ? 7.743 24.782 -4.552 1.00 89.12 367 PHE A O 1
ATOM 3009 N N . GLN A 1 368 ? 8.013 22.991 -3.233 1.00 90.50 368 GLN A N 1
ATOM 3010 C CA . GLN A 1 368 ? 9.256 23.430 -2.620 1.00 90.50 368 GLN A CA 1
ATOM 3011 C C . GLN A 1 368 ? 10.419 22.812 -3.399 1.00 90.50 368 GLN A C 1
ATOM 3013 O O . GLN A 1 368 ? 10.469 21.594 -3.543 1.00 90.50 368 GLN A O 1
ATOM 3018 N N . GLU A 1 369 ? 11.336 23.633 -3.913 1.00 86.25 369 GLU A N 1
ATOM 3019 C CA . GLU A 1 369 ? 12.358 23.185 -4.872 1.00 86.25 369 GLU A CA 1
ATOM 3020 C C . GLU A 1 369 ? 13.376 22.191 -4.284 1.00 86.25 369 GLU A C 1
ATOM 3022 O O . GLU A 1 369 ? 13.661 21.177 -4.917 1.00 86.25 369 GLU A O 1
ATOM 3027 N N . ASP A 1 370 ? 13.891 22.425 -3.070 1.00 84.94 370 ASP A N 1
ATOM 3028 C CA . ASP A 1 370 ? 15.002 21.624 -2.518 1.00 84.94 370 ASP A CA 1
ATOM 3029 C C . ASP A 1 370 ? 14.647 20.141 -2.319 1.00 84.94 370 ASP A C 1
ATOM 3031 O O . ASP A 1 370 ? 15.491 19.262 -2.534 1.00 84.94 370 ASP A O 1
ATOM 3035 N N . TYR A 1 371 ? 13.408 19.869 -1.900 1.00 86.94 371 TYR A N 1
ATOM 3036 C CA . TYR A 1 371 ? 12.894 18.537 -1.563 1.00 86.94 371 TYR A CA 1
ATOM 3037 C C . TYR A 1 371 ? 11.763 18.079 -2.486 1.00 86.94 371 TYR A C 1
ATOM 3039 O O . TYR A 1 371 ? 11.223 16.987 -2.297 1.00 86.94 371 TYR A O 1
ATOM 3047 N N . ARG A 1 372 ? 11.374 18.906 -3.464 1.00 90.56 372 ARG A N 1
ATOM 3048 C CA . ARG A 1 372 ? 10.270 18.641 -4.402 1.00 90.56 372 ARG A CA 1
ATOM 3049 C C . ARG A 1 372 ? 8.978 18.228 -3.684 1.00 90.56 372 ARG A C 1
ATOM 3051 O O . ARG A 1 372 ? 8.242 17.360 -4.146 1.00 90.56 372 ARG A O 1
ATOM 3058 N N . ILE A 1 373 ? 8.722 18.837 -2.526 1.00 94.44 373 ILE A N 1
ATOM 3059 C CA . ILE A 1 373 ? 7.511 18.600 -1.735 1.00 94.44 373 ILE A CA 1
ATOM 3060 C C . ILE A 1 373 ? 6.404 19.494 -2.280 1.00 94.44 373 ILE A C 1
ATOM 3062 O O . ILE A 1 373 ? 6.587 20.704 -2.393 1.00 94.44 373 ILE A O 1
ATOM 3066 N N . ILE A 1 374 ? 5.255 18.906 -2.592 1.00 96.00 374 ILE A N 1
ATOM 3067 C CA . ILE A 1 374 ? 4.098 19.595 -3.167 1.00 96.00 374 ILE A CA 1
ATOM 3068 C C . ILE A 1 374 ? 2.983 19.653 -2.129 1.00 96.00 374 ILE A C 1
ATOM 3070 O O . ILE A 1 374 ? 2.696 18.651 -1.473 1.00 96.00 374 ILE A O 1
ATOM 3074 N N . ARG A 1 375 ? 2.314 20.801 -1.993 1.00 96.06 375 ARG A N 1
ATOM 3075 C CA . ARG A 1 375 ? 1.084 20.898 -1.194 1.00 96.06 375 ARG A CA 1
ATOM 3076 C C . ARG A 1 375 ? -0.111 20.484 -2.042 1.00 96.06 375 ARG A C 1
ATOM 3078 O O . ARG A 1 375 ? -0.311 21.007 -3.135 1.00 96.06 375 ARG A O 1
ATOM 3085 N N . TRP A 1 376 ? -0.925 19.568 -1.524 1.00 96.38 376 TRP A N 1
ATOM 3086 C CA . TRP A 1 376 ? -2.124 19.089 -2.207 1.00 96.38 376 TRP A CA 1
ATOM 3087 C C . TRP A 1 376 ? -3.089 20.231 -2.531 1.00 96.38 376 TRP A C 1
ATOM 3089 O O . TRP A 1 376 ? -3.478 20.980 -1.633 1.00 96.38 376 TRP A O 1
ATOM 3099 N N . ASP A 1 377 ? -3.521 20.306 -3.787 1.00 95.50 377 ASP A N 1
ATOM 3100 C CA . ASP A 1 377 ? -4.555 21.224 -4.255 1.00 95.50 377 ASP A CA 1
ATOM 3101 C C . ASP A 1 377 ? -5.804 20.434 -4.688 1.00 95.50 377 ASP A C 1
ATOM 3103 O O . ASP A 1 377 ? -5.694 19.526 -5.519 1.00 95.50 377 ASP A O 1
ATOM 3107 N N . PRO A 1 378 ? -7.012 20.779 -4.204 1.00 93.69 378 PRO A N 1
ATOM 3108 C CA . PRO A 1 378 ? -8.263 20.199 -4.697 1.00 93.69 378 PRO A CA 1
ATOM 3109 C C . PRO A 1 378 ? -8.473 20.288 -6.215 1.00 93.69 378 PRO A C 1
ATOM 3111 O O . PRO A 1 378 ? -9.239 19.498 -6.779 1.00 93.69 378 PRO A O 1
ATOM 3114 N N . VAL A 1 379 ? -7.818 21.237 -6.891 1.00 95.25 379 VAL A N 1
ATOM 3115 C CA . VAL A 1 379 ? -7.816 21.363 -8.353 1.00 95.25 379 VAL A CA 1
ATOM 3116 C C . VAL A 1 379 ? -7.245 20.112 -9.020 1.00 95.25 379 VAL A C 1
ATOM 3118 O O . VAL A 1 379 ? -7.735 19.736 -10.084 1.00 95.25 379 VAL A O 1
ATOM 3121 N N . PHE A 1 380 ? -6.307 19.400 -8.387 1.00 94.75 380 PHE A N 1
ATOM 3122 C CA . PHE A 1 380 ? -5.684 18.195 -8.948 1.00 94.75 380 PHE A CA 1
ATOM 3123 C C . PHE A 1 380 ? -6.688 17.084 -9.270 1.00 94.75 380 PHE A C 1
ATOM 3125 O O . PHE A 1 380 ? -6.544 16.386 -10.271 1.00 94.75 380 PHE A O 1
ATOM 3132 N N . VAL A 1 381 ? -7.760 16.957 -8.480 1.00 90.31 381 VAL A N 1
ATOM 3133 C CA . VAL A 1 381 ? -8.833 15.977 -8.736 1.00 90.31 381 VAL A CA 1
ATOM 3134 C C . VAL A 1 381 ? -9.633 16.332 -9.992 1.00 90.31 381 VAL A C 1
ATOM 3136 O O . VAL A 1 381 ? -10.153 15.452 -10.676 1.00 90.31 381 VAL A O 1
ATOM 3139 N N . ARG A 1 382 ? -9.763 17.630 -10.288 1.00 90.62 382 ARG A N 1
ATOM 3140 C CA . ARG A 1 382 ? -10.644 18.158 -11.341 1.00 90.62 382 ARG A CA 1
ATOM 3141 C C . ARG A 1 382 ? -9.907 18.457 -12.641 1.00 90.62 382 ARG A C 1
ATOM 3143 O O . ARG A 1 382 ? -10.544 18.509 -13.689 1.00 90.62 382 ARG A O 1
ATOM 3150 N N . GLN A 1 383 ? -8.599 18.684 -12.574 1.00 94.06 383 GLN A N 1
ATOM 3151 C CA . GLN A 1 383 ? -7.764 19.100 -13.698 1.00 94.06 383 GLN A CA 1
ATOM 3152 C C . GLN A 1 383 ? -6.563 18.153 -13.825 1.00 94.06 383 GLN A C 1
ATOM 3154 O O . GLN A 1 383 ? -5.491 18.437 -13.285 1.00 94.06 383 GLN A O 1
ATOM 3159 N N . PRO A 1 384 ? -6.736 17.023 -14.540 1.00 90.12 384 PRO A N 1
ATOM 3160 C CA . PRO A 1 384 ? -5.696 16.008 -14.679 1.00 90.12 384 PRO A CA 1
ATOM 3161 C C . PRO A 1 384 ? -4.397 16.554 -15.271 1.00 90.12 384 PRO A C 1
ATOM 3163 O O . PRO A 1 384 ? -3.328 16.145 -14.839 1.00 90.12 384 PRO A O 1
ATOM 3166 N N . ASP A 1 385 ? -4.468 17.506 -16.204 1.00 91.94 385 ASP A N 1
ATOM 3167 C CA . ASP A 1 385 ? -3.271 18.067 -16.842 1.00 91.94 385 ASP A CA 1
ATOM 3168 C C . ASP A 1 385 ? -2.385 18.814 -15.823 1.00 91.94 385 ASP A C 1
ATOM 3170 O O . ASP A 1 385 ? -1.186 18.551 -15.751 1.00 91.94 385 ASP A O 1
ATOM 3174 N N . ILE A 1 386 ? -2.982 19.632 -14.940 1.00 94.06 386 ILE A N 1
ATOM 3175 C CA . ILE A 1 386 ? -2.247 20.288 -13.840 1.00 94.06 386 ILE A CA 1
ATOM 3176 C C . ILE A 1 386 ? -1.657 19.245 -12.890 1.00 94.06 386 ILE A C 1
ATOM 3178 O O . ILE A 1 386 ? -0.506 19.362 -12.471 1.00 94.06 386 ILE A O 1
ATOM 3182 N N . PHE A 1 387 ? -2.431 18.216 -12.542 1.00 94.00 387 PHE A N 1
ATOM 3183 C CA . PHE A 1 387 ? -1.956 17.168 -11.643 1.00 94.00 387 PHE A CA 1
ATOM 3184 C C . PHE A 1 387 ? -0.780 16.387 -12.244 1.00 94.00 387 PHE A C 1
ATOM 3186 O O . PHE A 1 387 ? 0.203 16.124 -11.555 1.00 94.00 387 PHE A O 1
ATOM 3193 N N . SER A 1 388 ? -0.842 16.082 -13.541 1.00 92.00 388 SER A N 1
ATOM 3194 C CA . SER A 1 388 ? 0.226 15.414 -14.285 1.00 92.00 388 SER A CA 1
ATOM 3195 C C . SER A 1 388 ? 1.520 16.221 -14.241 1.00 92.00 388 SER A C 1
ATOM 3197 O O . SER A 1 388 ? 2.575 15.663 -13.944 1.00 92.00 388 SER A O 1
ATOM 3199 N N . ASP A 1 389 ? 1.455 17.533 -14.473 1.00 91.44 389 ASP A N 1
ATOM 3200 C CA . ASP A 1 389 ? 2.645 18.387 -14.422 1.00 91.44 389 ASP A CA 1
ATOM 3201 C C . ASP A 1 389 ? 3.279 18.412 -13.025 1.00 91.44 389 ASP A C 1
ATOM 3203 O O . ASP A 1 389 ? 4.503 18.406 -12.891 1.00 91.44 389 ASP A O 1
ATOM 3207 N N . LYS A 1 390 ? 2.465 18.343 -11.969 1.00 92.44 390 LYS A N 1
ATOM 3208 C CA . LYS A 1 390 ? 2.954 18.252 -10.586 1.00 92.44 390 LYS A CA 1
ATOM 3209 C C . LYS A 1 390 ? 3.592 16.898 -10.283 1.00 92.44 390 LYS A C 1
ATOM 3211 O O . LYS A 1 390 ? 4.660 16.864 -9.679 1.00 92.44 390 LYS A O 1
ATOM 3216 N N . ILE A 1 391 ? 3.007 15.799 -10.758 1.00 90.75 391 ILE A N 1
ATOM 3217 C CA . ILE A 1 391 ? 3.613 14.464 -10.646 1.00 90.75 391 ILE A CA 1
ATOM 3218 C C . ILE A 1 391 ? 4.963 14.424 -11.377 1.00 90.75 391 ILE A C 1
ATOM 3220 O O . ILE A 1 391 ? 5.942 13.952 -10.805 1.00 90.75 391 ILE A O 1
ATOM 3224 N N . LYS A 1 392 ? 5.059 14.979 -12.593 1.00 88.12 392 LYS A N 1
ATOM 3225 C CA . LYS A 1 392 ? 6.335 15.061 -13.328 1.00 88.12 392 LYS A CA 1
ATOM 3226 C C . LYS A 1 392 ? 7.415 15.786 -12.535 1.00 88.12 392 LYS A C 1
ATOM 3228 O O . LYS A 1 392 ? 8.533 15.294 -12.469 1.00 88.12 392 LYS A O 1
ATOM 3233 N N . LEU A 1 393 ? 7.086 16.930 -11.930 1.00 88.25 393 LEU A N 1
ATOM 3234 C CA . LEU A 1 393 ? 8.028 17.689 -11.100 1.00 88.25 393 LEU A CA 1
ATOM 3235 C C . LEU A 1 393 ? 8.479 16.890 -9.871 1.00 88.25 393 LEU A C 1
ATOM 3237 O O . LEU A 1 393 ? 9.642 16.965 -9.477 1.00 88.25 393 LEU A O 1
ATOM 3241 N N . MET A 1 394 ? 7.575 16.111 -9.277 1.00 89.25 394 MET A N 1
ATOM 3242 C CA . MET A 1 394 ? 7.872 15.285 -8.108 1.00 89.25 394 MET A CA 1
ATOM 3243 C C . MET A 1 394 ? 8.854 14.149 -8.427 1.00 89.25 394 MET A C 1
ATOM 3245 O O . MET A 1 394 ? 9.754 13.891 -7.633 1.00 89.25 394 MET A O 1
ATOM 3249 N N . PHE A 1 395 ? 8.716 13.520 -9.599 1.00 86.69 395 PHE A N 1
ATOM 3250 C CA . PHE A 1 395 ? 9.541 12.389 -10.051 1.00 86.69 395 PHE A CA 1
ATOM 3251 C C . PHE A 1 395 ? 10.609 12.772 -11.085 1.00 86.69 395 PHE A C 1
ATOM 3253 O O . PHE A 1 395 ? 11.201 11.902 -11.718 1.00 86.69 395 PHE A O 1
ATOM 3260 N N . GLU A 1 396 ? 10.899 14.059 -11.282 1.00 79.12 396 GLU A N 1
ATOM 3261 C CA . GLU A 1 396 ? 11.866 14.493 -12.300 1.00 79.12 396 GLU A CA 1
ATOM 3262 C C . GLU A 1 396 ? 13.268 13.914 -12.051 1.00 79.12 396 GLU A C 1
ATOM 3264 O O . GLU A 1 396 ? 13.951 13.519 -12.990 1.00 79.12 396 GLU A O 1
ATOM 3269 N N . GLU A 1 397 ? 13.673 13.790 -10.783 1.00 67.50 397 GLU A N 1
ATOM 327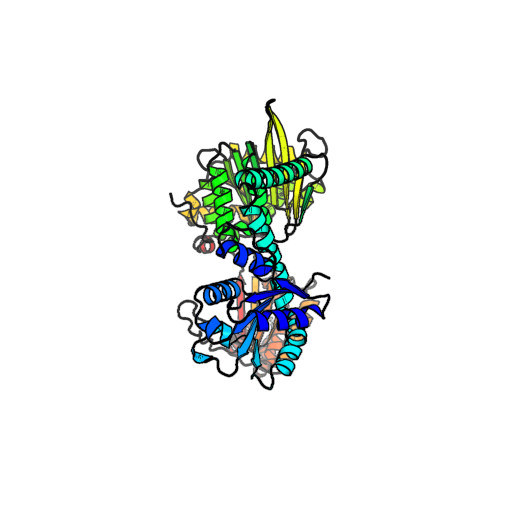0 C CA . GLU A 1 397 ? 14.924 13.124 -10.397 1.00 67.50 397 GLU A CA 1
ATOM 3271 C C . GLU A 1 397 ? 14.857 11.593 -10.528 1.00 67.50 397 GLU A C 1
ATOM 3273 O O . GLU A 1 397 ? 15.902 10.942 -10.573 1.00 67.50 397 GLU A O 1
ATOM 3278 N N . ASP A 1 398 ? 13.659 11.008 -10.580 1.00 61.84 398 ASP A N 1
ATOM 3279 C CA . ASP A 1 398 ? 13.420 9.569 -10.753 1.00 61.84 398 ASP A CA 1
ATOM 3280 C C . ASP A 1 398 ? 13.341 9.166 -12.240 1.00 61.84 398 ASP A C 1
ATOM 3282 O O . ASP A 1 398 ? 13.590 8.008 -12.586 1.00 61.84 398 ASP A O 1
ATOM 3286 N N . ASN A 1 399 ? 13.116 10.133 -13.141 1.00 53.19 399 ASN A N 1
ATOM 3287 C CA . ASN A 1 399 ? 13.122 9.952 -14.600 1.00 53.19 399 ASN A CA 1
ATOM 3288 C C . ASN A 1 399 ? 14.492 9.534 -15.182 1.00 53.19 399 ASN A C 1
ATOM 3290 O O . ASN A 1 399 ? 14.603 9.313 -16.387 1.00 53.19 399 ASN A O 1
ATOM 3294 N N . GLU A 1 400 ? 15.533 9.373 -14.357 1.00 50.44 400 GLU A N 1
ATOM 3295 C CA . GLU A 1 400 ? 16.826 8.824 -14.787 1.00 50.44 400 GLU A CA 1
ATOM 3296 C C . GLU A 1 400 ? 16.813 7.309 -15.052 1.00 50.44 400 GLU A C 1
ATOM 3298 O O . GLU A 1 400 ? 17.789 6.776 -15.585 1.00 50.44 400 GLU A O 1
ATOM 3303 N N . VAL A 1 401 ? 15.730 6.590 -14.736 1.00 53.16 401 VAL A N 1
ATOM 3304 C CA . VAL A 1 401 ? 15.629 5.162 -15.068 1.00 53.16 401 VAL A CA 1
ATOM 3305 C C . VAL A 1 401 ? 14.459 4.902 -16.009 1.00 53.16 401 VAL A C 1
ATOM 3307 O O . VAL A 1 401 ? 13.479 4.255 -15.648 1.00 53.16 401 VAL A O 1
ATOM 3310 N N . GLU A 1 402 ? 14.592 5.362 -17.254 1.00 61.50 402 GLU A N 1
ATOM 3311 C CA . GLU A 1 402 ? 13.849 4.795 -18.382 1.00 61.50 402 GLU A CA 1
ATOM 3312 C C . GLU A 1 402 ? 14.145 3.290 -18.447 1.00 61.50 402 GLU A C 1
ATOM 3314 O O . GLU A 1 402 ? 15.138 2.846 -19.019 1.00 61.50 402 GLU A O 1
ATOM 3319 N N . LYS A 1 403 ? 13.303 2.466 -17.827 1.00 75.06 403 LYS A N 1
ATOM 3320 C CA . LYS A 1 403 ? 13.429 1.020 -17.976 1.00 75.06 403 LYS A CA 1
ATOM 3321 C C . LYS A 1 403 ? 12.912 0.639 -19.350 1.00 75.06 403 LYS A C 1
ATOM 3323 O O . LYS A 1 403 ? 11.771 0.948 -19.688 1.00 75.06 403 LYS A O 1
ATOM 3328 N N . ILE A 1 404 ? 13.725 -0.072 -20.123 1.00 84.38 404 ILE A N 1
ATOM 3329 C CA . ILE A 1 404 ? 13.280 -0.642 -21.396 1.00 84.38 404 ILE A CA 1
ATOM 3330 C C . ILE A 1 404 ? 13.207 -2.150 -21.258 1.00 84.38 404 ILE A C 1
ATOM 3332 O O . ILE A 1 404 ? 14.213 -2.807 -20.992 1.00 84.38 404 ILE A O 1
ATOM 3336 N N . ILE A 1 405 ? 12.009 -2.691 -21.442 1.00 90.31 405 ILE A N 1
ATOM 3337 C CA . ILE A 1 405 ? 11.773 -4.126 -21.514 1.00 90.31 405 ILE A CA 1
ATOM 3338 C C . ILE A 1 405 ? 11.847 -4.519 -22.986 1.00 90.31 405 ILE A C 1
ATOM 3340 O O . ILE A 1 405 ? 10.964 -4.193 -23.775 1.00 90.31 405 ILE A O 1
ATOM 3344 N N . HIS A 1 406 ? 12.916 -5.214 -23.350 1.00 93.50 406 HIS A N 1
ATOM 3345 C CA . HIS A 1 406 ? 13.081 -5.821 -24.660 1.00 93.50 406 HIS A CA 1
ATOM 3346 C C . HIS A 1 406 ? 12.485 -7.230 -24.641 1.00 93.50 406 HIS A C 1
ATOM 3348 O O . HIS A 1 406 ? 12.907 -8.077 -23.849 1.00 93.50 406 HIS A O 1
ATOM 3354 N N . LEU A 1 407 ? 11.514 -7.482 -25.514 1.00 93.69 407 LEU A N 1
ATOM 3355 C CA . LEU A 1 407 ? 10.892 -8.783 -25.720 1.00 93.69 407 LEU A CA 1
ATOM 3356 C C . LEU A 1 407 ? 11.273 -9.316 -27.098 1.00 93.69 407 LEU A C 1
ATOM 3358 O O . LEU A 1 407 ? 10.978 -8.697 -28.119 1.00 93.69 407 LEU A O 1
ATOM 3362 N N . ALA A 1 408 ? 11.883 -10.492 -27.116 1.00 93.19 408 ALA A N 1
ATOM 3363 C CA . ALA A 1 408 ? 12.184 -11.275 -28.303 1.00 93.19 408 ALA A CA 1
ATOM 3364 C C . ALA A 1 408 ? 11.275 -12.511 -28.295 1.00 93.19 408 ALA A C 1
ATOM 3366 O O . ALA A 1 408 ? 11.432 -13.401 -27.458 1.00 93.19 408 ALA A O 1
ATOM 3367 N N . ILE A 1 409 ? 10.288 -12.530 -29.189 1.00 91.75 409 ILE A N 1
ATOM 3368 C CA . ILE A 1 409 ? 9.174 -13.479 -29.154 1.00 91.75 409 ILE A CA 1
ATOM 3369 C C . ILE A 1 409 ? 9.279 -14.429 -30.344 1.00 91.75 409 ILE A C 1
ATOM 3371 O O . ILE A 1 409 ? 9.350 -13.983 -31.490 1.00 91.75 409 ILE A O 1
ATOM 3375 N N . PHE A 1 410 ? 9.267 -15.731 -30.060 1.00 91.50 410 PHE A N 1
ATOM 3376 C CA . PHE A 1 410 ? 9.417 -16.808 -31.037 1.00 91.50 410 PHE A CA 1
ATOM 3377 C C . PHE A 1 410 ? 8.095 -17.581 -31.184 1.00 91.50 410 PHE A C 1
ATOM 3379 O O . PHE A 1 410 ? 7.532 -18.049 -30.191 1.00 91.50 410 PHE A O 1
ATOM 3386 N N . LYS A 1 411 ? 7.607 -17.706 -32.425 1.00 88.94 411 LYS A N 1
ATOM 3387 C CA . LYS A 1 411 ? 6.333 -18.341 -32.811 1.00 88.94 411 LYS A CA 1
ATOM 3388 C C . LYS A 1 411 ? 6.571 -19.543 -33.717 1.00 88.94 411 LYS A C 1
ATOM 3390 O O . LYS A 1 411 ? 7.465 -19.491 -34.558 1.00 88.94 411 LYS A O 1
ATOM 3395 N N . CYS A 1 412 ? 5.718 -20.561 -33.637 1.00 76.38 412 CYS A N 1
ATOM 3396 C CA . CYS A 1 412 ? 5.731 -21.728 -34.530 1.00 76.38 412 CYS A CA 1
ATOM 3397 C C . CYS A 1 412 ? 7.106 -22.427 -34.625 1.00 76.38 412 CYS A C 1
ATOM 3399 O O . CYS A 1 412 ? 7.477 -22.947 -35.676 1.00 76.38 412 CYS A O 1
ATOM 3401 N N . CYS A 1 413 ? 7.878 -22.403 -33.539 1.00 77.56 413 CYS A N 1
ATOM 3402 C CA . CYS A 1 413 ? 9.263 -22.864 -33.443 1.00 77.56 413 CYS A CA 1
ATOM 3403 C C . CYS A 1 413 ? 9.481 -23.878 -32.313 1.00 77.56 413 CYS A C 1
ATOM 3405 O O . CYS A 1 413 ? 10.631 -24.108 -31.932 1.00 77.56 413 CYS A O 1
ATOM 3407 N N . ALA A 1 414 ? 8.416 -24.472 -31.762 1.00 76.25 414 ALA A N 1
ATOM 3408 C CA . ALA A 1 414 ? 8.497 -25.504 -30.728 1.00 76.25 414 ALA A CA 1
ATOM 3409 C C . ALA A 1 414 ? 9.303 -26.727 -31.205 1.00 76.25 414 ALA A C 1
ATOM 3411 O O . ALA A 1 414 ? 8.774 -27.697 -31.748 1.00 76.25 414 ALA A O 1
ATOM 3412 N N . SER A 1 415 ? 10.613 -26.677 -30.991 1.00 87.38 415 SER A N 1
ATOM 3413 C CA . SER A 1 415 ? 11.540 -27.770 -31.230 1.00 87.38 415 SER A CA 1
ATOM 3414 C C . SER A 1 415 ? 12.597 -27.779 -30.137 1.00 87.38 415 SER A C 1
ATOM 3416 O O . SER A 1 415 ? 13.029 -26.733 -29.649 1.00 87.38 415 SER A O 1
ATOM 3418 N N . ARG A 1 416 ? 13.060 -28.980 -29.790 1.00 88.69 416 ARG A N 1
ATOM 3419 C CA . ARG A 1 416 ? 14.105 -29.171 -28.781 1.00 88.69 416 ARG A CA 1
ATOM 3420 C C . ARG A 1 416 ? 15.383 -28.389 -29.108 1.00 88.69 416 ARG A C 1
ATOM 3422 O O . ARG A 1 416 ? 16.015 -27.851 -28.210 1.00 88.69 416 ARG A O 1
ATOM 3429 N N . GLN A 1 417 ? 15.738 -28.297 -30.388 1.00 92.25 417 GLN A N 1
ATOM 3430 C CA . GLN A 1 417 ? 16.939 -27.591 -30.832 1.00 92.25 417 GLN A CA 1
ATOM 3431 C C . GLN A 1 417 ? 16.825 -26.070 -30.640 1.00 92.25 417 GLN A C 1
ATOM 3433 O O . GLN A 1 417 ? 17.796 -25.431 -30.238 1.00 92.25 417 GLN A O 1
ATOM 3438 N N . VAL A 1 418 ? 15.647 -25.490 -30.906 1.00 91.38 418 VAL A N 1
ATOM 3439 C CA . VAL A 1 418 ? 15.380 -24.065 -30.646 1.00 91.38 418 VAL A CA 1
ATOM 3440 C C . VAL A 1 418 ? 15.434 -23.789 -29.147 1.00 91.38 418 VAL A C 1
ATOM 3442 O O . VAL A 1 418 ? 16.099 -22.846 -28.732 1.00 91.38 418 VAL A O 1
ATOM 3445 N N . GLU A 1 419 ? 14.798 -24.631 -28.333 1.00 91.94 419 GLU A N 1
ATOM 3446 C CA . GLU A 1 419 ? 14.816 -24.500 -26.875 1.00 91.94 419 GLU A CA 1
ATOM 3447 C C . GLU A 1 419 ? 16.241 -24.537 -26.308 1.00 91.94 419 GLU A C 1
ATOM 3449 O O . GLU A 1 419 ? 16.654 -23.605 -25.616 1.00 91.94 419 GLU A O 1
ATOM 3454 N N . GLU A 1 420 ? 17.018 -25.569 -26.652 1.00 93.88 420 GLU A N 1
ATOM 3455 C CA . GLU A 1 420 ? 18.421 -25.709 -26.241 1.00 93.88 420 GLU A CA 1
ATOM 3456 C C . GLU A 1 420 ? 19.250 -24.493 -26.692 1.00 93.88 420 GLU A C 1
ATOM 3458 O O . GLU A 1 420 ? 19.985 -23.912 -25.890 1.00 93.88 420 GLU A O 1
ATOM 3463 N N . GLY A 1 421 ? 19.063 -24.034 -27.935 1.00 94.75 421 GLY A N 1
ATOM 3464 C CA . GLY A 1 421 ? 19.725 -22.840 -28.461 1.00 94.75 421 GLY A CA 1
ATOM 3465 C C . GLY A 1 421 ? 19.390 -21.560 -27.686 1.00 94.75 421 GLY A C 1
ATOM 3466 O O . GLY A 1 421 ? 20.288 -20.773 -27.382 1.00 94.75 421 GLY A O 1
ATOM 3467 N N . LEU A 1 422 ? 18.122 -21.350 -27.322 1.00 94.56 422 LEU A N 1
ATOM 3468 C CA . LEU A 1 422 ? 17.686 -20.182 -26.549 1.00 94.56 422 LEU A CA 1
ATOM 3469 C C . LEU A 1 422 ? 18.194 -20.223 -25.100 1.00 94.56 422 LEU A C 1
ATOM 3471 O O . LEU A 1 422 ? 18.616 -19.191 -24.572 1.00 94.56 422 LEU A O 1
ATOM 3475 N N . PHE A 1 423 ? 18.217 -21.395 -24.461 1.00 94.31 423 PHE A N 1
ATOM 3476 C CA . PHE A 1 423 ? 18.815 -21.551 -23.131 1.00 94.31 423 PHE A CA 1
ATOM 3477 C C . PHE A 1 423 ? 20.321 -21.270 -23.145 1.00 94.31 423 PHE A C 1
ATOM 3479 O O . PHE A 1 423 ? 20.825 -20.555 -22.271 1.00 94.31 423 PHE A O 1
ATOM 3486 N N . GLU A 1 424 ? 21.043 -21.784 -24.145 1.00 95.88 424 GLU A N 1
ATOM 3487 C CA . GLU A 1 424 ? 22.457 -21.461 -24.353 1.00 95.88 424 GLU A CA 1
ATOM 3488 C C . GLU A 1 424 ? 22.670 -19.956 -24.535 1.00 95.88 424 GLU A C 1
ATOM 3490 O O . GLU A 1 424 ? 23.555 -19.384 -23.891 1.00 95.88 424 GLU A O 1
ATOM 3495 N N . LEU A 1 425 ? 21.837 -19.305 -25.356 1.00 95.06 425 LEU A N 1
ATOM 3496 C CA . LEU A 1 425 ? 21.896 -17.864 -25.585 1.00 95.06 425 LEU A CA 1
ATOM 3497 C C . LEU A 1 425 ? 21.732 -17.080 -24.280 1.00 95.06 425 LEU A C 1
ATOM 3499 O O . LEU A 1 425 ? 22.562 -16.225 -23.969 1.00 95.06 425 LEU A O 1
ATOM 3503 N N . VAL A 1 426 ? 20.694 -17.372 -23.492 1.00 95.44 426 VAL A N 1
ATOM 3504 C CA . VAL A 1 426 ? 20.447 -16.667 -22.225 1.00 95.44 426 VAL A CA 1
ATOM 3505 C C . VAL A 1 426 ? 21.622 -16.832 -21.266 1.00 95.44 426 VAL A C 1
ATOM 3507 O O . VAL A 1 426 ? 22.072 -15.850 -20.672 1.00 95.44 426 VAL A O 1
ATOM 3510 N N . ASN A 1 427 ? 22.165 -18.043 -21.140 1.00 94.81 427 ASN A N 1
ATOM 3511 C CA . ASN A 1 427 ? 23.333 -18.294 -20.295 1.00 94.81 427 ASN A CA 1
ATOM 3512 C C . ASN A 1 427 ? 24.572 -17.538 -20.792 1.00 94.81 427 ASN A C 1
ATOM 3514 O O . ASN A 1 427 ? 25.289 -16.932 -19.991 1.00 94.81 427 ASN A O 1
ATOM 3518 N N . LYS A 1 428 ? 24.807 -17.508 -22.109 1.00 94.00 428 LYS A N 1
ATOM 3519 C CA . LYS A 1 428 ? 25.909 -16.742 -22.697 1.00 94.00 428 LYS A CA 1
ATOM 3520 C C . LYS A 1 428 ? 25.741 -15.242 -22.445 1.00 94.00 428 LYS A C 1
ATOM 3522 O O . LYS A 1 428 ? 26.683 -14.606 -21.977 1.00 94.00 428 LYS A O 1
ATOM 3527 N N . LEU A 1 429 ? 24.555 -14.676 -22.675 1.00 94.38 429 LEU A N 1
ATOM 3528 C CA . LEU A 1 429 ? 24.285 -13.256 -22.430 1.00 94.38 429 LEU A CA 1
ATOM 3529 C C . LEU A 1 429 ? 24.460 -12.890 -20.953 1.00 94.38 429 LEU A C 1
ATOM 3531 O O . LEU A 1 429 ? 25.069 -11.860 -20.667 1.00 94.38 429 LEU A O 1
ATOM 3535 N N . LYS A 1 430 ? 24.017 -13.740 -20.014 1.00 93.38 430 LYS A N 1
ATOM 3536 C CA . LYS A 1 430 ? 24.270 -13.554 -18.571 1.00 93.38 430 LYS A CA 1
ATOM 3537 C C . LYS A 1 430 ? 25.765 -13.454 -18.261 1.00 93.38 430 LYS A C 1
ATOM 3539 O O . LYS A 1 430 ? 26.160 -12.573 -17.506 1.00 93.38 430 LYS A O 1
ATOM 3544 N N . ASN A 1 431 ? 26.591 -14.299 -18.878 1.00 93.06 431 ASN A N 1
ATOM 3545 C CA . ASN A 1 431 ? 28.045 -14.296 -18.681 1.00 93.06 431 ASN A CA 1
ATOM 3546 C C . ASN A 1 431 ? 28.751 -13.083 -19.314 1.00 93.06 431 ASN A C 1
ATOM 3548 O O . ASN A 1 431 ? 29.814 -12.674 -18.845 1.00 93.06 431 ASN A O 1
ATOM 3552 N N . LEU A 1 432 ? 28.189 -12.519 -20.388 1.00 90.75 432 LEU A N 1
ATOM 3553 C CA . LEU A 1 432 ? 28.709 -11.314 -21.048 1.00 90.75 432 LEU A CA 1
ATOM 3554 C C . LEU A 1 432 ? 28.220 -10.013 -20.382 1.00 90.75 432 LEU A C 1
ATOM 3556 O O . LEU A 1 432 ? 28.790 -8.944 -20.630 1.00 90.75 432 LEU A O 1
ATOM 3560 N N . ASN A 1 433 ? 27.191 -10.085 -19.533 1.00 90.19 433 ASN A N 1
ATOM 3561 C CA . ASN A 1 433 ? 26.661 -8.941 -18.797 1.00 90.19 433 ASN A CA 1
ATOM 3562 C C . ASN A 1 433 ? 27.701 -8.374 -17.816 1.00 90.19 433 ASN A C 1
ATOM 3564 O O . ASN A 1 433 ? 28.453 -9.113 -17.183 1.00 90.19 433 ASN A O 1
ATOM 3568 N N . GLY A 1 434 ? 27.781 -7.049 -17.722 1.00 82.88 434 GLY A N 1
ATOM 3569 C CA . GLY A 1 434 ? 28.810 -6.324 -16.972 1.00 82.88 434 GLY A CA 1
ATOM 3570 C C . GLY A 1 434 ? 30.168 -6.215 -17.680 1.00 82.88 434 GLY A C 1
ATOM 3571 O O . GLY A 1 434 ? 30.968 -5.364 -17.302 1.00 82.88 434 GLY A O 1
ATOM 3572 N N . ARG A 1 435 ? 30.435 -7.029 -18.716 1.00 86.31 435 ARG A N 1
ATOM 3573 C CA . ARG A 1 435 ? 31.643 -6.923 -19.561 1.00 86.31 435 ARG A CA 1
ATOM 3574 C C . ARG A 1 435 ? 31.375 -6.201 -20.876 1.00 86.31 435 ARG A C 1
ATOM 3576 O O . ARG A 1 435 ? 32.115 -5.294 -21.232 1.00 86.31 435 ARG A O 1
ATOM 3583 N N . PHE A 1 436 ? 30.330 -6.624 -21.583 1.00 85.69 436 PHE A N 1
ATOM 3584 C CA . PHE A 1 436 ? 29.963 -6.099 -22.905 1.00 85.69 436 PHE A CA 1
ATOM 3585 C C . PHE A 1 436 ? 28.539 -5.551 -22.954 1.00 85.69 436 PHE A C 1
ATOM 3587 O O . PHE A 1 436 ? 28.232 -4.705 -23.787 1.00 85.69 436 PHE A O 1
ATOM 3594 N N . PHE A 1 437 ? 27.671 -6.027 -22.060 1.00 88.50 437 PHE A N 1
ATOM 3595 C CA . PHE A 1 437 ? 26.279 -5.602 -21.969 1.00 88.50 437 PHE A CA 1
ATOM 3596 C C . PHE A 1 437 ? 25.968 -5.050 -20.585 1.00 88.50 437 PHE A C 1
ATOM 3598 O O . PHE A 1 437 ? 26.672 -5.344 -19.620 1.00 88.50 437 PHE A O 1
ATOM 3605 N N . ASN A 1 438 ? 24.897 -4.267 -20.493 1.00 85.94 438 ASN A N 1
ATOM 3606 C CA . ASN A 1 438 ? 24.422 -3.710 -19.234 1.00 85.94 438 ASN A CA 1
ATOM 3607 C C . ASN A 1 438 ? 22.893 -3.794 -19.152 1.00 85.94 438 ASN A C 1
ATOM 3609 O O . ASN A 1 438 ? 22.173 -2.812 -19.365 1.00 85.94 438 ASN A O 1
ATOM 3613 N N . PHE A 1 439 ? 22.400 -4.997 -18.869 1.00 89.00 439 PHE A N 1
ATOM 3614 C CA . PHE A 1 439 ? 20.995 -5.249 -18.561 1.00 89.00 439 PHE A CA 1
ATOM 3615 C C . PHE A 1 439 ? 20.844 -5.694 -17.102 1.00 89.00 439 PHE A C 1
ATOM 3617 O O . PHE A 1 439 ? 21.722 -6.335 -16.526 1.00 89.00 439 PHE A O 1
ATOM 3624 N N . ARG A 1 440 ? 19.711 -5.353 -16.492 1.00 85.81 440 ARG A N 1
ATOM 3625 C CA . ARG A 1 440 ? 19.368 -5.706 -15.108 1.00 85.81 440 ARG A CA 1
ATOM 3626 C C . ARG A 1 440 ? 18.938 -7.158 -14.991 1.00 85.81 440 ARG A C 1
ATOM 3628 O O . ARG A 1 440 ? 19.243 -7.823 -14.007 1.00 85.81 440 ARG A O 1
ATOM 3635 N N . LYS A 1 441 ? 18.211 -7.634 -16.000 1.00 91.12 441 LYS A N 1
ATOM 3636 C CA . LYS A 1 441 ? 17.531 -8.923 -15.970 1.00 91.12 441 LYS A CA 1
ATOM 3637 C C . LYS A 1 441 ? 17.461 -9.532 -17.366 1.00 91.12 441 LYS A C 1
ATOM 3639 O O . LYS A 1 441 ? 17.297 -8.801 -18.339 1.00 91.12 441 LYS A O 1
ATOM 3644 N N . ILE A 1 442 ? 17.579 -10.857 -17.443 1.00 94.81 442 ILE A N 1
ATOM 3645 C CA . ILE A 1 442 ? 17.282 -11.651 -18.639 1.00 94.81 442 ILE A CA 1
ATOM 3646 C C . ILE A 1 442 ? 16.626 -12.974 -18.240 1.00 94.81 442 ILE A C 1
ATOM 3648 O O . ILE A 1 442 ? 17.138 -13.692 -17.374 1.00 94.81 442 ILE A O 1
ATOM 3652 N N . GLU A 1 443 ? 15.509 -13.295 -18.882 1.00 93.62 443 GLU A N 1
ATOM 3653 C CA . GLU A 1 443 ? 14.728 -14.510 -18.648 1.00 93.62 443 GLU A CA 1
ATOM 3654 C C . GLU A 1 443 ? 14.237 -15.113 -19.964 1.00 93.62 443 GLU A C 1
ATOM 3656 O O . GLU A 1 443 ? 13.990 -14.397 -20.933 1.00 93.62 443 GLU A O 1
ATOM 3661 N N . LEU A 1 444 ? 14.089 -16.438 -19.971 1.00 93.06 444 LEU A N 1
ATOM 3662 C CA . LEU A 1 444 ? 13.416 -17.190 -21.023 1.00 93.06 444 LEU A CA 1
ATOM 3663 C C . LEU A 1 444 ? 12.138 -17.777 -20.433 1.00 93.06 444 LEU A C 1
ATOM 3665 O O . LEU A 1 444 ? 12.195 -18.517 -19.452 1.00 93.06 444 LEU A O 1
ATOM 3669 N N . LEU A 1 445 ? 11.004 -17.440 -21.029 1.00 89.25 445 LEU A N 1
ATOM 3670 C CA . LEU A 1 445 ? 9.695 -17.983 -20.697 1.00 89.25 445 LEU A CA 1
ATOM 3671 C C . LEU A 1 445 ? 9.305 -18.973 -21.795 1.00 89.25 445 LEU A C 1
ATOM 3673 O O . LEU A 1 445 ? 9.416 -18.654 -22.980 1.00 89.25 445 LEU A O 1
ATOM 3677 N N . THR A 1 446 ? 8.872 -20.168 -21.407 1.00 84.81 446 THR A N 1
ATOM 3678 C CA . THR A 1 446 ? 8.395 -21.212 -22.321 1.00 84.81 446 THR A CA 1
ATOM 3679 C C . THR A 1 446 ? 6.866 -21.238 -22.340 1.00 84.81 446 THR A C 1
ATOM 3681 O O . THR A 1 446 ? 6.228 -20.883 -21.349 1.00 84.81 446 THR A O 1
ATOM 3684 N N . ARG A 1 447 ? 6.301 -21.616 -23.494 1.00 70.12 447 ARG A N 1
ATOM 3685 C CA . ARG A 1 447 ? 4.879 -21.808 -23.831 1.00 70.12 447 ARG A CA 1
ATOM 3686 C C . ARG A 1 447 ? 3.884 -21.294 -22.785 1.00 70.12 447 ARG A C 1
ATOM 3688 O O . ARG A 1 447 ? 3.477 -22.013 -21.873 1.00 70.12 447 ARG A O 1
ATOM 3695 N N . THR A 1 448 ? 3.429 -20.059 -22.967 1.00 60.03 448 THR A N 1
ATOM 3696 C CA . THR A 1 448 ? 2.380 -19.456 -22.141 1.00 60.03 448 THR A CA 1
ATOM 3697 C C . THR A 1 448 ? 1.023 -19.627 -22.815 1.00 60.03 448 THR A C 1
ATOM 3699 O O . THR A 1 448 ? 0.717 -18.912 -23.767 1.00 60.03 448 THR A O 1
ATOM 3702 N N . HIS A 1 449 ? 0.177 -20.531 -22.310 1.00 62.72 449 HIS A N 1
ATOM 3703 C CA . HIS A 1 449 ? -1.249 -20.500 -22.645 1.00 62.72 449 HIS A CA 1
ATOM 3704 C C . HIS A 1 449 ? -1.892 -19.340 -21.886 1.00 62.72 449 HIS A C 1
ATOM 3706 O O . HIS A 1 449 ? -2.262 -19.472 -20.720 1.00 62.72 449 HIS A O 1
ATOM 3712 N N . ILE A 1 450 ? -1.960 -18.176 -22.530 1.00 62.59 450 ILE A N 1
ATOM 3713 C CA . ILE A 1 450 ? -2.603 -17.003 -21.944 1.00 62.59 450 ILE A CA 1
ATOM 3714 C C . ILE A 1 450 ? -4.103 -17.125 -22.193 1.00 62.59 450 ILE A C 1
ATOM 3716 O O . ILE A 1 450 ? -4.586 -16.841 -23.285 1.00 62.59 450 ILE A O 1
ATOM 3720 N N . GLN A 1 451 ? -4.839 -17.538 -21.164 1.00 67.56 451 GLN A N 1
ATOM 3721 C CA . GLN A 1 451 ? -6.289 -17.382 -21.140 1.00 67.56 451 GLN A CA 1
ATOM 3722 C C . GLN A 1 451 ? -6.605 -15.952 -20.712 1.00 67.56 451 GLN A C 1
ATOM 3724 O O . GLN A 1 451 ? -6.473 -15.592 -19.541 1.00 67.56 451 GLN A O 1
ATOM 3729 N N . ALA A 1 452 ? -6.972 -15.120 -21.680 1.00 70.75 452 ALA A N 1
ATOM 3730 C CA . ALA A 1 452 ? -7.444 -13.769 -21.425 1.00 70.75 452 ALA A CA 1
ATOM 3731 C C . ALA A 1 452 ? -8.970 -13.745 -21.517 1.00 70.75 452 ALA A C 1
ATOM 3733 O O . ALA A 1 452 ? -9.557 -14.384 -22.384 1.00 70.75 452 ALA A O 1
ATOM 3734 N N . PHE A 1 453 ? -9.617 -12.984 -20.641 1.00 76.00 453 PHE A N 1
ATOM 3735 C CA . PHE A 1 453 ? -11.066 -12.808 -20.653 1.00 76.00 453 PHE A CA 1
ATOM 3736 C C . PHE A 1 453 ? -11.399 -11.330 -20.804 1.00 76.00 453 PHE A C 1
ATOM 3738 O O . PHE A 1 453 ? -10.746 -10.468 -20.211 1.00 76.00 453 PHE A O 1
ATOM 3745 N N . ASP A 1 454 ? -12.446 -11.033 -21.565 1.00 79.00 454 ASP A N 1
ATOM 3746 C CA . ASP A 1 454 ? -13.071 -9.721 -21.535 1.00 79.00 454 ASP A CA 1
ATOM 3747 C C . ASP A 1 454 ? -13.719 -9.543 -20.157 1.00 79.00 454 ASP A C 1
ATOM 3749 O O . ASP A 1 454 ? -14.707 -10.200 -19.833 1.00 79.00 454 ASP A O 1
ATOM 3753 N N . GLY A 1 455 ? -13.163 -8.665 -19.322 1.00 60.22 455 GLY A N 1
ATOM 3754 C CA . GLY A 1 455 ? -13.643 -8.478 -17.950 1.00 60.22 455 GLY A CA 1
ATOM 3755 C C . GLY A 1 455 ? -15.073 -7.932 -17.842 1.00 60.22 455 GLY A C 1
ATOM 3756 O O . GLY A 1 455 ? -15.682 -8.038 -16.780 1.00 60.22 455 GLY A O 1
ATOM 3757 N N . ARG A 1 456 ? -15.632 -7.353 -18.913 1.00 52.84 456 ARG A N 1
ATOM 3758 C CA . ARG A 1 456 ? -17.013 -6.856 -18.938 1.00 52.84 456 ARG A CA 1
ATOM 3759 C C . ARG A 1 456 ? -17.998 -7.960 -19.308 1.00 52.84 456 ARG A C 1
ATOM 3761 O O . ARG A 1 456 ? -19.108 -7.976 -18.781 1.00 52.84 456 ARG A O 1
ATOM 3768 N N . LEU A 1 457 ? -17.625 -8.823 -20.247 1.00 65.44 457 LEU A N 1
ATOM 3769 C CA . LEU A 1 457 ? -18.517 -9.830 -20.824 1.00 65.44 457 LEU A CA 1
ATOM 3770 C C . LEU A 1 457 ? -18.264 -11.243 -20.282 1.00 65.44 457 LEU A C 1
ATOM 3772 O O . LEU A 1 457 ? -19.105 -12.117 -20.467 1.00 65.44 457 LEU A O 1
ATOM 3776 N N . GLY A 1 458 ? -17.125 -11.473 -19.624 1.00 74.62 458 GLY A N 1
ATOM 3777 C CA . GLY A 1 458 ? -16.689 -12.790 -19.156 1.00 74.62 458 GLY A CA 1
ATOM 3778 C C . GLY A 1 458 ? -16.378 -13.771 -20.290 1.00 74.62 458 GLY A C 1
ATOM 3779 O O . GLY A 1 458 ? -16.355 -14.976 -20.063 1.00 74.62 458 GLY A O 1
ATOM 3780 N N . ILE A 1 459 ? -16.185 -13.272 -21.515 1.00 78.75 459 ILE A N 1
ATOM 3781 C CA . ILE A 1 459 ? -15.936 -14.088 -22.707 1.00 78.75 459 ILE A CA 1
ATOM 3782 C C . ILE A 1 459 ? -14.429 -14.251 -22.879 1.00 78.75 459 ILE A C 1
ATOM 3784 O O . ILE A 1 459 ? -13.685 -13.279 -22.748 1.00 78.75 459 ILE A O 1
ATOM 3788 N N . GLU A 1 460 ? -13.983 -15.467 -23.182 1.00 79.25 460 GLU A N 1
ATOM 3789 C CA . GLU A 1 460 ? -12.584 -15.737 -23.512 1.00 79.25 460 GLU A CA 1
ATOM 3790 C C . GLU A 1 460 ? -12.188 -14.958 -24.774 1.00 79.25 460 GLU A C 1
ATOM 3792 O O . GLU A 1 460 ? -12.813 -15.070 -25.833 1.00 79.25 460 GLU A O 1
ATOM 3797 N N . LEU A 1 461 ? -11.160 -14.126 -24.646 1.00 75.12 461 LEU A N 1
ATOM 3798 C CA . LEU A 1 461 ? -10.543 -13.449 -25.771 1.00 75.12 461 LEU A CA 1
ATOM 3799 C C . LEU A 1 461 ? -9.703 -14.481 -26.519 1.00 75.12 461 LEU A C 1
ATOM 3801 O O . LEU A 1 461 ? -8.742 -15.023 -25.976 1.00 75.12 461 LEU A O 1
ATOM 3805 N N . LEU A 1 462 ? -10.062 -14.738 -27.776 1.00 66.44 462 LEU A N 1
ATOM 3806 C CA . LEU A 1 462 ? -9.294 -15.623 -28.643 1.00 66.44 462 LEU A CA 1
ATOM 3807 C C . LEU A 1 462 ? -7.924 -15.002 -28.930 1.00 66.44 462 L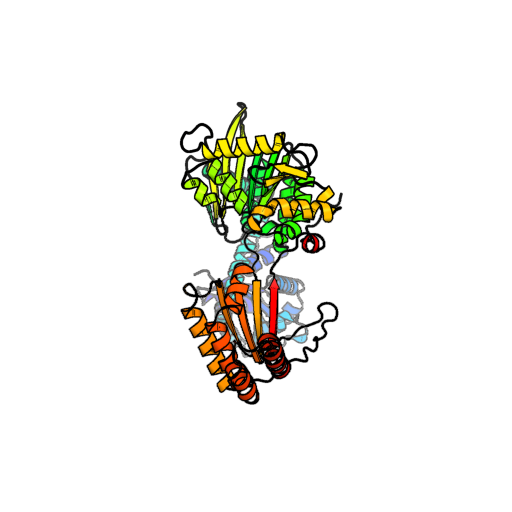EU A C 1
ATOM 3809 O O . LEU A 1 462 ? -7.800 -14.075 -29.734 1.00 66.44 462 LEU A O 1
ATOM 3813 N N . PHE A 1 463 ? -6.893 -15.531 -28.279 1.00 65.31 463 PHE A N 1
ATOM 3814 C CA . PHE A 1 463 ? -5.506 -15.241 -28.609 1.00 65.31 463 PHE A CA 1
ATOM 3815 C C . PHE A 1 463 ? -5.039 -16.278 -29.639 1.00 65.31 463 PHE A C 1
ATOM 3817 O O . PHE A 1 463 ? -4.626 -17.378 -29.296 1.00 65.31 463 PHE A O 1
ATOM 3824 N N . ASN A 1 464 ? -5.180 -15.950 -30.926 1.00 56.75 464 ASN A N 1
ATOM 3825 C CA . ASN A 1 464 ? -4.955 -16.886 -32.040 1.00 56.75 464 ASN A CA 1
ATOM 3826 C C . ASN A 1 464 ? -3.472 -17.150 -32.370 1.00 56.75 464 ASN A C 1
ATOM 3828 O O . ASN A 1 464 ? -3.178 -17.740 -33.408 1.00 56.75 464 ASN A O 1
ATOM 3832 N N . GLU A 1 465 ? -2.534 -16.698 -31.539 1.00 66.38 465 GLU A N 1
ATOM 3833 C CA . GLU A 1 465 ? -1.105 -16.877 -31.785 1.00 66.38 465 GLU A CA 1
ATOM 3834 C C . GLU A 1 465 ? -0.472 -17.682 -30.653 1.00 66.38 465 GLU A C 1
ATOM 3836 O O . GLU A 1 465 ? -0.271 -17.172 -29.549 1.00 66.38 465 GLU A O 1
ATOM 3841 N N . ASP A 1 466 ? -0.139 -18.940 -30.944 1.00 70.88 466 ASP A N 1
ATOM 3842 C CA . ASP A 1 466 ? 0.700 -19.748 -30.067 1.00 70.88 466 ASP A CA 1
ATOM 3843 C C . ASP A 1 466 ? 2.108 -19.134 -30.025 1.00 70.88 466 ASP A C 1
ATOM 3845 O O . ASP A 1 466 ? 2.823 -19.057 -31.030 1.00 70.88 466 ASP A O 1
ATOM 3849 N N . VAL A 1 467 ? 2.494 -18.663 -28.840 1.00 83.44 467 VAL A N 1
ATOM 3850 C CA . VAL A 1 467 ? 3.847 -18.191 -28.547 1.00 83.44 467 VAL A CA 1
ATOM 3851 C C . VAL A 1 467 ? 4.597 -19.311 -27.840 1.00 83.44 467 VAL A C 1
ATOM 3853 O O . VAL A 1 467 ? 4.237 -19.710 -26.730 1.00 83.44 467 VAL A O 1
ATOM 3856 N N . ASP A 1 468 ? 5.656 -19.805 -28.478 1.00 88.12 468 ASP A N 1
ATOM 3857 C CA . ASP A 1 468 ? 6.426 -20.933 -27.957 1.00 88.12 468 ASP A CA 1
ATOM 3858 C C . ASP A 1 468 ? 7.456 -20.479 -26.923 1.00 88.12 468 ASP A C 1
ATOM 3860 O O . ASP A 1 468 ? 7.623 -21.127 -25.888 1.00 88.12 468 ASP A O 1
ATOM 3864 N N . TYR A 1 469 ? 8.129 -19.352 -27.184 1.00 90.62 469 TYR A N 1
ATOM 3865 C CA . TYR A 1 469 ? 9.171 -18.818 -26.307 1.00 90.62 469 TYR A CA 1
ATOM 3866 C C . TYR A 1 469 ? 9.174 -17.285 -26.285 1.00 90.62 469 TYR A C 1
ATOM 3868 O O . TYR A 1 469 ? 9.036 -16.633 -27.323 1.00 90.62 469 TYR A O 1
ATOM 3876 N N . ILE A 1 470 ? 9.403 -16.702 -25.106 1.00 91.62 470 ILE A N 1
ATOM 3877 C CA . ILE A 1 470 ? 9.633 -15.263 -24.919 1.00 91.62 470 ILE A CA 1
ATOM 3878 C C . ILE A 1 470 ? 10.959 -15.081 -24.190 1.00 91.62 470 ILE A C 1
ATOM 3880 O O . ILE A 1 470 ? 11.097 -15.475 -23.034 1.00 91.62 470 ILE A O 1
ATOM 3884 N N . MET A 1 471 ? 11.929 -14.448 -24.844 1.00 94.00 471 MET A N 1
ATOM 3885 C CA . MET A 1 471 ? 13.126 -13.952 -24.177 1.00 94.00 471 MET A CA 1
ATOM 3886 C C . MET A 1 471 ? 12.892 -12.496 -23.770 1.00 94.00 471 MET A C 1
ATOM 3888 O O . MET A 1 471 ? 12.686 -11.632 -24.620 1.00 94.00 471 MET A O 1
ATOM 3892 N N . MET A 1 472 ? 12.924 -12.227 -22.468 1.00 94.62 472 MET A N 1
ATOM 3893 C CA . MET A 1 472 ? 12.730 -10.898 -21.891 1.00 94.62 472 MET A CA 1
ATOM 3894 C C . MET A 1 472 ? 14.054 -10.368 -21.344 1.00 94.62 472 MET A C 1
ATOM 3896 O O . MET A 1 472 ? 14.729 -11.066 -20.589 1.00 94.62 472 MET A O 1
ATOM 3900 N N . MET A 1 473 ? 14.397 -9.122 -21.668 1.00 94.44 473 MET A N 1
ATOM 3901 C CA . MET A 1 473 ? 15.554 -8.405 -21.124 1.00 94.44 473 MET A CA 1
ATOM 3902 C C . MET A 1 473 ? 15.134 -7.037 -20.571 1.00 94.44 473 MET A C 1
ATOM 3904 O O . MET A 1 473 ? 14.394 -6.312 -21.226 1.00 94.44 473 MET A O 1
ATOM 3908 N N . GLU A 1 474 ? 15.623 -6.659 -19.387 1.00 92.62 474 GLU A N 1
ATOM 3909 C CA . GLU A 1 474 ? 15.380 -5.336 -18.782 1.00 92.62 474 GLU A CA 1
ATOM 3910 C C . GLU A 1 474 ? 16.646 -4.477 -18.861 1.00 92.62 474 GLU A C 1
ATOM 3912 O O . GLU A 1 474 ? 17.656 -4.784 -18.225 1.00 92.62 474 GLU A O 1
ATOM 3917 N N . PHE A 1 475 ? 16.589 -3.376 -19.604 1.00 89.88 475 PHE A N 1
ATOM 3918 C CA . PHE A 1 475 ? 17.656 -2.386 -19.719 1.00 89.88 475 PHE A CA 1
ATOM 3919 C C . PHE A 1 475 ? 17.373 -1.168 -18.839 1.00 89.88 475 PHE A C 1
ATOM 3921 O O . PHE A 1 475 ? 16.224 -0.784 -18.636 1.00 89.88 475 PHE A O 1
ATOM 3928 N N . SER A 1 476 ? 18.438 -0.540 -18.336 1.00 81.12 476 SER A N 1
ATOM 3929 C CA . SER A 1 476 ? 18.338 0.648 -17.474 1.00 81.12 476 SER A CA 1
ATOM 3930 C C . SER A 1 476 ? 18.013 1.944 -18.225 1.00 81.12 476 SER A C 1
ATOM 3932 O O . SER A 1 476 ? 17.704 2.925 -17.560 1.00 81.12 476 SER A O 1
ATOM 3934 N N . ASN A 1 477 ? 18.195 1.971 -19.553 1.00 81.31 477 ASN A N 1
ATOM 3935 C CA . ASN A 1 477 ? 17.941 3.113 -20.442 1.00 81.31 477 ASN A CA 1
ATOM 3936 C C . ASN A 1 477 ? 18.083 2.707 -21.923 1.00 81.31 477 ASN A C 1
ATOM 3938 O O . ASN A 1 477 ? 18.569 1.617 -22.249 1.00 81.31 477 ASN A O 1
ATOM 3942 N N . GLU A 1 478 ? 17.714 3.620 -22.827 1.00 84.06 478 GLU A N 1
ATOM 3943 C CA . GLU A 1 478 ? 17.831 3.440 -24.281 1.00 84.06 478 GLU A CA 1
ATOM 3944 C C . GLU A 1 478 ? 19.272 3.260 -24.766 1.00 84.06 478 GLU A C 1
ATOM 3946 O O . GLU A 1 478 ? 19.527 2.502 -25.705 1.00 84.06 478 GLU A O 1
ATOM 3951 N N . LYS A 1 479 ? 20.238 3.913 -24.113 1.00 87.44 479 LYS A N 1
ATOM 3952 C CA . LYS A 1 479 ? 21.652 3.803 -24.479 1.00 87.44 479 LYS A CA 1
ATOM 3953 C C . LYS A 1 479 ? 22.142 2.357 -24.359 1.00 87.44 479 LYS A C 1
ATOM 3955 O O . LYS A 1 479 ? 22.725 1.850 -25.315 1.00 87.44 479 LYS A O 1
ATOM 3960 N N . ASN A 1 480 ? 21.842 1.678 -23.253 1.00 89.94 480 ASN A N 1
ATOM 3961 C CA . ASN A 1 480 ? 22.248 0.286 -23.043 1.00 89.94 480 ASN A CA 1
ATOM 3962 C C . ASN A 1 480 ? 21.612 -0.670 -24.073 1.00 89.94 480 ASN A C 1
ATOM 3964 O O . ASN A 1 480 ? 22.263 -1.617 -24.516 1.00 89.94 480 ASN A O 1
ATOM 3968 N N . LEU A 1 481 ? 20.361 -0.422 -24.484 1.00 92.06 481 LEU A N 1
ATOM 3969 C CA . LEU A 1 481 ? 19.705 -1.200 -25.543 1.00 92.06 481 LEU A CA 1
ATOM 3970 C C . LEU A 1 481 ? 20.382 -0.981 -26.908 1.00 92.06 481 LEU A C 1
ATOM 3972 O O . LEU A 1 481 ? 20.626 -1.935 -27.648 1.00 92.06 481 LEU A O 1
ATOM 3976 N N . ARG A 1 482 ? 20.729 0.268 -27.247 1.00 91.19 482 ARG A N 1
ATOM 3977 C CA . ARG A 1 482 ? 21.466 0.585 -28.484 1.00 91.19 482 ARG A CA 1
ATOM 3978 C C . ARG A 1 482 ? 22.849 -0.068 -28.497 1.00 91.19 482 ARG A C 1
ATOM 3980 O O . ARG A 1 482 ? 23.240 -0.628 -29.520 1.00 91.19 482 ARG A O 1
ATOM 3987 N N . GLU A 1 483 ? 23.560 -0.035 -27.369 1.00 92.56 483 GLU A N 1
ATOM 3988 C CA . GLU A 1 483 ? 24.851 -0.713 -27.204 1.00 92.56 483 GLU A CA 1
ATOM 3989 C C . GLU A 1 483 ? 24.715 -2.217 -27.456 1.00 92.56 483 GLU A C 1
ATOM 3991 O O . GLU A 1 483 ? 25.462 -2.756 -28.275 1.00 92.56 483 GLU A O 1
ATOM 3996 N N . TYR A 1 484 ? 23.704 -2.863 -26.862 1.00 94.56 484 TYR A N 1
ATOM 3997 C CA . TYR A 1 484 ? 23.389 -4.274 -27.102 1.00 94.56 484 TYR A CA 1
ATOM 3998 C C . TYR A 1 484 ? 23.212 -4.591 -28.595 1.00 94.56 484 TYR A C 1
ATOM 4000 O O . TYR A 1 484 ? 23.902 -5.472 -29.108 1.00 94.56 484 TYR A O 1
ATOM 4008 N N . TYR A 1 485 ? 22.373 -3.841 -29.319 1.00 93.25 485 TYR A N 1
ATOM 4009 C CA . TYR A 1 485 ? 22.146 -4.069 -30.753 1.00 93.25 485 TYR A CA 1
ATOM 4010 C C . TYR A 1 485 ? 23.376 -3.806 -31.626 1.00 93.25 485 TYR A C 1
ATOM 4012 O O . TYR A 1 485 ? 23.559 -4.458 -32.655 1.00 93.25 485 TYR A O 1
ATOM 4020 N N . SER A 1 486 ? 24.209 -2.838 -31.243 1.00 92.00 486 SER A N 1
ATOM 4021 C CA . SER A 1 486 ? 25.404 -2.470 -32.007 1.00 92.00 486 SER A CA 1
ATOM 4022 C C . SER A 1 486 ? 26.582 -3.431 -31.816 1.00 92.00 486 SER A C 1
ATOM 4024 O O . SER A 1 486 ? 27.542 -3.387 -32.588 1.00 92.00 486 SER A O 1
ATOM 4026 N N . HIS A 1 487 ? 26.529 -4.296 -30.799 1.00 93.88 487 HIS A N 1
ATOM 4027 C CA . HIS A 1 487 ? 27.646 -5.155 -30.432 1.00 93.88 487 HIS A CA 1
ATOM 4028 C C . HIS A 1 487 ? 27.766 -6.385 -31.346 1.00 93.88 487 HIS A C 1
ATOM 4030 O O . HIS A 1 487 ? 26.780 -7.030 -31.709 1.00 93.88 487 HIS A O 1
ATOM 4036 N N . THR A 1 488 ? 28.999 -6.781 -31.669 1.00 92.44 488 THR A N 1
ATOM 4037 C CA . THR A 1 488 ? 29.284 -7.916 -32.567 1.00 92.44 488 THR A CA 1
ATOM 4038 C C . TH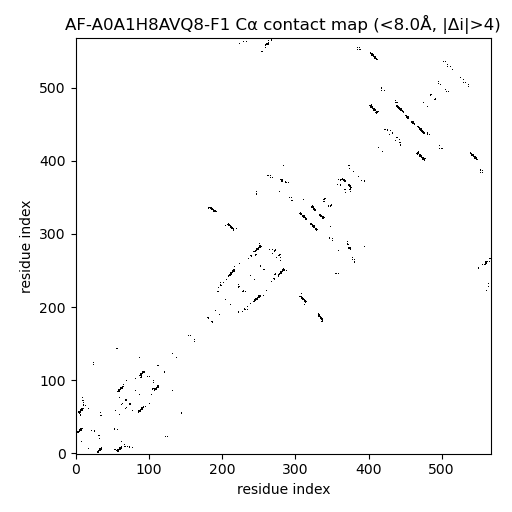R A 1 488 ? 28.805 -9.257 -32.011 1.00 92.44 488 THR A C 1
ATOM 4040 O O . THR A 1 488 ? 28.267 -10.066 -32.761 1.00 92.44 488 THR A O 1
ATOM 4043 N N . GLU A 1 489 ? 28.939 -9.481 -30.699 1.00 91.94 489 GLU A N 1
ATOM 4044 C CA . GLU A 1 489 ? 28.406 -10.686 -30.038 1.00 91.94 489 GLU A CA 1
ATOM 4045 C C . GLU A 1 489 ? 26.888 -10.825 -30.220 1.00 91.94 489 GLU A C 1
ATOM 4047 O O . GLU A 1 489 ? 26.417 -11.925 -30.490 1.00 91.94 489 GLU A O 1
ATOM 4052 N N . HIS A 1 490 ? 26.116 -9.729 -30.154 1.00 92.56 490 HIS A N 1
ATOM 4053 C CA . HIS A 1 490 ? 24.676 -9.793 -30.423 1.00 92.56 490 HIS A CA 1
ATOM 4054 C C . HIS A 1 490 ? 24.405 -10.229 -31.868 1.00 92.56 490 HIS A C 1
ATOM 4056 O O . HIS A 1 490 ? 23.580 -11.110 -32.103 1.00 92.56 490 HIS A O 1
ATOM 4062 N N . ALA A 1 491 ? 25.132 -9.662 -32.837 1.00 90.31 491 ALA A N 1
ATOM 4063 C CA . ALA A 1 491 ? 24.992 -10.043 -34.239 1.00 90.31 491 ALA A CA 1
ATOM 4064 C C . ALA A 1 491 ? 25.318 -11.530 -34.478 1.00 90.31 491 ALA A C 1
ATOM 4066 O O . ALA A 1 491 ? 24.572 -12.195 -35.197 1.00 90.31 491 ALA A O 1
ATOM 4067 N N . SER A 1 492 ? 26.381 -12.044 -33.846 1.00 92.06 492 SER A N 1
ATOM 4068 C CA . SER A 1 492 ? 26.782 -13.457 -33.921 1.00 92.06 492 SER A CA 1
ATOM 4069 C C . SER A 1 492 ? 25.724 -14.388 -33.328 1.00 92.06 492 SER A C 1
ATOM 4071 O O . SER A 1 492 ? 25.359 -15.391 -33.939 1.00 92.06 492 SER A O 1
ATOM 4073 N N . GLU A 1 493 ? 25.211 -14.066 -32.142 1.00 93.75 493 GLU A N 1
ATOM 4074 C CA . GLU A 1 493 ? 24.187 -14.885 -31.493 1.00 93.75 493 GLU A CA 1
ATOM 4075 C C . GLU A 1 493 ? 22.855 -14.854 -32.243 1.00 93.75 493 GLU A C 1
ATOM 4077 O O . GLU A 1 493 ? 22.198 -15.886 -32.386 1.00 93.75 493 GLU A O 1
ATOM 4082 N N . ARG A 1 494 ? 22.476 -13.692 -32.787 1.00 93.50 494 ARG A N 1
ATOM 4083 C CA . ARG A 1 494 ? 21.295 -13.565 -33.644 1.00 93.50 494 ARG A CA 1
ATOM 4084 C C . ARG A 1 494 ? 21.406 -14.471 -34.869 1.00 93.50 494 ARG A C 1
ATOM 4086 O O . ARG A 1 494 ? 20.454 -15.184 -35.158 1.00 93.50 494 ARG A O 1
ATOM 4093 N N . GLU A 1 495 ? 22.550 -14.472 -35.557 1.00 94.62 495 GLU A N 1
ATOM 4094 C CA . GLU A 1 495 ? 22.790 -15.365 -36.700 1.00 94.62 495 GLU A CA 1
ATOM 4095 C C . GLU A 1 495 ? 22.644 -16.841 -36.302 1.00 94.62 495 GLU A C 1
ATOM 4097 O O . GLU A 1 495 ? 21.941 -17.586 -36.986 1.00 94.62 495 GLU A O 1
ATOM 4102 N N . LYS A 1 496 ? 23.241 -17.254 -35.174 1.00 94.25 496 LYS A N 1
ATOM 4103 C CA . LYS A 1 496 ? 23.138 -18.632 -34.666 1.00 94.25 496 LYS A CA 1
ATOM 4104 C C . LYS A 1 496 ? 21.681 -19.033 -34.422 1.00 94.25 496 LYS A C 1
ATOM 4106 O O . LYS A 1 496 ? 21.243 -20.065 -34.924 1.00 94.25 496 LYS A O 1
ATOM 4111 N N . ILE A 1 497 ? 20.923 -18.222 -33.680 1.00 94.62 497 ILE A N 1
ATOM 4112 C CA . ILE A 1 497 ? 19.518 -18.525 -33.371 1.00 94.62 497 ILE A CA 1
ATOM 4113 C C . ILE A 1 497 ? 18.650 -18.493 -34.627 1.00 94.62 497 ILE A C 1
ATOM 4115 O O . ILE A 1 497 ? 17.833 -19.390 -34.811 1.00 94.62 497 ILE A O 1
ATOM 4119 N N . TYR A 1 498 ? 18.840 -17.519 -35.519 1.00 95.19 498 TYR A N 1
ATOM 4120 C CA . TYR A 1 498 ? 18.081 -17.449 -36.770 1.00 95.19 498 TYR A CA 1
ATOM 4121 C C . TYR A 1 498 ? 18.351 -18.663 -37.658 1.00 95.19 498 TYR A C 1
ATOM 4123 O O . TYR A 1 498 ? 17.413 -19.187 -38.245 1.00 95.19 498 TYR A O 1
ATOM 4131 N N . GLY A 1 499 ? 19.591 -19.157 -37.701 1.00 93.94 499 GLY A N 1
ATOM 4132 C CA . GLY A 1 499 ? 19.929 -20.388 -38.415 1.00 93.94 499 GLY A CA 1
ATOM 4133 C C . GLY A 1 499 ? 19.305 -21.649 -37.806 1.00 93.94 499 GLY A C 1
ATOM 4134 O O . GLY A 1 499 ? 18.987 -22.576 -38.544 1.00 93.94 499 GLY A O 1
ATOM 4135 N N . ILE A 1 500 ? 19.095 -21.688 -36.485 1.00 93.88 500 ILE A N 1
ATOM 4136 C CA . ILE A 1 500 ? 18.381 -22.793 -35.821 1.00 93.88 500 ILE A CA 1
ATOM 4137 C C . ILE A 1 500 ? 16.875 -22.715 -36.107 1.00 93.88 500 ILE A C 1
ATOM 4139 O O . ILE A 1 500 ? 16.253 -23.731 -36.402 1.00 93.88 500 ILE A O 1
ATOM 4143 N N . VAL A 1 501 ? 16.296 -21.514 -36.027 1.00 93.12 501 VAL A N 1
ATOM 4144 C CA . VAL A 1 501 ? 14.858 -21.271 -36.217 1.00 93.12 501 VAL A CA 1
ATOM 4145 C C . VAL A 1 501 ? 14.437 -21.452 -37.676 1.00 93.12 501 VAL A C 1
ATOM 4147 O O . VAL A 1 501 ? 13.445 -22.115 -37.963 1.00 93.12 501 VAL A O 1
ATOM 4150 N N . ASN A 1 502 ? 15.195 -20.875 -38.605 1.00 94.44 502 ASN A N 1
ATOM 4151 C CA . ASN A 1 502 ? 14.952 -20.963 -40.036 1.00 94.44 502 ASN A CA 1
ATOM 4152 C C . ASN A 1 502 ? 16.276 -21.269 -40.762 1.00 94.44 502 ASN A C 1
ATOM 4154 O O . ASN A 1 502 ? 16.995 -20.346 -41.159 1.00 94.44 502 ASN A O 1
ATOM 4158 N N . PRO A 1 503 ? 16.593 -22.559 -40.988 1.00 91.12 503 PRO A N 1
ATOM 4159 C CA . PRO A 1 503 ? 17.832 -22.975 -41.646 1.00 91.12 503 PRO A CA 1
ATOM 4160 C C . PRO A 1 503 ? 18.066 -22.340 -43.024 1.00 91.12 503 PRO A C 1
ATOM 4162 O O . PRO A 1 503 ? 19.215 -22.147 -43.419 1.00 91.12 503 PRO A O 1
ATOM 4165 N N . GLY A 1 504 ? 16.999 -21.948 -43.736 1.00 91.00 504 GLY A N 1
ATOM 4166 C CA . GLY A 1 504 ? 17.092 -21.272 -45.035 1.00 91.00 504 GLY A CA 1
ATOM 4167 C C . GLY A 1 504 ? 17.770 -19.898 -44.980 1.00 91.00 504 GLY A C 1
ATOM 4168 O O . GLY A 1 504 ? 18.245 -19.398 -45.995 1.00 91.00 504 GLY A O 1
ATOM 4169 N N . ILE A 1 505 ? 17.887 -19.290 -43.797 1.00 93.50 505 ILE A N 1
ATOM 4170 C CA . ILE A 1 505 ? 18.522 -17.977 -43.620 1.00 93.50 505 ILE A CA 1
ATOM 4171 C C . ILE A 1 505 ? 20.054 -18.050 -43.661 1.00 93.50 505 ILE A C 1
ATOM 4173 O O . ILE A 1 505 ? 20.715 -17.033 -43.895 1.00 93.50 505 ILE A O 1
ATOM 4177 N N . ALA A 1 506 ? 20.640 -19.239 -43.491 1.00 91.62 506 ALA A N 1
ATOM 4178 C CA . ALA A 1 506 ? 22.090 -19.422 -43.505 1.00 91.62 506 ALA A CA 1
ATOM 4179 C C . ALA A 1 506 ? 22.740 -18.894 -44.801 1.00 91.62 506 ALA A C 1
ATOM 4181 O O . ALA A 1 506 ? 23.796 -18.257 -44.749 1.00 91.62 506 ALA A O 1
ATOM 4182 N N . GLU A 1 507 ? 22.083 -19.082 -45.951 1.00 92.69 507 GLU A N 1
ATOM 4183 C CA . GLU A 1 507 ? 22.562 -18.586 -47.248 1.00 92.69 507 GLU A CA 1
ATOM 4184 C C . GLU A 1 507 ? 22.589 -17.053 -47.311 1.00 92.69 507 GLU A C 1
ATOM 4186 O O . GLU A 1 507 ? 23.533 -16.466 -47.843 1.00 92.69 507 GLU A O 1
ATOM 4191 N N . HIS A 1 508 ? 21.607 -16.383 -46.704 1.00 95.00 508 HIS A N 1
ATOM 4192 C CA . HIS A 1 508 ? 21.568 -14.923 -46.649 1.00 95.00 508 HIS A CA 1
ATOM 4193 C C . HIS A 1 508 ? 22.677 -14.351 -45.758 1.00 95.00 508 HIS A C 1
ATOM 4195 O O . HIS A 1 508 ? 23.334 -13.385 -46.148 1.00 95.00 508 HIS A O 1
ATOM 4201 N N . TYR A 1 509 ? 22.961 -14.963 -44.602 1.00 94.75 509 TYR A N 1
ATOM 4202 C CA . TYR A 1 509 ? 24.111 -14.557 -43.780 1.00 94.75 509 TYR A CA 1
ATOM 4203 C C . TYR A 1 509 ? 25.451 -14.845 -44.463 1.00 94.75 509 TYR A C 1
ATOM 4205 O O . TYR A 1 509 ? 26.387 -14.050 -44.350 1.00 94.75 509 TYR A O 1
ATOM 4213 N N . HIS A 1 510 ? 25.561 -15.947 -45.209 1.00 93.69 510 HIS A N 1
ATOM 4214 C CA . HIS A 1 510 ? 26.734 -16.214 -46.040 1.00 93.69 510 HIS A CA 1
ATOM 4215 C C . HIS A 1 510 ? 26.929 -15.121 -47.102 1.00 93.69 510 HIS A C 1
ATOM 4217 O O . HIS A 1 510 ? 28.019 -14.558 -47.204 1.00 93.69 510 HIS A O 1
ATOM 4223 N N . ALA A 1 511 ? 25.869 -14.760 -47.833 1.00 93.31 511 ALA A N 1
ATOM 4224 C CA . ALA A 1 511 ? 25.904 -13.676 -48.812 1.00 93.31 511 ALA A CA 1
ATOM 4225 C C . ALA A 1 511 ? 26.296 -12.332 -48.174 1.00 93.31 511 ALA A C 1
ATOM 4227 O O . ALA A 1 511 ? 27.126 -11.611 -48.723 1.00 93.31 511 ALA A O 1
ATOM 4228 N N . LEU A 1 512 ? 25.772 -12.025 -46.981 1.00 93.00 512 LEU A N 1
ATOM 4229 C CA . LEU A 1 512 ? 26.113 -10.806 -46.244 1.00 93.00 512 LEU A CA 1
ATOM 4230 C C . LEU A 1 512 ? 27.604 -10.748 -45.870 1.00 93.00 512 LEU A C 1
ATOM 4232 O O . LEU A 1 512 ? 28.220 -9.690 -45.981 1.00 93.00 512 LEU A O 1
ATOM 4236 N N . ARG A 1 513 ? 28.199 -11.875 -45.452 1.00 92.00 513 ARG A N 1
ATOM 4237 C CA . ARG A 1 513 ? 29.635 -11.972 -45.124 1.00 92.00 513 ARG A CA 1
ATOM 4238 C C . ARG A 1 513 ? 30.544 -11.879 -46.346 1.00 92.00 513 ARG A C 1
ATOM 4240 O O . ARG A 1 513 ? 31.669 -11.407 -46.214 1.00 92.00 513 ARG A O 1
ATOM 4247 N N . ALA A 1 514 ? 30.070 -12.330 -47.504 1.00 93.44 514 ALA A N 1
ATOM 4248 C CA . ALA A 1 514 ? 30.821 -12.284 -48.754 1.00 93.44 514 ALA A CA 1
ATOM 4249 C C . ALA A 1 514 ? 30.922 -10.866 -49.350 1.00 93.44 514 ALA A C 1
ATOM 4251 O O . ALA A 1 514 ? 31.729 -10.646 -50.252 1.00 93.44 514 ALA A O 1
ATOM 4252 N N . LEU A 1 515 ? 30.134 -9.900 -48.857 1.00 92.19 515 LEU A N 1
ATOM 4253 C CA . LEU A 1 515 ? 30.189 -8.517 -49.327 1.00 92.19 515 LEU A CA 1
ATOM 4254 C C . LEU A 1 515 ? 31.530 -7.849 -48.992 1.00 92.19 515 LEU A C 1
ATOM 4256 O O . LEU A 1 515 ? 31.965 -7.808 -47.838 1.00 92.19 515 LEU A O 1
ATOM 4260 N N . ASN A 1 516 ? 32.144 -7.226 -49.997 1.00 90.69 516 ASN A N 1
ATOM 4261 C CA . ASN A 1 516 ? 33.356 -6.443 -49.811 1.00 90.69 516 ASN A CA 1
ATOM 4262 C C . ASN A 1 516 ? 33.016 -5.025 -49.322 1.00 90.69 516 ASN A C 1
ATOM 426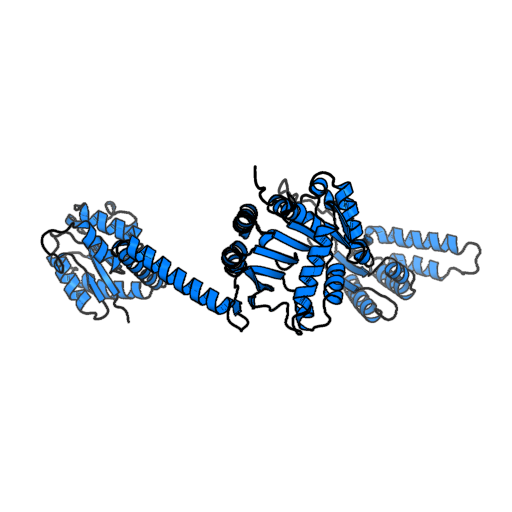4 O O . ASN A 1 516 ? 32.370 -4.245 -50.018 1.00 90.69 516 ASN A O 1
ATOM 4268 N N . ARG A 1 517 ? 33.507 -4.663 -48.130 1.00 89.31 517 ARG A N 1
ATOM 4269 C CA . ARG A 1 517 ? 33.280 -3.343 -47.507 1.00 89.31 517 ARG A CA 1
ATOM 4270 C C . ARG A 1 517 ? 33.822 -2.166 -48.319 1.00 89.31 517 ARG A C 1
ATOM 4272 O O . ARG A 1 517 ? 33.412 -1.036 -48.073 1.00 89.31 517 ARG A O 1
ATOM 4279 N N . SER A 1 518 ? 34.742 -2.416 -49.248 1.00 90.12 518 SER A N 1
ATOM 4280 C CA . SER A 1 518 ? 35.310 -1.397 -50.134 1.00 90.12 518 SER A CA 1
ATOM 4281 C C . SER A 1 518 ? 34.454 -1.115 -51.376 1.00 90.12 518 SER A C 1
ATOM 4283 O O . SER A 1 518 ? 34.787 -0.203 -52.130 1.00 90.12 518 SER A O 1
ATOM 4285 N N . GLU A 1 519 ? 33.373 -1.867 -51.614 1.00 90.56 519 GLU A N 1
ATOM 4286 C CA . GLU A 1 519 ? 32.468 -1.618 -52.740 1.00 90.56 519 GLU A CA 1
ATOM 4287 C C . GLU A 1 519 ? 31.633 -0.339 -52.522 1.00 90.56 519 GLU A C 1
ATOM 4289 O O . GLU A 1 519 ? 31.067 -0.160 -51.438 1.00 90.56 519 GLU A O 1
ATOM 4294 N N . PRO A 1 520 ? 31.484 0.538 -53.538 1.00 86.62 520 PRO A N 1
ATOM 4295 C CA . PRO A 1 520 ? 30.695 1.771 -53.425 1.00 86.62 520 PRO A CA 1
ATOM 4296 C C . PRO A 1 520 ? 29.229 1.549 -53.023 1.00 86.62 520 PRO A C 1
ATOM 4298 O O . PRO A 1 520 ? 28.614 2.422 -52.413 1.00 86.62 520 PRO A O 1
ATOM 4301 N N . ASP A 1 521 ? 28.666 0.382 -53.346 1.00 92.38 521 ASP A N 1
ATOM 4302 C CA . ASP A 1 521 ? 27.283 -0.007 -53.068 1.00 92.38 521 ASP A CA 1
ATOM 4303 C C . ASP A 1 521 ? 27.142 -0.996 -51.896 1.00 92.38 521 ASP A C 1
ATOM 4305 O O . ASP A 1 521 ? 26.030 -1.450 -51.611 1.00 92.38 521 ASP A O 1
ATOM 4309 N N . TYR A 1 522 ? 28.228 -1.274 -51.156 1.00 92.75 522 TYR A N 1
ATOM 4310 C CA . TYR A 1 522 ? 28.247 -2.201 -50.016 1.00 92.75 522 TYR A CA 1
ATOM 4311 C C . TYR A 1 522 ? 27.073 -1.975 -49.060 1.00 92.75 522 TYR A C 1
ATOM 4313 O O . TYR A 1 522 ? 26.370 -2.911 -48.684 1.00 92.75 522 TYR A O 1
ATOM 4321 N N . ARG A 1 523 ? 26.831 -0.715 -48.672 1.00 91.50 523 ARG A N 1
ATOM 4322 C CA . ARG A 1 523 ? 25.786 -0.372 -47.700 1.00 91.50 523 ARG A CA 1
ATOM 4323 C C . ARG A 1 523 ? 24.387 -0.683 -48.232 1.00 91.50 523 ARG A C 1
ATOM 4325 O O . ARG A 1 523 ? 23.558 -1.162 -47.466 1.00 91.50 523 ARG A O 1
ATOM 4332 N N . ALA A 1 524 ? 24.133 -0.425 -49.514 1.00 92.81 524 ALA A N 1
ATOM 4333 C CA . ALA A 1 524 ? 22.844 -0.709 -50.137 1.00 92.81 524 ALA A CA 1
ATOM 4334 C C . ALA A 1 524 ? 22.595 -2.224 -50.201 1.00 92.81 524 ALA A C 1
ATOM 4336 O O . ALA A 1 524 ? 21.570 -2.687 -49.703 1.00 92.81 524 ALA A O 1
ATOM 4337 N N . LYS A 1 525 ? 23.582 -2.995 -50.682 1.00 94.44 525 LYS A N 1
ATOM 4338 C CA . LYS A 1 525 ? 23.539 -4.467 -50.713 1.00 94.44 525 LYS A CA 1
ATOM 4339 C C . LYS A 1 525 ? 23.370 -5.077 -49.317 1.00 94.44 525 LYS A C 1
ATOM 4341 O O . LYS A 1 525 ? 22.562 -5.979 -49.120 1.00 94.44 525 LYS A O 1
ATOM 4346 N N . ALA A 1 526 ? 24.095 -4.568 -48.320 1.00 93.25 526 ALA A N 1
ATOM 4347 C CA . ALA A 1 526 ? 23.999 -5.053 -46.945 1.00 93.25 526 ALA A CA 1
ATOM 4348 C C . ALA A 1 526 ? 22.611 -4.797 -46.334 1.00 93.25 526 ALA A C 1
ATOM 4350 O O . ALA A 1 526 ? 22.088 -5.662 -45.629 1.00 93.25 526 ALA A O 1
ATOM 4351 N N . ILE A 1 527 ? 21.999 -3.637 -46.613 1.00 93.75 527 ILE A N 1
ATOM 4352 C CA . ILE A 1 527 ? 20.626 -3.316 -46.185 1.00 93.75 527 ILE A CA 1
ATOM 4353 C C . ILE A 1 527 ? 19.617 -4.235 -46.875 1.00 93.75 527 ILE A C 1
ATOM 4355 O O . ILE A 1 527 ? 18.712 -4.740 -46.210 1.00 93.75 527 ILE A O 1
ATOM 4359 N N . GLU A 1 528 ? 19.773 -4.477 -48.176 1.00 95.62 528 GLU A N 1
ATOM 4360 C CA . GLU A 1 528 ? 18.908 -5.378 -48.941 1.00 95.62 528 GLU A CA 1
ATOM 4361 C C . GLU A 1 528 ? 18.930 -6.799 -48.363 1.00 95.62 528 GLU A C 1
ATOM 4363 O O . GLU A 1 528 ? 17.882 -7.323 -47.980 1.00 95.62 528 GLU A O 1
ATOM 4368 N N . ILE A 1 529 ? 20.120 -7.385 -48.186 1.00 95.06 529 ILE A N 1
ATOM 4369 C CA . ILE A 1 529 ? 20.266 -8.735 -47.623 1.00 95.06 529 ILE A CA 1
ATOM 4370 C C . ILE A 1 529 ? 19.748 -8.786 -46.180 1.00 95.06 529 ILE A C 1
ATOM 4372 O O . ILE A 1 529 ? 19.019 -9.707 -45.819 1.00 95.06 529 ILE A O 1
ATOM 4376 N N . SER A 1 530 ? 20.051 -7.777 -45.355 1.00 93.62 530 SER A N 1
ATOM 4377 C CA . SER A 1 530 ? 19.534 -7.714 -43.979 1.00 93.62 530 SER A CA 1
ATOM 4378 C C . SER A 1 530 ? 18.004 -7.636 -43.947 1.00 93.62 530 SER A C 1
ATOM 4380 O O . SER A 1 530 ? 17.373 -8.274 -43.111 1.00 93.62 530 SER A O 1
ATOM 4382 N N . THR A 1 531 ? 17.392 -6.906 -44.882 1.00 93.56 531 THR A N 1
ATOM 4383 C CA . THR A 1 531 ? 15.929 -6.816 -45.007 1.00 93.56 531 THR A CA 1
ATOM 4384 C C . THR A 1 531 ? 15.320 -8.164 -45.392 1.00 93.56 531 THR A C 1
ATOM 4386 O O . THR A 1 531 ? 14.264 -8.527 -44.875 1.00 93.56 531 THR A O 1
ATOM 4389 N N . LEU A 1 532 ? 15.980 -8.929 -46.268 1.00 95.19 532 LEU A N 1
ATOM 4390 C CA . LEU A 1 532 ? 15.553 -10.283 -46.636 1.00 95.19 532 LEU A CA 1
ATOM 4391 C C . LEU A 1 532 ? 15.619 -11.250 -45.448 1.00 95.19 532 LEU A C 1
ATOM 4393 O O . LEU A 1 532 ? 14.679 -12.020 -45.249 1.00 95.19 532 LEU A O 1
ATOM 4397 N N . ILE A 1 533 ? 16.675 -11.169 -44.631 1.00 95.31 533 ILE A N 1
ATOM 4398 C CA . ILE A 1 533 ? 16.798 -11.947 -43.389 1.00 95.31 533 ILE A CA 1
ATOM 4399 C C . ILE A 1 533 ? 15.620 -11.639 -42.456 1.00 95.31 533 ILE A C 1
ATOM 4401 O O . ILE A 1 533 ? 14.914 -12.552 -42.032 1.00 95.31 533 ILE A O 1
ATOM 4405 N N . GLU A 1 534 ? 15.361 -10.358 -42.181 1.00 94.06 534 GLU A N 1
ATOM 4406 C CA . GLU A 1 534 ? 14.295 -9.940 -41.258 1.00 94.06 534 GLU A CA 1
ATOM 4407 C C . GLU A 1 534 ? 12.897 -10.325 -41.774 1.00 94.06 534 GLU A C 1
ATOM 4409 O O . GLU A 1 534 ? 12.069 -10.828 -41.015 1.00 94.06 534 GLU A O 1
ATOM 4414 N N . ARG A 1 535 ? 12.637 -10.189 -43.083 1.00 94.38 535 ARG A N 1
ATOM 4415 C CA . ARG A 1 535 ? 11.380 -10.651 -43.704 1.00 94.38 535 ARG A CA 1
ATOM 4416 C C . ARG A 1 535 ? 11.199 -12.164 -43.610 1.00 94.38 535 ARG A C 1
ATOM 4418 O O . ARG A 1 535 ? 10.084 -12.620 -43.379 1.00 94.38 535 ARG A O 1
ATOM 4425 N N . SER A 1 536 ? 12.277 -12.929 -43.771 1.00 94.69 536 SER A N 1
ATOM 4426 C CA . SER A 1 536 ? 12.246 -14.396 -43.679 1.00 94.69 536 SER A CA 1
ATOM 4427 C C . SER A 1 536 ? 12.047 -14.890 -42.244 1.00 94.69 536 SER A C 1
ATOM 4429 O O . SER A 1 536 ? 11.539 -15.992 -42.040 1.00 94.69 536 SER A O 1
ATOM 4431 N N . MET A 1 537 ? 12.424 -14.079 -41.251 1.00 94.38 537 MET A N 1
ATOM 4432 C CA . MET A 1 537 ? 12.186 -14.362 -39.834 1.00 94.38 537 MET A CA 1
ATOM 4433 C C . MET A 1 537 ? 10.815 -13.921 -39.336 1.00 94.38 537 MET A C 1
ATOM 4435 O O . MET A 1 537 ? 10.342 -14.493 -38.360 1.00 94.38 537 MET A O 1
ATOM 4439 N N . ALA A 1 538 ? 10.166 -12.946 -39.976 1.00 92.19 538 ALA A N 1
ATOM 4440 C CA . ALA A 1 538 ? 8.919 -12.350 -39.489 1.00 92.19 538 ALA A CA 1
ATOM 4441 C C . ALA A 1 538 ? 7.796 -13.352 -39.113 1.00 92.19 538 ALA A C 1
ATOM 4443 O O . ALA A 1 538 ? 7.113 -13.101 -38.120 1.00 92.19 538 ALA A O 1
ATOM 4444 N N . PRO A 1 539 ? 7.595 -14.490 -39.818 1.00 91.44 539 PRO A N 1
ATOM 4445 C CA . PRO A 1 539 ? 6.606 -15.495 -39.406 1.00 91.44 539 PRO A CA 1
ATOM 4446 C C . PRO A 1 539 ? 6.946 -16.210 -38.089 1.00 91.44 539 PRO A C 1
ATOM 4448 O O . PRO A 1 539 ? 6.052 -16.694 -37.402 1.00 91.44 539 PRO A O 1
ATOM 4451 N N . TYR A 1 540 ? 8.233 -16.278 -37.749 1.00 92.44 540 TYR A N 1
ATOM 4452 C CA . TYR A 1 540 ? 8.778 -17.064 -36.641 1.00 92.44 540 TYR A CA 1
ATOM 4453 C C . TYR A 1 540 ? 9.218 -16.207 -35.457 1.00 92.44 540 TYR A C 1
ATOM 4455 O O . TYR A 1 540 ? 9.405 -16.713 -34.355 1.00 92.44 540 TYR A O 1
ATOM 4463 N N . PHE A 1 541 ? 9.449 -14.916 -35.683 1.00 91.06 541 PHE A N 1
ATOM 4464 C CA . PHE A 1 541 ? 10.106 -14.053 -34.722 1.00 91.06 541 PHE A CA 1
ATOM 4465 C C . PHE A 1 541 ? 9.646 -12.607 -34.853 1.00 91.06 541 PHE A C 1
ATOM 4467 O O . PHE A 1 541 ? 9.636 -12.037 -35.944 1.00 91.06 541 PHE A O 1
ATOM 4474 N N . PHE A 1 542 ? 9.352 -11.981 -33.718 1.00 90.50 542 PHE A N 1
ATOM 4475 C CA . PHE A 1 542 ? 9.160 -10.539 -33.646 1.00 90.50 542 PHE A CA 1
ATOM 4476 C C . PHE A 1 542 ? 9.727 -9.969 -32.348 1.00 90.50 542 PHE A C 1
ATOM 4478 O O . PHE A 1 542 ? 9.975 -10.684 -31.377 1.00 90.50 542 PHE A O 1
ATOM 4485 N N . ARG A 1 543 ? 9.973 -8.659 -32.359 1.00 91.56 543 ARG A N 1
ATOM 4486 C CA . ARG A 1 543 ? 10.590 -7.929 -31.251 1.00 91.56 543 ARG A CA 1
ATOM 4487 C C . ARG A 1 543 ? 9.714 -6.769 -30.826 1.00 91.56 543 ARG A C 1
ATOM 4489 O O . ARG A 1 543 ? 9.141 -6.098 -31.682 1.00 91.56 543 ARG A O 1
ATOM 4496 N N . LEU A 1 544 ? 9.662 -6.520 -29.525 1.00 90.56 544 LEU A N 1
ATOM 4497 C CA . LEU A 1 544 ? 9.018 -5.352 -28.937 1.00 90.56 544 LEU A CA 1
ATOM 4498 C C . LEU A 1 544 ? 9.969 -4.712 -27.930 1.00 90.56 544 LEU A C 1
ATOM 4500 O O . LEU A 1 544 ? 10.453 -5.385 -27.026 1.00 90.56 544 LEU A O 1
ATOM 4504 N N . ASP A 1 545 ? 10.197 -3.412 -28.071 1.00 88.94 545 ASP A N 1
ATOM 4505 C CA . ASP A 1 545 ? 10.917 -2.610 -27.086 1.00 88.94 545 ASP A CA 1
ATOM 4506 C C . ASP A 1 545 ? 9.893 -1.751 -26.345 1.00 88.94 545 ASP A C 1
ATOM 4508 O O . ASP A 1 545 ? 9.371 -0.767 -26.874 1.00 88.94 545 ASP A O 1
ATOM 4512 N N . ILE A 1 546 ? 9.557 -2.162 -25.126 1.00 84.88 546 ILE A N 1
ATOM 4513 C CA . ILE A 1 546 ? 8.560 -1.499 -24.293 1.00 84.88 546 ILE A CA 1
ATOM 4514 C C . ILE A 1 546 ? 9.296 -0.541 -23.370 1.00 84.88 546 ILE A C 1
ATOM 4516 O O . ILE A 1 546 ? 10.017 -0.956 -22.461 1.00 84.88 546 ILE A O 1
ATOM 4520 N N . ARG A 1 547 ? 9.100 0.757 -23.587 1.00 76.31 547 ARG A N 1
ATOM 4521 C CA . ARG A 1 547 ? 9.516 1.773 -22.622 1.00 76.31 547 ARG A CA 1
ATOM 4522 C C . ARG A 1 547 ? 8.539 1.718 -21.457 1.00 76.31 547 ARG A C 1
ATOM 4524 O O . ARG A 1 547 ? 7.360 2.017 -21.632 1.00 76.31 547 ARG A O 1
ATOM 4531 N N . ASN A 1 548 ? 9.015 1.324 -20.283 1.00 64.75 548 ASN A N 1
ATOM 4532 C CA . ASN A 1 548 ? 8.221 1.397 -19.068 1.00 64.75 548 ASN A CA 1
ATOM 4533 C C . ASN A 1 548 ? 8.293 2.831 -18.532 1.00 64.75 548 ASN A C 1
ATOM 4535 O O . ASN A 1 548 ? 8.969 3.109 -17.544 1.00 64.75 548 ASN A O 1
ATOM 4539 N N . PHE A 1 549 ? 7.653 3.749 -19.256 1.00 61.88 549 PHE A N 1
ATOM 4540 C CA . PHE A 1 549 ? 7.346 5.066 -18.733 1.00 61.88 549 PHE A CA 1
ATOM 4541 C C . PHE A 1 549 ? 5.945 5.029 -18.164 1.00 61.88 549 PHE A C 1
ATOM 4543 O O . PHE A 1 549 ? 4.957 4.856 -18.877 1.00 61.88 549 PHE A O 1
ATOM 4550 N N . GLU A 1 550 ? 5.869 5.265 -16.869 1.00 64.62 550 GLU A N 1
ATOM 4551 C CA . GLU A 1 550 ? 4.669 5.786 -16.256 1.00 64.62 550 GLU A CA 1
ATOM 4552 C C . GLU A 1 550 ? 4.439 7.207 -16.791 1.00 64.62 550 GLU A C 1
ATOM 4554 O O . GLU A 1 550 ? 4.914 8.168 -16.199 1.00 64.62 550 GLU A O 1
ATOM 4559 N N . ILE A 1 551 ? 3.781 7.348 -17.952 1.00 72.44 551 ILE A N 1
ATOM 4560 C CA . ILE A 1 551 ? 3.472 8.656 -18.551 1.00 72.44 551 ILE A CA 1
ATOM 4561 C C . ILE A 1 551 ? 2.452 9.345 -17.636 1.00 72.44 551 ILE A C 1
ATOM 4563 O O . ILE A 1 551 ? 1.292 8.903 -17.612 1.00 72.44 551 ILE A O 1
ATOM 4567 N N . PRO A 1 552 ? 2.824 10.405 -16.890 1.00 80.81 552 PRO A N 1
ATOM 4568 C CA . PRO A 1 552 ? 1.938 10.978 -15.882 1.00 80.81 552 PRO A CA 1
ATOM 4569 C C . PRO A 1 552 ? 0.602 11.425 -16.476 1.00 80.81 552 PRO A C 1
ATOM 4571 O O . PRO A 1 552 ? -0.436 11.168 -15.875 1.00 80.81 552 PRO A O 1
ATOM 4574 N N . GLU A 1 553 ? 0.593 11.946 -17.707 1.00 81.88 553 GLU A N 1
ATOM 4575 C CA . GLU A 1 553 ? -0.608 12.347 -18.449 1.00 81.88 553 GLU A CA 1
ATOM 4576 C C . GLU A 1 553 ? -1.594 11.197 -18.674 1.00 81.88 553 GLU A C 1
ATOM 4578 O O . GLU A 1 553 ? -2.808 11.408 -18.699 1.00 81.88 553 GLU A O 1
ATOM 4583 N N . GLN A 1 554 ? -1.089 9.979 -18.881 1.00 79.88 554 GLN A N 1
ATOM 4584 C CA . GLN A 1 554 ? -1.929 8.794 -19.046 1.00 79.88 554 GLN A CA 1
ATOM 4585 C C . GLN A 1 554 ? -2.409 8.280 -17.690 1.00 79.88 554 GLN A C 1
ATOM 4587 O O . GLN A 1 554 ? -3.573 7.902 -17.557 1.00 79.88 554 GLN A O 1
ATOM 4592 N N . ILE A 1 555 ? -1.538 8.311 -16.680 1.00 83.38 555 ILE A N 1
ATOM 4593 C CA . ILE A 1 555 ? -1.822 7.824 -15.328 1.00 83.38 555 ILE A CA 1
ATOM 4594 C C . ILE A 1 555 ? -2.906 8.655 -14.651 1.00 83.38 555 ILE A C 1
ATOM 4596 O O . ILE A 1 555 ? -3.880 8.093 -14.159 1.00 83.38 555 ILE A O 1
ATOM 4600 N N . VAL A 1 556 ? -2.817 9.987 -14.688 1.00 86.94 556 VAL A N 1
ATOM 4601 C CA . VAL A 1 556 ? -3.800 10.868 -14.025 1.00 86.94 556 VAL A CA 1
ATOM 4602 C C . VAL A 1 556 ? -5.226 10.712 -14.563 1.00 86.94 556 VAL A C 1
ATOM 4604 O O . VAL A 1 556 ? -6.198 11.042 -13.876 1.00 86.94 556 VAL A O 1
ATOM 4607 N N . ARG A 1 557 ? -5.365 10.194 -15.792 1.00 85.44 557 ARG A N 1
ATOM 4608 C CA . ARG A 1 557 ? -6.653 9.902 -16.440 1.00 85.44 557 ARG A CA 1
ATOM 4609 C C . ARG A 1 557 ? -7.268 8.584 -15.969 1.00 85.44 557 ARG A C 1
ATOM 4611 O O . ARG A 1 557 ? -8.459 8.365 -16.184 1.00 85.44 557 ARG A O 1
ATOM 4618 N N . GLN A 1 558 ? -6.493 7.716 -15.325 1.00 85.25 558 GLN A N 1
ATOM 4619 C CA . GLN A 1 558 ? -7.001 6.487 -14.726 1.00 85.25 558 GLN A CA 1
ATOM 4620 C C . GLN A 1 558 ? -7.837 6.808 -13.482 1.00 85.25 558 GLN A C 1
ATOM 4622 O O . GLN A 1 558 ? -7.677 7.849 -12.834 1.00 85.25 558 GLN A O 1
ATOM 4627 N N . LYS A 1 559 ? -8.766 5.918 -13.128 1.00 84.75 559 LYS A N 1
ATOM 4628 C CA . LYS A 1 559 ? -9.522 6.059 -11.879 1.00 84.75 559 LYS A CA 1
ATOM 4629 C C . LYS A 1 559 ? -8.581 5.784 -10.710 1.00 84.75 559 LYS A C 1
ATOM 4631 O O . LYS A 1 559 ? -7.915 4.762 -10.715 1.00 84.75 559 LYS A O 1
ATOM 4636 N N . GLY A 1 560 ? -8.559 6.689 -9.735 1.00 84.19 560 GLY A N 1
ATOM 4637 C CA . GLY A 1 560 ? -7.883 6.428 -8.465 1.00 84.19 560 GLY A CA 1
ATOM 4638 C C . GLY A 1 560 ? -8.688 5.442 -7.627 1.00 84.19 560 GLY A C 1
ATOM 4639 O O . GLY A 1 560 ? -9.841 5.127 -7.959 1.00 84.19 560 GLY A O 1
ATOM 4640 N N . ILE A 1 561 ? -8.106 4.996 -6.521 1.00 84.25 561 ILE A N 1
ATOM 4641 C CA . ILE A 1 561 ? -8.748 4.058 -5.606 1.00 84.25 561 ILE A CA 1
ATOM 4642 C C . ILE A 1 561 ? -10.012 4.718 -5.052 1.00 84.25 561 ILE A C 1
ATOM 4644 O O . ILE A 1 561 ? -9.953 5.857 -4.574 1.00 84.25 561 ILE A O 1
ATOM 4648 N N . PRO A 1 562 ? -11.191 4.078 -5.178 1.00 82.75 562 PRO A N 1
ATOM 4649 C CA . PRO A 1 562 ? -12.391 4.579 -4.534 1.00 82.75 562 PRO A CA 1
ATOM 4650 C C . PRO A 1 562 ? -12.126 4.665 -3.036 1.00 82.75 562 PRO A C 1
ATOM 4652 O O . PRO A 1 562 ? -11.755 3.674 -2.421 1.00 82.75 562 PRO A O 1
ATOM 4655 N N . PHE A 1 563 ? -12.304 5.851 -2.482 1.00 82.44 563 PHE A N 1
ATOM 4656 C CA . PHE A 1 563 ? -12.259 6.078 -1.052 1.00 82.44 563 PHE A CA 1
ATOM 4657 C C . PHE A 1 563 ? -13.546 6.815 -0.749 1.00 82.44 563 PHE A C 1
ATOM 4659 O O . PHE A 1 563 ? -13.726 7.930 -1.258 1.00 82.44 563 PHE A O 1
ATOM 4666 N N . ALA A 1 564 ? -14.483 6.144 -0.073 1.00 67.88 564 ALA A N 1
ATOM 4667 C CA . ALA A 1 564 ? -15.827 6.652 0.119 1.00 67.88 564 ALA A CA 1
ATOM 4668 C C . ALA A 1 564 ? -15.723 8.075 0.653 1.00 67.88 564 ALA A C 1
ATOM 4670 O O . ALA A 1 564 ? -15.143 8.356 1.706 1.00 67.88 564 ALA A O 1
ATOM 4671 N N . THR A 1 565 ? -16.206 8.997 -0.171 1.00 53.75 565 THR A N 1
ATOM 4672 C CA . THR A 1 565 ? -16.146 10.408 0.132 1.00 53.75 565 THR A CA 1
ATOM 4673 C C . THR A 1 565 ? -16.847 10.634 1.461 1.00 53.75 565 THR A C 1
ATOM 4675 O O . THR A 1 565 ? -17.845 9.990 1.793 1.00 53.75 565 THR A O 1
ATOM 4678 N N . PHE A 1 566 ? -16.364 11.620 2.210 1.00 49.41 566 PHE A N 1
ATOM 4679 C CA . PHE A 1 566 ? -17.272 12.432 3.000 1.00 49.41 566 PHE A CA 1
ATOM 4680 C C . PHE A 1 566 ? -18.329 12.957 2.017 1.00 49.41 566 PHE A C 1
ATOM 4682 O O . PHE A 1 566 ? -18.111 13.953 1.333 1.00 49.41 566 PHE A O 1
ATOM 4689 N N . THR A 1 567 ? -19.426 12.223 1.835 1.00 37.16 567 THR A N 1
ATOM 4690 C CA . THR A 1 567 ? -20.650 12.781 1.274 1.00 37.16 567 THR A CA 1
ATOM 4691 C C . THR A 1 567 ? -21.055 13.883 2.238 1.00 37.16 567 THR A C 1
ATOM 4693 O O . THR A 1 567 ? -21.452 13.586 3.367 1.00 37.16 567 THR A O 1
ATOM 4696 N N . PHE A 1 568 ? -20.835 15.128 1.823 1.00 36.28 568 PHE A N 1
ATOM 4697 C CA . PHE A 1 568 ? -21.498 16.282 2.412 1.00 36.28 568 PHE A CA 1
ATOM 4698 C C . PHE A 1 568 ? -22.955 16.296 1.971 1.00 36.28 568 PHE A C 1
ATOM 4700 O O . PHE A 1 568 ? -23.193 16.050 0.763 1.00 36.28 568 PHE A O 1
#

Nearest PDB structures (foldseek):
  4lzp-assembly2_D  TM=6.586E-01  e=2.428E-04  Brucella melitensis ATCC 23457
  4w8g-assembly1_A  TM=8.294E-01  e=8.340E-03  Hydra vulgaris
  4c7m-assembly2_B  TM=6.266E-01  e=3.894E-03  Brucella melitensis
  4lzp-assembly2_C  TM=6.477E-01  e=5.111E-03  Brucella melitensis ATCC 23457
  4lzp-assembly1_B  TM=6.564E-01  e=1.095E-02  Brucella melitensis ATCC 23457

Solvent-accessible surface area (backbone atoms only — not comparable to full-atom values): 31201 Å² total; per-residue (Å²): 129,88,59,50,22,33,23,57,45,61,33,81,94,45,49,69,61,49,51,55,49,49,58,59,47,63,76,37,91,54,47,39,83,40,53,74,86,86,72,74,68,92,90,69,68,67,71,60,54,54,47,54,40,57,50,67,24,52,34,39,37,36,46,38,36,66,64,26,71,70,35,69,65,54,52,51,55,50,51,52,38,51,77,69,66,41,46,51,34,32,44,26,39,69,87,36,68,63,88,78,46,59,68,76,59,67,75,25,54,72,45,60,28,45,92,91,44,37,69,66,37,56,68,47,49,58,61,52,52,55,58,51,66,72,36,81,66,36,62,54,44,54,52,52,33,52,54,45,52,52,49,50,52,49,68,71,39,56,58,66,59,47,50,47,45,52,47,44,53,50,47,48,51,50,48,50,52,46,48,46,38,70,31,101,47,81,29,74,43,83,34,97,42,76,74,53,47,58,66,56,47,42,68,60,60,66,68,28,48,32,37,46,32,46,41,38,61,91,64,55,44,51,76,77,37,75,91,34,38,73,57,47,50,50,47,42,54,55,52,43,77,48,96,40,39,36,39,36,38,37,34,28,90,50,66,60,57,51,36,36,38,47,42,51,56,47,49,50,24,69,34,35,28,47,94,80,37,29,36,40,32,37,29,24,47,71,34,48,53,54,49,50,54,72,45,39,89,50,72,79,56,65,61,48,81,77,33,30,35,33,42,34,31,35,67,49,99,87,67,49,78,45,36,35,40,39,35,38,45,95,51,38,40,34,32,29,61,49,57,65,84,39,84,95,37,44,43,60,41,42,48,54,52,51,53,47,54,47,56,76,71,48,51,74,62,33,68,42,81,94,43,32,39,29,30,66,38,82,59,41,82,78,36,41,69,64,34,17,55,52,48,47,61,37,39,54,85,61,63,75,53,47,32,30,40,38,37,45,38,33,23,90,52,88,41,71,69,43,52,54,51,52,53,51,47,53,54,51,52,60,71,38,41,82,77,80,36,60,59,84,45,75,50,79,47,68,60,67,86,72,87,42,58,40,88,89,76,71,44,73,50,85,70,90,68,72,45,38,36,38,39,42,33,34,21,56,28,69,66,42,51,52,51,41,70,73,32,67,69,48,54,54,52,49,52,54,50,44,34,64,74,40,60,79,46,46,62,48,54,49,54,55,68,69,56,56,83,86,44,96,55,34,69,59,56,48,50,52,45,52,49,50,48,51,62,72,36,51,84,38,39,53,75,46,78,44,69,61,67,82,50,40,72,62,46,45,71,48,85,40,49,90,50,87,67,86,79,124

InterPro domains:
  IPR000157 Toll/interleukin-1 receptor homology (TIR) domain [PF13676] (6-126)
  IPR035897 Toll/interleukin-1 receptor homology (TIR) domain superfamily [G3DSA:3.40.50.10140] (3-132)
  IPR035897 Toll/interleukin-1 receptor homology (TIR) domain superfamily [SSF52200] (5-85)

Sequence (568 aa):
MEKVGVFLSYSHANKELRDEIINILSSDDNIEIYYDEKNILIGYPIHIRISTMLNASHIVIAIATKEWLGSTETREEFTRAHERKKHLVCFADESTNLGALPQFIRDARQIRFSPNHKQQALQKLVPAIRGLSLTKDFAKQIMYKRLREIEDEVEQRNPEFYRLNLANDHIEHVLEETKNILGDGPYSIDIGNENGYLLKAISIFESASNIYAVSLTGISTFWDDRKYEDKAIQYLKKQSNKKIKIIRLFVFSNCTQVNDYKNILQAHHVAYGADNKGAVLMCSKKTYEKFLSDITRSQLFFNLFDDDFGILSYIDVDKKEHFIEARLDNNVFKFRPVSINHPTEGGTSRFITKLKEIEEKLLYGDFQEDYRIIRWDPVFVRQPDIFSDKIKLMFEEDNEVEKIIHLAIFKCCASRQVEEGLFELVNKLKNLNGRFFNFRKIELLTRTHIQAFDGRLGIELLFNEDVDYIMMMEFSNEKNLREYYSHTEHASEREKIYGIVNPGIAEHYHALRALNRSEPDYRAKAIEISTLIERSMAPYFFRLDIRNFEIPEQIVRQKGIPFATFTF

Secondary structure (DSSP, 8-state):
---EEEEEE--GGGHHHHHHHHHHHTTSTTEEEE-GGGG--TTS-HHHHHHHHHHH-SEEEEEE-HHHHH-HHHHHHHHHHHHTT-EEEEEEETTS-GGGS-HHHHTSEEEEE-GGGHHHHHHTHHHHHHHHHTSHHHHHHHHHHHHHHHHHHHHHS-HHHHHHHHHHHHHHHHHHHHHHHHSSS-EEEE-SSTHHHHHHHHHHHTT-SEEEEEEETTT-GGGT-TTTHHHHHHHHHHHHTS--EEEEEEEESSHHHHHHTHHHHHHHIIIIIGGGSEEEEEEEHHHHHHHHHHH---HHHHTTTT-EEEEEEEE-TT--EEEEEEEE-SSEEEEEEE-TTSGGGHHHHHHHHHHHHHHHH--TT-EETTTTEEE--THHHH-HHHHHHHHHHHTTTTTT--EEEEEEEEES---HHHHHHHHHHHHHHHHHBTTTB-EEEEEEEE-----EE-TTT-PEE-----EEEEEEEEESSHHHHHHHHHSHHHHHHHHHHHHHH-GGGHHHHHHHHH--TTSTTHHHHHHHHHHHHHHHHTTTEEEEEEEE---HHHHTTSPPPP------

Organism: NCBI:txid573321